Protein AF-0000000083304613 (afdb_homodimer)

Secondary structure (DSSP, 8-state):
-------------EEEEEE--SEEETTS-EEEEEEEE-TT--EEEEEEEETTEEEEEE-TTSSS-EEE---TT-EE-GGG--SSEEEEES--GGG-EEEEEEEEESSS--EEEEEEEEEEEBPPSS--EEE---SS-B-TT-EEEEEEEEEEEBSPPEEEEEETTEEP-SBTTEEEEEEEEEETTSSS-EEEEEEEEEEE--GGG-BTTEEEEEEEEEES--EEEEEEEEEEB---------------------------------------/-------------EEEEEE--SEEETTS-EEEEEEEE-TTPPEEEEEEEETTEEEEEE-TTSSS-EEE---TT-EE-GGG--SSEEEEES--GGG-EEEEEEEEESSS--EEEEEEEEEEEBPPSS--EEE---SS-B-TT-EEEEEEEEEEEBSPPEEEEEETTEEP-SBTTEEEEEEEEEETTSSS-EEEEEEEEEEE--GGG-BTTEEEEEEEEEES--EEEEEEEEEEB----------------------------------TTTT-

Structure (mmCIF, N/CA/C/O backbone):
data_AF-0000000083304613-model_v1
#
loop_
_entity.id
_entity.type
_entity.pdbx_description
1 polymer 'Ig-like domain-containing protein'
#
loop_
_atom_site.group_PDB
_atom_site.id
_atom_site.type_symbol
_atom_site.label_atom_id
_atom_site.label_alt_id
_atom_site.label_comp_id
_atom_site.label_asym_id
_atom_site.label_entity_id
_atom_site.label_seq_id
_atom_site.pdbx_PDB_ins_code
_atom_site.Cartn_x
_atom_site.Cartn_y
_atom_site.Cartn_z
_atom_site.occupancy
_atom_site.B_iso_or_equiv
_atom_site.auth_seq_id
_atom_site.auth_comp_id
_atom_site.auth_asym_id
_atom_site.auth_atom_id
_atom_site.pdbx_PDB_model_num
ATOM 1 N N . MET A 1 1 ? 8.781 -31.516 -54.438 1 44.59 1 MET A N 1
ATOM 2 C CA . MET A 1 1 ? 9.523 -31.391 -53.188 1 44.59 1 MET A CA 1
ATOM 3 C C . MET A 1 1 ? 8.828 -30.422 -52.25 1 44.59 1 MET A C 1
ATOM 5 O O . MET A 1 1 ? 8.938 -29.219 -52.406 1 44.59 1 MET A O 1
ATOM 9 N N . LEU A 1 2 ? 7.691 -30.812 -51.594 1 51.91 2 LEU A N 1
ATOM 10 C CA . LEU A 1 2 ? 6.957 -30.109 -50.562 1 51.91 2 LEU A CA 1
ATOM 11 C C . LEU A 1 2 ? 7.789 -30.031 -49.281 1 51.91 2 LEU A C 1
ATOM 13 O O . LEU A 1 2 ? 8.023 -31.031 -48.625 1 51.91 2 LEU A O 1
ATOM 17 N N . THR A 1 3 ? 8.68 -29.016 -49.062 1 55.25 3 THR A N 1
ATOM 18 C CA . THR A 1 3 ? 9.352 -28.703 -47.812 1 55.25 3 THR A CA 1
ATOM 19 C C . THR A 1 3 ? 8.328 -28.406 -46.719 1 55.25 3 THR A C 1
ATOM 21 O O . THR A 1 3 ? 7.609 -27.406 -46.781 1 55.25 3 THR A O 1
ATOM 24 N N . LEU A 1 4 ? 7.906 -29.375 -45.969 1 49.97 4 LEU A N 1
ATOM 25 C CA . LEU A 1 4 ? 7.219 -29.188 -44.688 1 49.97 4 LEU A CA 1
ATOM 26 C C . LEU A 1 4 ? 8.07 -28.359 -43.719 1 49.97 4 LEU A C 1
ATOM 28 O O . LEU A 1 4 ? 9.07 -28.828 -43.219 1 49.97 4 LEU A O 1
ATOM 32 N N . PHE A 1 5 ? 7.992 -27.031 -43.75 1 55 5 PHE A N 1
ATOM 33 C CA . PHE A 1 5 ? 8.492 -26.203 -42.688 1 55 5 PHE A CA 1
ATOM 34 C C . PHE A 1 5 ? 7.852 -26.594 -41.344 1 55 5 PHE A C 1
ATOM 36 O O . PHE A 1 5 ? 6.691 -26.281 -41.094 1 55 5 PHE A O 1
ATOM 43 N N . LEU A 1 6 ? 8.383 -27.578 -40.688 1 50.59 6 LEU A N 1
ATOM 44 C CA . LEU A 1 6 ? 8.086 -27.766 -39.281 1 50.59 6 LEU A CA 1
ATOM 45 C C . LEU A 1 6 ? 8.43 -26.5 -38.469 1 50.59 6 LEU A C 1
ATOM 47 O O . LEU A 1 6 ? 9.609 -26.188 -38.281 1 50.59 6 LEU A O 1
ATOM 51 N N . PHE A 1 7 ? 7.539 -25.516 -38.344 1 50.59 7 PHE A N 1
ATOM 52 C CA . PHE A 1 7 ? 7.66 -24.531 -37.281 1 50.59 7 PHE A CA 1
ATOM 53 C C . PHE A 1 7 ? 7.828 -25.234 -35.938 1 50.59 7 PHE A C 1
ATOM 55 O O . PHE A 1 7 ? 6.875 -25.797 -35.375 1 50.59 7 PHE A O 1
ATOM 62 N N . SER A 1 8 ? 9.039 -25.641 -35.625 1 52.44 8 SER A N 1
ATOM 63 C CA . SER A 1 8 ? 9.266 -25.984 -34.219 1 52.44 8 SER A CA 1
ATOM 64 C C . SER A 1 8 ? 8.805 -24.859 -33.312 1 52.44 8 SER A C 1
ATOM 66 O O . SER A 1 8 ? 9.391 -23.781 -33.312 1 52.44 8 SER A O 1
ATOM 68 N N . VAL A 1 9 ? 7.574 -24.797 -33 1 53.12 9 VAL A N 1
ATOM 69 C CA . VAL A 1 9 ? 7.199 -23.969 -31.859 1 53.12 9 VAL A CA 1
ATOM 70 C C . VAL A 1 9 ? 8.172 -24.203 -30.703 1 53.12 9 VAL A C 1
ATOM 72 O O . VAL A 1 9 ? 8.18 -25.281 -30.109 1 53.12 9 VAL A O 1
ATOM 75 N N . THR A 1 10 ? 9.398 -23.797 -30.766 1 56.78 10 THR A N 1
ATOM 76 C CA . THR A 1 10 ? 10.281 -23.875 -29.609 1 56.78 10 THR A CA 1
ATOM 77 C C . THR A 1 10 ? 9.555 -23.422 -28.344 1 56.78 10 THR A C 1
ATOM 79 O O . THR A 1 10 ? 9.148 -22.266 -28.25 1 56.78 10 THR A O 1
ATOM 82 N N . GLU A 1 11 ? 9 -24.359 -27.75 1 65.69 11 GLU A N 1
ATOM 83 C CA . GLU A 1 11 ? 8.398 -24.078 -26.453 1 65.69 11 GLU A CA 1
ATOM 84 C C . GLU A 1 11 ? 9.43 -23.516 -25.469 1 65.69 11 GLU A C 1
ATOM 86 O O . GLU A 1 11 ? 10.484 -24.125 -25.266 1 65.69 11 GLU A O 1
ATOM 91 N N . SER A 1 12 ? 9.523 -22.281 -25.109 1 82.31 12 SER A N 1
ATOM 92 C CA . SER A 1 12 ? 10.477 -21.594 -24.25 1 82.31 12 SER A CA 1
ATOM 93 C C . SER A 1 12 ? 10 -21.562 -22.797 1 82.31 12 SER A C 1
ATOM 95 O O . SER A 1 12 ? 8.805 -21.719 -22.531 1 82.31 12 SER A O 1
ATOM 97 N N . VAL A 1 13 ? 10.875 -21.75 -21.922 1 87.81 13 VAL A N 1
ATOM 98 C CA . VAL A 1 13 ? 10.633 -21.688 -20.484 1 87.81 13 VAL A CA 1
ATOM 99 C C . VAL A 1 13 ? 9.773 -20.469 -20.156 1 87.81 13 VAL A C 1
ATOM 101 O O . VAL A 1 13 ? 9.961 -19.391 -20.734 1 87.81 13 VAL A O 1
ATOM 104 N N . LYS A 1 14 ? 8.805 -20.734 -19.328 1 88.5 14 LYS A N 1
ATOM 105 C CA . LYS A 1 14 ? 7.934 -19.625 -18.938 1 88.5 14 LYS A CA 1
ATOM 106 C C . LYS A 1 14 ? 7.613 -19.672 -17.438 1 88.5 14 LYS A C 1
ATOM 108 O O . LYS A 1 14 ? 7.5 -20.75 -16.875 1 88.5 14 LYS A O 1
ATOM 113 N N . ILE A 1 15 ? 7.551 -18.516 -16.859 1 88.44 15 ILE A N 1
ATOM 114 C CA . ILE A 1 15 ? 7.027 -18.406 -15.5 1 88.44 15 ILE A CA 1
ATOM 115 C C . ILE A 1 15 ? 5.504 -18.406 -15.531 1 88.44 15 ILE A C 1
ATOM 117 O O . ILE A 1 15 ? 4.883 -17.531 -16.141 1 88.44 15 ILE A O 1
ATOM 121 N N . ARG A 1 16 ? 4.961 -19.344 -14.875 1 83.38 16 ARG A N 1
ATOM 122 C CA . ARG A 1 16 ? 3.51 -19.516 -14.867 1 83.38 16 ARG A CA 1
ATOM 123 C C . ARG A 1 16 ? 2.863 -18.609 -13.82 1 83.38 16 ARG A C 1
ATOM 125 O O . ARG A 1 16 ? 1.86 -17.953 -14.086 1 83.38 16 ARG A O 1
ATOM 132 N N . ILE A 1 17 ? 3.43 -18.672 -12.672 1 82 17 ILE A N 1
ATOM 133 C CA . ILE A 1 17 ? 2.867 -17.906 -11.562 1 82 17 ILE A CA 1
ATOM 134 C C . ILE A 1 17 ? 3.996 -17.344 -10.703 1 82 17 ILE A C 1
ATOM 136 O O . ILE A 1 17 ? 4.941 -18.047 -10.359 1 82 17 ILE A O 1
ATOM 140 N N . LEU A 1 18 ? 3.895 -16.078 -10.523 1 89.38 18 LEU A N 1
ATOM 141 C CA . LEU A 1 18 ? 4.711 -15.43 -9.508 1 89.38 18 LEU A CA 1
ATOM 142 C C . LEU A 1 18 ? 3.842 -14.898 -8.367 1 89.38 18 LEU A C 1
ATOM 144 O O . LEU A 1 18 ? 3.016 -14.008 -8.578 1 89.38 18 LEU A O 1
ATOM 148 N N . ASP A 1 19 ? 4.066 -15.5 -7.176 1 89.94 19 ASP A N 1
ATOM 149 C CA . ASP A 1 19 ? 3.26 -15.102 -6.027 1 89.94 19 ASP A CA 1
ATOM 150 C C . ASP A 1 19 ? 4.109 -14.398 -4.973 1 89.94 19 ASP A C 1
ATOM 152 O O . ASP A 1 19 ? 4.77 -15.055 -4.16 1 89.94 19 ASP A O 1
ATOM 156 N N . VAL A 1 20 ? 4.039 -13.109 -5.086 1 93.62 20 VAL A N 1
ATOM 157 C CA . VAL A 1 20 ? 4.617 -12.211 -4.094 1 93.62 20 VAL A CA 1
ATOM 158 C C . VAL A 1 20 ? 3.523 -11.32 -3.508 1 93.62 20 VAL A C 1
ATOM 160 O O . VAL A 1 20 ? 2.918 -10.516 -4.223 1 93.62 20 VAL A O 1
ATOM 163 N N . PRO A 1 21 ? 3.311 -11.516 -2.162 1 93.44 21 PRO A N 1
ATOM 164 C CA . PRO A 1 21 ? 2.256 -10.656 -1.615 1 93.44 21 PRO A CA 1
ATOM 165 C C . PRO A 1 21 ? 2.568 -9.172 -1.757 1 93.44 21 PRO A C 1
ATOM 167 O O . PRO A 1 21 ? 3.691 -8.742 -1.475 1 93.44 21 PRO A O 1
ATOM 170 N N . GLN A 1 22 ? 1.518 -8.43 -2.182 1 92.5 22 GLN A N 1
ATOM 171 C CA . GLN A 1 22 ? 1.718 -6.992 -2.326 1 92.5 22 GLN A CA 1
ATOM 172 C C . GLN A 1 22 ? 2.025 -6.34 -0.979 1 92.5 22 GLN A C 1
ATOM 174 O O . GLN A 1 22 ? 2.832 -5.414 -0.901 1 92.5 22 GLN A O 1
ATOM 179 N N . VAL A 1 23 ? 1.333 -6.84 0.027 1 92.75 23 VAL A N 1
ATOM 180 C CA . VAL A 1 23 ? 1.517 -6.336 1.385 1 92.75 23 VAL A CA 1
ATOM 181 C C . VAL A 1 23 ? 1.781 -7.5 2.336 1 92.75 23 VAL A C 1
ATOM 183 O O . VAL A 1 23 ? 1.116 -8.539 2.258 1 92.75 23 VAL A O 1
ATOM 186 N N . ALA A 1 24 ? 2.816 -7.289 3.18 1 94.5 24 ALA A N 1
ATOM 187 C CA . ALA A 1 24 ? 3.133 -8.273 4.211 1 94.5 24 ALA A CA 1
ATOM 188 C C . ALA A 1 24 ? 3.32 -7.605 5.57 1 94.5 24 ALA A C 1
ATOM 190 O O . ALA A 1 24 ? 3.617 -6.41 5.645 1 94.5 24 ALA A O 1
ATOM 191 N N . GLN A 1 25 ? 3.133 -8.445 6.602 1 93.31 25 GLN A N 1
ATOM 192 C CA . GLN A 1 25 ? 3.191 -7.902 7.953 1 93.31 25 GLN A CA 1
ATOM 193 C C . GLN A 1 25 ? 4.562 -8.141 8.586 1 93.31 25 GLN A C 1
ATOM 195 O O . GLN A 1 25 ? 5.07 -9.258 8.578 1 93.31 25 GLN A O 1
ATOM 200 N N . ALA A 1 26 ? 5.027 -7.062 9.141 1 93.69 26 ALA A N 1
ATOM 201 C CA . ALA A 1 26 ? 6.285 -7.184 9.875 1 93.69 26 ALA A CA 1
ATOM 202 C C . ALA A 1 26 ? 6.168 -8.211 10.992 1 93.69 26 ALA A C 1
ATOM 204 O O . ALA A 1 26 ? 5.145 -8.281 11.68 1 93.69 26 ALA A O 1
ATOM 205 N N . GLY A 1 27 ? 7.242 -9 11.195 1 92.56 27 GLY A N 1
ATOM 206 C CA . GLY A 1 27 ? 7.281 -9.992 12.258 1 92.56 27 GLY A CA 1
ATOM 207 C C . GLY A 1 27 ? 6.758 -11.352 11.828 1 92.56 27 GLY A C 1
ATOM 208 O O . GLY A 1 27 ? 6.891 -12.328 12.562 1 92.56 27 GLY A O 1
ATOM 209 N N . HIS A 1 28 ? 6.188 -11.422 10.664 1 94.69 28 HIS A N 1
ATOM 210 C CA . HIS A 1 28 ? 5.625 -12.68 10.18 1 94.69 28 HIS A CA 1
ATOM 211 C C . HIS A 1 28 ? 6.484 -13.281 9.078 1 94.69 28 HIS A C 1
ATOM 213 O O . HIS A 1 28 ? 7.371 -12.609 8.539 1 94.69 28 HIS A O 1
ATOM 219 N N . ASP A 1 29 ? 6.242 -14.523 8.797 1 97.25 29 ASP A N 1
ATOM 220 C CA . ASP A 1 29 ? 6.902 -15.211 7.691 1 97.25 29 ASP A CA 1
ATOM 221 C C . ASP A 1 29 ? 6.094 -15.078 6.402 1 97.25 29 ASP A C 1
ATOM 223 O O . ASP A 1 29 ? 4.867 -14.938 6.445 1 97.25 29 ASP A O 1
ATOM 227 N N . VAL A 1 30 ? 6.809 -15.148 5.301 1 97.62 30 VAL A N 1
ATOM 228 C CA . VAL A 1 30 ? 6.09 -15.055 4.035 1 97.62 30 VAL A CA 1
ATOM 229 C C . VAL A 1 30 ? 6.746 -15.961 2.998 1 97.62 30 VAL A C 1
ATOM 231 O O . VAL A 1 30 ? 7.969 -15.969 2.854 1 97.62 30 VAL A O 1
ATOM 234 N N . PRO A 1 31 ? 5.969 -16.734 2.365 1 97.88 31 PRO A N 1
ATOM 235 C CA . PRO A 1 31 ? 6.484 -17.484 1.22 1 97.88 31 PRO A CA 1
ATOM 236 C C . PRO A 1 31 ? 6.418 -16.703 -0.086 1 97.88 31 PRO A C 1
ATOM 238 O O . PRO A 1 31 ? 5.441 -15.984 -0.332 1 97.88 31 PRO A O 1
ATOM 241 N N . LEU A 1 32 ? 7.41 -16.75 -0.863 1 97.81 32 LEU A N 1
ATOM 242 C CA . LEU A 1 32 ? 7.453 -16.281 -2.246 1 97.81 32 LEU A CA 1
ATOM 243 C C . LEU A 1 32 ? 7.512 -17.453 -3.211 1 97.81 32 LEU A C 1
ATOM 245 O O . LEU A 1 32 ? 8.359 -18.344 -3.064 1 97.81 32 LEU A O 1
ATOM 249 N N . THR A 1 33 ? 6.648 -17.438 -4.148 1 96.88 33 THR A N 1
ATOM 250 C CA . THR A 1 33 ? 6.559 -18.609 -5.02 1 96.88 33 THR A CA 1
ATOM 251 C C . THR A 1 33 ? 6.758 -18.203 -6.477 1 96.88 33 THR A C 1
ATOM 253 O O . THR A 1 33 ? 6.223 -17.188 -6.93 1 96.88 33 THR A O 1
ATOM 256 N N . CYS A 1 34 ? 7.52 -18.922 -7.156 1 95.88 34 CYS A N 1
ATOM 257 C CA . CYS A 1 34 ? 7.746 -18.812 -8.594 1 95.88 34 CYS A CA 1
ATOM 258 C C . CYS A 1 34 ? 7.508 -20.156 -9.281 1 95.88 34 CYS A C 1
ATOM 260 O O . CYS A 1 34 ? 8.352 -21.047 -9.219 1 95.88 34 CYS A O 1
ATOM 262 N N . ASP A 1 35 ? 6.391 -20.219 -9.867 1 92.25 35 ASP A N 1
ATOM 263 C CA . ASP A 1 35 ? 6.039 -21.422 -10.602 1 92.25 35 ASP A CA 1
ATOM 264 C C . ASP A 1 35 ? 6.418 -21.297 -12.078 1 92.25 35 ASP A C 1
ATOM 266 O O . ASP A 1 35 ? 6.172 -20.266 -12.695 1 92.25 35 ASP A O 1
ATOM 270 N N . TYR A 1 36 ? 7.031 -22.344 -12.609 1 92.56 36 TYR A N 1
ATOM 271 C CA . TYR A 1 36 ? 7.551 -22.266 -13.969 1 92.56 36 TYR A CA 1
ATOM 272 C C . TYR A 1 36 ? 7.27 -23.562 -14.727 1 92.56 36 TYR A C 1
ATOM 274 O O . TYR A 1 36 ? 6.973 -24.594 -14.125 1 92.56 36 TYR A O 1
ATOM 282 N N . ASP A 1 37 ? 7.234 -23.406 -15.992 1 91.31 37 ASP A N 1
ATOM 283 C CA . ASP A 1 37 ? 7.141 -24.531 -16.938 1 91.31 37 ASP A CA 1
ATOM 284 C C . ASP A 1 37 ? 8.398 -24.625 -17.797 1 91.31 37 ASP A C 1
ATOM 286 O O . ASP A 1 37 ? 8.703 -23.703 -18.562 1 91.31 37 ASP A O 1
ATOM 290 N N . LEU A 1 38 ? 9.031 -25.719 -17.75 1 91.38 38 LEU A N 1
ATOM 291 C CA . LEU A 1 38 ? 10.32 -25.875 -18.422 1 91.38 38 LEU A CA 1
ATOM 292 C C . LEU A 1 38 ? 10.148 -26.453 -19.812 1 91.38 38 LEU A C 1
ATOM 294 O O . LEU A 1 38 ? 11.125 -26.609 -20.547 1 91.38 38 LEU A O 1
ATOM 298 N N . GLU A 1 39 ? 9 -26.656 -20.234 1 86.56 39 GLU A N 1
ATOM 299 C CA . GLU A 1 39 ? 8.703 -27.172 -21.578 1 86.56 39 GLU A CA 1
ATOM 300 C C . GLU A 1 39 ? 9.656 -28.312 -21.953 1 86.56 39 GLU A C 1
ATOM 302 O O . GLU A 1 39 ? 10.281 -28.266 -23.016 1 86.56 39 GLU A O 1
ATOM 307 N N . ARG A 1 40 ? 9.906 -29.312 -21.172 1 84.81 40 ARG A N 1
ATOM 308 C CA . ARG A 1 40 ? 10.648 -30.547 -21.391 1 84.81 40 ARG A CA 1
ATOM 309 C C . ARG A 1 40 ? 12.133 -30.359 -21.094 1 84.81 40 ARG A C 1
ATOM 311 O O . ARG A 1 40 ? 12.938 -31.266 -21.328 1 84.81 40 ARG A O 1
ATOM 318 N N . GLN A 1 41 ? 12.492 -29.266 -20.734 1 89.44 41 GLN A N 1
ATOM 319 C CA . GLN A 1 41 ? 13.875 -29.047 -20.328 1 89.44 41 GLN A CA 1
ATOM 320 C C . GLN A 1 41 ? 14.07 -29.328 -18.844 1 89.44 41 GLN A C 1
ATOM 322 O O . GLN A 1 41 ? 13.117 -29.656 -18.141 1 89.44 41 GLN A O 1
ATOM 327 N N . ARG A 1 42 ? 15.383 -29.297 -18.516 1 92.06 42 ARG A N 1
ATOM 328 C CA . ARG A 1 42 ? 15.711 -29.5 -17.094 1 92.06 42 ARG A CA 1
ATOM 329 C C . ARG A 1 42 ? 16.094 -28.172 -16.438 1 92.06 42 ARG A C 1
ATOM 331 O O . ARG A 1 42 ? 16.672 -27.297 -17.078 1 92.06 42 ARG A O 1
ATOM 338 N N . LEU A 1 43 ? 15.797 -28.219 -15.125 1 94.62 43 LEU A N 1
ATOM 339 C CA . LEU A 1 43 ? 16.141 -27.031 -14.352 1 94.62 43 LEU A CA 1
ATOM 340 C C . LEU A 1 43 ? 17.641 -26.969 -14.086 1 94.62 43 LEU A C 1
ATOM 342 O O . LEU A 1 43 ? 18.219 -27.922 -13.57 1 94.62 43 LEU A O 1
ATOM 346 N N . TYR A 1 44 ? 18.203 -25.891 -14.508 1 95.81 44 TYR A N 1
ATOM 347 C CA . TYR A 1 44 ? 19.578 -25.641 -14.086 1 95.81 44 TYR A CA 1
ATOM 348 C C . TYR A 1 44 ? 19.609 -24.984 -12.711 1 95.81 44 TYR A C 1
ATOM 350 O O . TYR A 1 44 ? 20.172 -25.547 -11.766 1 95.81 44 TYR A O 1
ATOM 358 N N . GLN A 1 45 ? 18.922 -23.844 -12.617 1 96.62 45 GLN A N 1
ATOM 359 C CA . GLN A 1 45 ? 18.859 -23.188 -11.312 1 96.62 45 GLN A CA 1
ATOM 360 C C . GLN A 1 45 ? 17.719 -22.188 -11.25 1 96.62 45 GLN A C 1
ATOM 362 O O . GLN A 1 45 ? 17.234 -21.719 -12.281 1 96.62 45 GLN A O 1
ATOM 367 N N . ILE A 1 46 ? 17.359 -21.891 -10.023 1 97.5 46 ILE A N 1
ATOM 368 C CA . ILE A 1 46 ? 16.469 -20.766 -9.75 1 97.5 46 ILE A CA 1
ATOM 369 C C . ILE A 1 46 ? 17.125 -19.828 -8.734 1 97.5 46 ILE A C 1
ATOM 371 O O . ILE A 1 46 ? 17.734 -20.281 -7.766 1 97.5 46 ILE A O 1
ATOM 375 N N . LYS A 1 47 ? 16.984 -18.547 -9.016 1 98.12 47 LYS A N 1
ATOM 376 C CA . LYS A 1 47 ? 17.547 -17.516 -8.148 1 98.12 47 LYS A CA 1
ATOM 377 C C . LYS A 1 47 ? 16.469 -16.516 -7.723 1 98.12 47 LYS A C 1
ATOM 379 O O . LYS A 1 47 ? 15.578 -16.188 -8.508 1 98.12 47 LYS A O 1
ATOM 384 N N . TRP A 1 48 ? 16.594 -16.078 -6.484 1 98.19 48 TRP A N 1
ATOM 385 C CA . TRP A 1 48 ? 15.758 -14.984 -5.996 1 98.19 48 TRP A CA 1
ATOM 386 C C . TRP A 1 48 ? 16.609 -13.773 -5.629 1 98.19 48 TRP A C 1
ATOM 388 O O . TRP A 1 48 ? 17.672 -13.914 -5.027 1 98.19 48 TRP A O 1
ATOM 398 N N . TYR A 1 49 ? 16.047 -12.609 -6.016 1 96.31 49 TYR A N 1
ATOM 399 C CA . TYR A 1 49 ? 16.719 -11.336 -5.758 1 96.31 49 TYR A CA 1
ATOM 400 C C . TYR A 1 49 ? 15.812 -10.383 -5 1 96.31 49 TYR A C 1
ATOM 402 O O . TYR A 1 49 ? 14.609 -10.328 -5.246 1 96.31 49 TYR A O 1
ATOM 410 N N . LYS A 1 50 ? 16.391 -9.586 -4.18 1 93.19 50 LYS A N 1
ATOM 411 C CA . LYS A 1 50 ? 15.82 -8.32 -3.719 1 93.19 50 LYS A CA 1
ATOM 412 C C . LYS A 1 50 ? 16.531 -7.133 -4.359 1 93.19 50 LYS A C 1
ATOM 414 O O . LYS A 1 50 ? 17.688 -6.84 -4.027 1 93.19 50 LYS A O 1
ATOM 419 N N . GLY A 1 51 ? 15.742 -6.457 -5.141 1 86.44 51 GLY A N 1
ATOM 420 C CA . GLY A 1 51 ? 16.469 -5.512 -5.98 1 86.44 51 GLY A CA 1
ATOM 421 C C . GLY A 1 51 ? 17.484 -6.172 -6.883 1 86.44 51 GLY A C 1
ATOM 422 O O . GLY A 1 51 ? 17.141 -7.047 -7.68 1 86.44 51 GLY A O 1
ATOM 423 N N . THR A 1 52 ? 18.688 -5.809 -6.699 1 87.44 52 THR A N 1
ATOM 424 C CA . THR A 1 52 ? 19.766 -6.375 -7.516 1 87.44 52 THR A CA 1
ATOM 425 C C . THR A 1 52 ? 20.562 -7.402 -6.719 1 87.44 52 THR A C 1
ATOM 427 O O . THR A 1 52 ? 21.5 -8.008 -7.242 1 87.44 52 THR A O 1
ATOM 430 N N . HIS A 1 53 ? 20.156 -7.656 -5.516 1 92.25 53 HIS A N 1
ATOM 431 C CA . HIS A 1 53 ? 20.922 -8.531 -4.645 1 92.25 53 HIS A CA 1
ATOM 432 C C . HIS A 1 53 ? 20.328 -9.93 -4.586 1 92.25 53 HIS A C 1
ATOM 434 O O . HIS A 1 53 ? 19.203 -10.102 -4.105 1 92.25 53 HIS A O 1
ATOM 440 N N . GLU A 1 54 ? 21.078 -10.875 -4.926 1 97.31 54 GLU A N 1
ATOM 441 C CA . GLU A 1 54 ? 20.656 -12.266 -4.801 1 97.31 54 GLU A CA 1
ATOM 442 C C . GLU A 1 54 ? 20.656 -12.719 -3.344 1 97.31 54 GLU A C 1
ATOM 444 O O . GLU A 1 54 ? 21.609 -12.445 -2.607 1 97.31 54 GLU A O 1
ATOM 449 N N . PHE A 1 55 ? 19.578 -13.453 -2.984 1 97.69 55 PHE A N 1
ATOM 450 C CA . PHE A 1 55 ? 19.578 -13.891 -1.593 1 97.69 55 PHE A CA 1
ATOM 451 C C . PHE A 1 55 ? 19.344 -15.391 -1.498 1 97.69 55 PHE A C 1
ATOM 453 O O . PHE A 1 55 ? 19.531 -15.992 -0.44 1 97.69 55 PHE A O 1
ATOM 460 N N . TYR A 1 56 ? 19 -16.047 -2.576 1 98.38 56 TYR A N 1
ATOM 461 C CA . TYR A 1 56 ? 18.656 -17.469 -2.586 1 98.38 56 TYR A CA 1
ATOM 462 C C . TYR A 1 56 ? 18.938 -18.078 -3.953 1 98.38 56 TYR A C 1
ATOM 464 O O . TYR A 1 56 ? 18.594 -17.484 -4.984 1 98.38 56 TYR A O 1
ATOM 472 N N . ARG A 1 57 ? 19.5 -19.297 -3.93 1 98.31 57 ARG A N 1
ATOM 473 C CA . ARG A 1 57 ? 19.734 -20.062 -5.148 1 98.31 57 ARG A CA 1
ATOM 474 C C . ARG A 1 57 ? 19.5 -21.547 -4.914 1 98.31 57 ARG A C 1
ATOM 476 O O . ARG A 1 57 ? 19.953 -22.094 -3.904 1 98.31 57 ARG A O 1
ATOM 483 N N . TYR A 1 58 ? 18.797 -22.109 -5.781 1 98.31 58 TYR A N 1
ATOM 484 C CA . TYR A 1 58 ? 18.578 -23.547 -5.777 1 98.31 58 TYR A CA 1
ATOM 485 C C . TYR A 1 58 ? 19.141 -24.188 -7.039 1 98.31 58 TYR A C 1
ATOM 487 O O . TYR A 1 58 ? 18.75 -23.828 -8.156 1 98.31 58 TYR A O 1
ATOM 495 N N . THR A 1 59 ? 20.016 -25.094 -6.875 1 97.56 59 THR A N 1
ATOM 496 C CA . THR A 1 59 ? 20.625 -25.844 -7.961 1 97.56 59 THR A CA 1
ATOM 497 C C . THR A 1 59 ? 20.484 -27.344 -7.723 1 97.56 59 THR A C 1
ATOM 499 O O . THR A 1 59 ? 21.281 -27.953 -7.004 1 97.56 59 THR A O 1
ATOM 502 N N . PRO A 1 60 ? 19.641 -27.922 -8.461 1 95.31 60 PRO A N 1
ATOM 503 C CA . PRO A 1 60 ? 19.312 -29.312 -8.148 1 95.31 60 PRO A CA 1
ATOM 504 C C . PRO A 1 60 ? 20.5 -30.266 -8.312 1 95.31 60 PRO A C 1
ATOM 506 O O . PRO A 1 60 ? 20.578 -31.281 -7.621 1 95.31 60 PRO A O 1
ATOM 509 N N . LEU A 1 61 ? 21.406 -30 -9.148 1 92.69 61 LEU A N 1
ATOM 510 C CA . LEU A 1 61 ? 22.484 -30.938 -9.477 1 92.69 61 LEU A CA 1
ATOM 511 C C . LEU A 1 61 ? 23.672 -30.734 -8.555 1 92.69 61 LEU A C 1
ATOM 513 O O . LEU A 1 61 ? 24.609 -31.562 -8.555 1 92.69 61 LEU A O 1
ATOM 517 N N . ASP A 1 62 ? 23.594 -29.797 -7.797 1 93.75 62 ASP A N 1
ATOM 518 C CA . ASP A 1 62 ? 24.703 -29.547 -6.871 1 93.75 62 ASP A CA 1
ATOM 519 C C . ASP A 1 62 ? 24.547 -30.391 -5.605 1 93.75 62 ASP A C 1
ATOM 521 O O . ASP A 1 62 ? 23.438 -30.76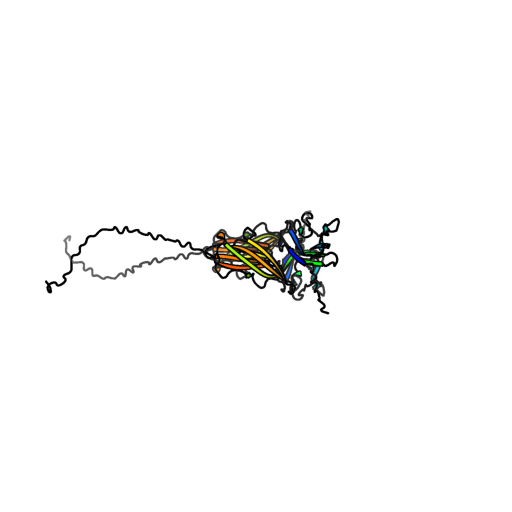6 -5.234 1 93.75 62 ASP A O 1
ATOM 525 N N . ARG A 1 63 ? 25.672 -30.609 -4.996 1 93.62 63 ARG A N 1
ATOM 526 C CA . ARG A 1 63 ? 25.641 -31.297 -3.711 1 93.62 63 ARG A CA 1
ATOM 527 C C . ARG A 1 63 ? 24.844 -30.5 -2.682 1 93.62 63 ARG A C 1
ATOM 529 O O . ARG A 1 63 ? 23.969 -31.047 -2.002 1 93.62 63 ARG A O 1
ATOM 536 N N . GLU A 1 64 ? 25.281 -29.281 -2.596 1 94.94 64 GLU A N 1
ATOM 537 C CA . GLU A 1 64 ? 24.484 -28.344 -1.819 1 94.94 64 GLU A CA 1
ATOM 538 C C . GLU A 1 64 ? 23.469 -27.625 -2.701 1 94.94 64 GLU A C 1
ATOM 540 O O . GLU A 1 64 ? 23.797 -26.641 -3.371 1 94.94 64 GLU A O 1
ATOM 545 N N . ARG A 1 65 ? 22.328 -28.078 -2.637 1 96.62 65 ARG A N 1
ATOM 546 C CA . ARG A 1 65 ? 21.312 -27.641 -3.58 1 96.62 65 ARG A CA 1
ATOM 547 C C . ARG A 1 65 ? 20.891 -26.203 -3.303 1 96.62 65 ARG A C 1
ATOM 549 O O . ARG A 1 65 ? 20.5 -25.469 -4.219 1 96.62 65 ARG A O 1
ATOM 556 N N . ILE A 1 66 ? 20.938 -25.797 -1.981 1 97.94 66 ILE A N 1
ATOM 557 C CA . ILE A 1 66 ? 20.516 -24.453 -1.609 1 97.94 66 ILE A CA 1
ATOM 558 C C . ILE A 1 66 ? 21.734 -23.625 -1.176 1 97.94 66 ILE A C 1
ATOM 560 O O . ILE A 1 66 ? 22.531 -24.094 -0.364 1 97.94 66 ILE A O 1
ATOM 564 N N . LYS A 1 67 ? 21.828 -22.453 -1.811 1 97.69 67 LYS A N 1
ATOM 565 C CA . LYS A 1 67 ? 22.844 -21.469 -1.401 1 97.69 67 LYS A CA 1
ATOM 566 C C . LYS A 1 67 ? 22.188 -20.156 -0.999 1 97.69 67 LYS A C 1
ATOM 568 O O . LYS A 1 67 ? 21.297 -19.641 -1.698 1 97.69 67 LYS A O 1
ATOM 573 N N . LEU A 1 68 ? 22.625 -19.609 0.113 1 97.31 68 LEU A N 1
ATOM 574 C CA . LEU A 1 68 ? 22.109 -18.344 0.607 1 97.31 68 LEU A CA 1
ATOM 575 C C . LEU A 1 68 ? 23.156 -17.25 0.496 1 97.31 68 LEU A C 1
ATOM 577 O O . LEU A 1 68 ? 24.359 -17.5 0.659 1 97.31 68 LEU A O 1
ATOM 581 N N . PHE A 1 69 ? 22.688 -16.078 0.255 1 96.75 69 PHE A N 1
ATOM 582 C CA . PHE A 1 69 ? 23.547 -14.891 0.227 1 96.75 69 PHE A CA 1
ATOM 583 C C . PHE A 1 69 ? 23.047 -13.852 1.224 1 96.75 69 PHE A C 1
ATOM 585 O O . PHE A 1 69 ? 21.844 -13.617 1.339 1 96.75 69 PHE A O 1
ATOM 592 N N . LEU A 1 70 ? 23.938 -13.289 1.841 1 91.5 70 LEU A N 1
ATOM 593 C CA . LEU A 1 70 ? 23.578 -12.414 2.951 1 91.5 70 LEU A CA 1
ATOM 594 C C . LEU A 1 70 ? 23.016 -11.094 2.441 1 91.5 70 LEU A C 1
ATOM 596 O O . LEU A 1 70 ? 23.625 -10.43 1.6 1 91.5 70 LEU A O 1
ATOM 600 N N . VAL A 1 71 ? 21.875 -10.82 2.879 1 89.5 71 VAL A N 1
ATOM 601 C CA . VAL A 1 71 ? 21.234 -9.508 2.748 1 89.5 71 VAL A CA 1
ATOM 602 C C . VAL A 1 71 ? 20.812 -9 4.125 1 89.5 71 VAL A C 1
ATOM 604 O O . VAL A 1 71 ? 20.281 -9.766 4.934 1 89.5 71 VAL A O 1
ATOM 607 N N . GLU A 1 72 ? 21.031 -7.793 4.352 1 83.25 72 GLU A N 1
ATOM 608 C CA . GLU A 1 72 ? 20.797 -7.227 5.676 1 83.25 72 GLU A CA 1
ATOM 609 C C . GLU A 1 72 ? 19.375 -7.484 6.141 1 83.25 72 GLU A C 1
ATOM 611 O O . GLU A 1 72 ? 18.422 -7.238 5.398 1 83.25 72 GLU A O 1
ATOM 616 N N . ASN A 1 73 ? 19.266 -8.133 7.359 1 82 73 ASN A N 1
ATOM 617 C CA . ASN A 1 73 ? 18.016 -8.328 8.086 1 82 73 ASN A CA 1
ATOM 618 C C . ASN A 1 73 ? 17.094 -9.32 7.375 1 82 73 ASN A C 1
ATOM 620 O O . ASN A 1 73 ? 15.891 -9.344 7.625 1 82 73 ASN A O 1
ATOM 624 N N . MET A 1 74 ? 17.688 -10 6.438 1 92.69 74 MET A N 1
ATOM 625 C CA . MET A 1 74 ? 16.859 -10.977 5.738 1 92.69 74 MET A CA 1
ATOM 626 C C . MET A 1 74 ? 17.25 -12.398 6.105 1 92.69 74 MET A C 1
ATOM 628 O O . MET A 1 74 ? 18.438 -12.742 6.07 1 92.69 74 MET A O 1
ATOM 632 N N . HIS A 1 75 ? 16.25 -13.156 6.469 1 95.44 75 HIS A N 1
ATOM 633 C CA . HIS A 1 75 ? 16.484 -14.547 6.855 1 95.44 75 HIS A CA 1
ATOM 634 C C . HIS A 1 75 ? 15.586 -15.492 6.059 1 95.44 75 HIS A C 1
ATOM 636 O O . HIS A 1 75 ? 14.367 -15.312 6.008 1 95.44 75 HIS A O 1
ATOM 642 N N . VAL A 1 76 ? 16.266 -16.516 5.547 1 97.56 76 VAL A N 1
ATOM 643 C CA . VAL A 1 76 ? 15.531 -17.5 4.762 1 97.56 76 VAL A CA 1
ATOM 644 C C . VAL A 1 76 ? 15.367 -18.781 5.578 1 97.56 76 VAL A C 1
ATOM 646 O O . VAL A 1 76 ? 16.312 -19.234 6.234 1 97.56 76 VAL A O 1
ATOM 649 N N . ASP A 1 77 ? 14.172 -19.328 5.543 1 97.75 77 ASP A N 1
ATOM 650 C CA . ASP A 1 77 ? 13.914 -20.641 6.129 1 97.75 77 ASP A CA 1
ATOM 651 C C . ASP A 1 77 ? 14.242 -21.75 5.137 1 97.75 77 ASP A C 1
ATOM 653 O O . ASP A 1 77 ? 13.391 -22.141 4.328 1 97.75 77 ASP A O 1
ATOM 657 N N . VAL A 1 78 ? 15.352 -22.312 5.316 1 97.12 78 VAL A N 1
ATOM 658 C CA . VAL A 1 78 ? 15.859 -23.281 4.355 1 97.12 78 VAL A CA 1
ATOM 659 C C . VAL A 1 78 ? 14.984 -24.531 4.371 1 97.12 78 VAL A C 1
ATOM 661 O O . VAL A 1 78 ? 14.727 -25.125 3.322 1 97.12 78 VAL A O 1
ATOM 664 N N . GLN A 1 79 ? 14.477 -24.828 5.473 1 97.06 79 GLN A N 1
ATOM 665 C CA . GLN A 1 79 ? 13.703 -26.062 5.613 1 97.06 79 GLN A CA 1
ATOM 666 C C . GLN A 1 79 ? 12.367 -25.953 4.887 1 97.06 79 GLN A C 1
ATOM 668 O O . GLN A 1 79 ? 11.812 -26.969 4.445 1 97.06 79 GLN A O 1
ATOM 673 N N . ARG A 1 80 ? 11.961 -24.734 4.742 1 97.88 80 ARG A N 1
ATOM 674 C CA . ARG A 1 80 ? 10.656 -24.547 4.117 1 97.88 80 ARG A CA 1
ATOM 675 C C . ARG A 1 80 ? 10.805 -23.984 2.707 1 97.88 80 ARG A C 1
ATOM 677 O O . ARG A 1 80 ? 9.836 -23.484 2.127 1 97.88 80 ARG A O 1
ATOM 684 N N . SER A 1 81 ? 11.984 -24.047 2.207 1 97.94 81 SER A N 1
ATOM 685 C CA . SER A 1 81 ? 12.25 -23.516 0.879 1 97.94 81 SER A CA 1
ATOM 686 C C . SER A 1 81 ? 12.719 -24.594 -0.081 1 97.94 81 SER A C 1
ATOM 688 O O . SER A 1 81 ? 13.297 -25.594 0.345 1 97.94 81 SER A O 1
ATOM 690 N N . ASP A 1 82 ? 12.445 -24.375 -1.447 1 97.31 82 ASP A N 1
ATOM 691 C CA . ASP A 1 82 ? 12.836 -25.359 -2.457 1 97.31 82 ASP A CA 1
ATOM 692 C C . ASP A 1 82 ? 12.977 -24.703 -3.83 1 97.31 82 ASP A C 1
ATOM 694 O O . ASP A 1 82 ? 13.43 -23.562 -3.936 1 97.31 82 ASP A O 1
ATOM 698 N N . ASP A 1 83 ? 12.695 -25.484 -4.879 1 96.88 83 ASP A N 1
ATOM 699 C CA . ASP A 1 83 ? 12.906 -24.984 -6.23 1 96.88 83 ASP A CA 1
ATOM 700 C C . ASP A 1 83 ? 11.727 -24.141 -6.695 1 96.88 83 ASP A C 1
ATOM 702 O O . ASP A 1 83 ? 11.719 -23.625 -7.82 1 96.88 83 ASP A O 1
ATOM 706 N N . ARG A 1 84 ? 10.727 -23.922 -5.863 1 96.62 84 ARG A N 1
ATOM 707 C CA . ARG A 1 84 ? 9.578 -23.141 -6.316 1 96.62 84 ARG A CA 1
ATOM 708 C C . ARG A 1 84 ? 9.211 -22.062 -5.297 1 96.62 84 ARG A C 1
ATOM 710 O O . ARG A 1 84 ? 8.594 -21.062 -5.645 1 96.62 84 ARG A O 1
ATOM 717 N N . THR A 1 85 ? 9.602 -22.391 -4.02 1 97.75 85 THR A N 1
ATOM 718 C CA . THR A 1 85 ? 9.164 -21.5 -2.951 1 97.75 85 THR A CA 1
ATOM 719 C C . THR A 1 85 ? 10.336 -21.141 -2.043 1 97.75 85 THR A C 1
ATOM 721 O O . THR A 1 85 ? 11.148 -22 -1.687 1 97.75 85 THR A O 1
ATOM 724 N N . VAL A 1 86 ? 10.43 -19.891 -1.696 1 98.38 86 VAL A N 1
ATOM 725 C CA . VAL A 1 86 ? 11.359 -19.438 -0.67 1 98.38 86 VAL A CA 1
ATOM 726 C C . VAL A 1 86 ? 10.594 -18.766 0.463 1 98.38 86 VAL A C 1
ATOM 728 O O . VAL A 1 86 ? 9.734 -17.906 0.218 1 98.38 86 VAL A O 1
ATOM 731 N N . VAL A 1 87 ? 10.945 -19.172 1.663 1 98.5 87 VAL A N 1
ATOM 732 C CA . VAL A 1 87 ? 10.227 -18.625 2.811 1 98.5 87 VAL A CA 1
ATOM 733 C C . VAL A 1 87 ? 11.133 -17.656 3.574 1 98.5 87 VAL A C 1
ATOM 735 O O . VAL A 1 87 ? 12.227 -18.031 4.004 1 98.5 87 VAL A O 1
ATOM 738 N N . LEU A 1 88 ? 10.672 -16.453 3.709 1 98 88 LEU A N 1
ATOM 739 C CA . LEU A 1 88 ? 11.359 -15.445 4.516 1 98 88 LEU A CA 1
ATOM 740 C C . LEU A 1 88 ? 10.805 -15.422 5.934 1 98 88 LEU A C 1
ATOM 742 O O . LEU A 1 88 ? 9.586 -15.359 6.129 1 98 88 LEU A O 1
ATOM 746 N N . ASN A 1 89 ? 11.742 -15.359 6.848 1 96.44 89 ASN A N 1
ATOM 747 C CA . ASN A 1 89 ? 11.336 -15.375 8.25 1 96.44 89 ASN A CA 1
ATOM 748 C C . ASN A 1 89 ? 11.359 -13.977 8.852 1 96.44 89 ASN A C 1
ATOM 750 O O . ASN A 1 89 ? 12.258 -13.18 8.562 1 96.44 89 ASN A O 1
ATOM 754 N N . ASN A 1 90 ? 10.391 -13.734 9.664 1 94 90 ASN A N 1
ATOM 755 C CA . ASN A 1 90 ? 10.383 -12.547 10.508 1 94 90 ASN A CA 1
ATOM 756 C C . ASN A 1 90 ? 10.68 -11.289 9.703 1 94 90 ASN A C 1
ATOM 758 O O . ASN A 1 90 ? 11.703 -10.633 9.93 1 94 90 ASN A O 1
ATOM 762 N N . LEU A 1 91 ? 9.719 -10.898 8.953 1 95.12 91 LEU A N 1
ATOM 763 C CA . LEU A 1 91 ? 9.883 -9.773 8.031 1 95.12 91 LEU A CA 1
ATOM 764 C C . LEU A 1 91 ? 10.141 -8.484 8.805 1 95.12 91 LEU A C 1
ATOM 766 O O . LEU A 1 91 ? 9.586 -8.281 9.883 1 95.12 91 LEU A O 1
ATOM 770 N N . HIS A 1 92 ? 10.961 -7.711 8.164 1 91.19 92 HIS A N 1
ATOM 771 C CA . HIS A 1 92 ? 11.234 -6.352 8.609 1 91.19 92 HIS A CA 1
ATOM 772 C C . HIS A 1 92 ? 10.797 -5.328 7.566 1 91.19 92 HIS A C 1
ATOM 774 O O . HIS A 1 92 ? 10.789 -5.617 6.367 1 91.19 92 HIS A O 1
ATOM 780 N N . VAL A 1 93 ? 10.531 -4.145 8.039 1 88.31 93 VAL A N 1
ATOM 781 C CA . VAL A 1 93 ? 10.031 -3.104 7.148 1 88.31 93 VAL A CA 1
ATOM 782 C C . VAL A 1 93 ? 11.062 -2.816 6.062 1 88.31 93 VAL A C 1
ATOM 784 O O . VAL A 1 93 ? 10.703 -2.473 4.934 1 88.31 93 VAL A O 1
ATOM 787 N N . ASP A 1 94 ? 12.289 -3.027 6.363 1 85.44 94 ASP A N 1
ATOM 788 C CA . ASP A 1 94 ? 13.367 -2.762 5.414 1 85.44 94 ASP A CA 1
ATOM 789 C C . ASP A 1 94 ? 13.375 -3.793 4.285 1 85.44 94 ASP A C 1
ATOM 791 O O . ASP A 1 94 ? 14.078 -3.625 3.287 1 85.44 94 ASP A O 1
ATOM 795 N N . MET A 1 95 ? 12.531 -4.723 4.441 1 90.25 95 MET A N 1
ATOM 796 C CA . MET A 1 95 ? 12.445 -5.754 3.412 1 90.25 95 MET A CA 1
ATOM 797 C C . MET A 1 95 ? 11.453 -5.359 2.326 1 90.25 95 MET A C 1
ATOM 799 O O . MET A 1 95 ? 11.266 -6.094 1.355 1 90.25 95 MET A O 1
ATOM 803 N N . THR A 1 96 ? 10.898 -4.234 2.457 1 89.31 96 THR A N 1
ATOM 804 C CA . THR A 1 96 ? 10.102 -3.666 1.378 1 89.31 96 THR A CA 1
ATOM 805 C C . THR A 1 96 ? 10.945 -3.475 0.122 1 89.31 96 THR A C 1
ATOM 807 O O . THR A 1 96 ? 12.078 -2.992 0.197 1 89.31 96 THR A O 1
ATOM 810 N N . GLY A 1 97 ? 10.375 -3.92 -1.022 1 88.38 97 GLY A N 1
ATOM 811 C CA . GLY A 1 97 ? 11.125 -3.738 -2.26 1 88.38 97 GLY A CA 1
ATOM 812 C C . GLY A 1 97 ? 10.672 -4.672 -3.367 1 88.38 97 GLY A C 1
ATOM 813 O O . GLY A 1 97 ? 9.602 -5.273 -3.283 1 88.38 97 GLY A O 1
ATOM 814 N N . LYS A 1 98 ? 11.461 -4.691 -4.355 1 89.56 98 LYS A N 1
ATOM 815 C CA . LYS A 1 98 ? 11.203 -5.52 -5.531 1 89.56 98 LYS A CA 1
ATOM 816 C C . LYS A 1 98 ? 11.859 -6.891 -5.391 1 89.56 98 LYS A C 1
ATOM 818 O O . LYS A 1 98 ? 13.039 -6.988 -5.035 1 89.56 98 LYS A O 1
ATOM 823 N N . TYR A 1 99 ? 11.094 -7.871 -5.723 1 93.44 99 TYR A N 1
ATOM 824 C CA . TYR A 1 99 ? 11.594 -9.242 -5.691 1 93.44 99 TYR A CA 1
ATOM 825 C C . TYR A 1 99 ? 11.539 -9.875 -7.074 1 93.44 99 TYR A C 1
ATOM 827 O O . TYR A 1 99 ? 10.531 -9.75 -7.781 1 93.44 99 TYR A O 1
ATOM 835 N N . THR A 1 100 ? 12.648 -10.547 -7.418 1 95.25 100 THR A N 1
ATOM 836 C CA . THR A 1 100 ? 12.773 -11.125 -8.75 1 95.25 100 THR A CA 1
ATOM 837 C C . THR A 1 100 ? 13.164 -12.602 -8.672 1 95.25 100 THR A C 1
ATOM 839 O O . THR A 1 100 ? 14.039 -12.969 -7.891 1 95.25 100 THR A O 1
ATOM 842 N N . CYS A 1 101 ? 12.453 -13.375 -9.398 1 97.44 101 CYS A N 1
ATOM 843 C CA . CYS A 1 101 ? 12.852 -14.766 -9.57 1 97.44 101 CYS A CA 1
ATOM 844 C C . CYS A 1 101 ? 13.414 -15 -10.969 1 97.44 101 CYS A C 1
ATOM 846 O O . CYS A 1 101 ? 12.891 -14.469 -11.953 1 97.44 101 CYS A O 1
ATOM 848 N N . GLU A 1 102 ? 14.445 -15.703 -11.062 1 97.19 102 GLU A N 1
ATOM 849 C CA . GLU A 1 102 ? 15.094 -16.047 -12.32 1 97.19 102 GLU A CA 1
ATOM 850 C C . GLU A 1 102 ? 15.219 -17.562 -12.477 1 97.19 102 GLU A C 1
ATOM 852 O O . GLU A 1 102 ? 15.758 -18.234 -11.594 1 97.19 102 GLU A O 1
ATOM 857 N N . VAL A 1 103 ? 14.773 -18.047 -13.586 1 96.5 103 VAL A N 1
ATOM 858 C CA . VAL A 1 103 ? 14.805 -19.469 -13.852 1 96.5 103 VAL A CA 1
ATOM 859 C C . VAL A 1 103 ? 15.664 -19.75 -15.086 1 96.5 103 VAL A C 1
ATOM 861 O O . VAL A 1 103 ? 15.461 -19.156 -16.141 1 96.5 103 VAL A O 1
ATOM 864 N N . SER A 1 104 ? 16.562 -20.656 -14.875 1 95.62 104 SER A N 1
ATOM 865 C CA . SER A 1 104 ? 17.438 -21.016 -15.977 1 95.62 104 SER A CA 1
ATOM 866 C C . SER A 1 104 ? 17.406 -22.516 -16.25 1 95.62 104 SER A C 1
ATOM 868 O O . SER A 1 104 ? 17.344 -23.312 -15.312 1 95.62 104 SER A O 1
ATOM 870 N N . THR A 1 105 ? 17.438 -22.766 -17.453 1 94 105 THR A N 1
ATOM 871 C CA . THR A 1 105 ? 17.406 -24.172 -17.844 1 94 105 THR A CA 1
ATOM 872 C C . THR A 1 105 ? 18.812 -24.672 -18.172 1 94 105 THR A C 1
ATOM 874 O O . THR A 1 105 ? 19.734 -23.859 -18.375 1 94 105 THR A O 1
ATOM 877 N N . GLU A 1 106 ? 18.797 -25.953 -18.25 1 89.19 106 GLU A N 1
ATOM 878 C CA . GLU A 1 106 ? 20.047 -26.594 -18.656 1 89.19 106 GLU A CA 1
ATOM 879 C C . GLU A 1 106 ? 20.172 -26.641 -20.172 1 89.19 106 GLU A C 1
ATOM 881 O O . GLU A 1 106 ? 19.172 -26.594 -20.891 1 89.19 106 GLU A O 1
ATOM 886 N N . GLY A 1 107 ? 21.391 -26.672 -20.688 1 80.88 107 GLY A N 1
ATOM 887 C CA . GLY A 1 107 ? 21.609 -26.844 -22.125 1 80.88 107 GLY A CA 1
ATOM 888 C C . GLY A 1 107 ? 21.719 -25.516 -22.859 1 80.88 107 GLY A C 1
ATOM 889 O O . GLY A 1 107 ? 22.734 -24.828 -22.766 1 80.88 107 GLY A O 1
ATOM 890 N N . ILE A 1 108 ? 20.422 -25.109 -23.469 1 74.62 108 ILE A N 1
ATOM 891 C CA . ILE A 1 108 ? 20.422 -23.875 -24.25 1 74.62 108 ILE A CA 1
ATOM 892 C C . ILE A 1 108 ? 20.453 -22.672 -23.312 1 74.62 108 ILE A C 1
ATOM 894 O O . ILE A 1 108 ? 20.641 -21.531 -23.766 1 74.62 108 ILE A O 1
ATOM 898 N N . PHE A 1 109 ? 20.453 -22.859 -22.016 1 80 109 PHE A N 1
ATOM 899 C CA . PHE A 1 109 ? 20.594 -21.875 -20.938 1 80 109 PHE A CA 1
ATOM 900 C C . PHE A 1 109 ? 19.609 -20.734 -21.125 1 80 109 PHE A C 1
ATOM 902 O O . PHE A 1 109 ? 19.984 -19.562 -21.047 1 80 109 PHE A O 1
ATOM 909 N N . GLU A 1 110 ? 18.391 -21.172 -21.516 1 90.56 110 GLU A N 1
ATOM 910 C CA . GLU A 1 110 ? 17.344 -20.172 -21.531 1 90.56 110 GLU A CA 1
ATOM 911 C C . GLU A 1 110 ? 17.031 -19.672 -20.125 1 90.56 110 GLU A C 1
ATOM 913 O O . GLU A 1 110 ? 16.984 -20.453 -19.172 1 90.56 110 GLU A O 1
ATOM 918 N N . THR A 1 111 ? 17.016 -18.328 -20 1 93.56 111 THR A N 1
ATOM 919 C CA . THR A 1 111 ? 16.734 -17.719 -18.703 1 93.56 111 THR A CA 1
ATOM 920 C C . THR A 1 111 ? 15.531 -16.781 -18.797 1 93.56 111 THR A C 1
ATOM 922 O O . THR A 1 111 ? 15.43 -15.969 -19.719 1 93.56 111 THR A O 1
ATOM 925 N N . VAL A 1 112 ? 14.586 -17.031 -17.891 1 94.06 112 VAL A N 1
ATOM 926 C CA . VAL A 1 112 ? 13.438 -16.141 -17.781 1 94.06 112 VAL A CA 1
ATOM 927 C C . VAL A 1 112 ? 13.352 -15.555 -16.375 1 94.06 112 VAL A C 1
ATOM 929 O O . VAL A 1 112 ? 13.852 -16.156 -15.422 1 94.06 112 VAL A O 1
ATOM 932 N N . GLN A 1 113 ? 12.75 -14.367 -16.328 1 94.25 113 GLN A N 1
ATOM 933 C CA . GLN A 1 113 ? 12.625 -13.727 -15.023 1 94.25 113 GLN A CA 1
ATOM 934 C C . GLN A 1 113 ? 11.242 -13.094 -14.852 1 94.25 113 GLN A C 1
ATOM 936 O O . GLN A 1 113 ? 10.578 -12.758 -15.844 1 94.25 113 GLN A O 1
ATOM 941 N N . GLY A 1 114 ? 10.812 -13.062 -13.617 1 90.38 114 GLY A N 1
ATOM 942 C CA . GLY A 1 114 ? 9.633 -12.328 -13.188 1 90.38 114 GLY A CA 1
ATOM 943 C C . GLY A 1 114 ? 9.852 -11.562 -11.898 1 90.38 114 GLY A C 1
ATOM 944 O O . GLY A 1 114 ? 10.68 -11.953 -11.07 1 90.38 114 GLY A O 1
ATOM 945 N N . ASN A 1 115 ? 9.133 -10.453 -11.758 1 90.62 115 ASN A N 1
ATOM 946 C CA . ASN A 1 115 ? 9.305 -9.68 -10.531 1 90.62 115 ASN A CA 1
ATOM 947 C C . ASN A 1 115 ? 7.984 -9.086 -10.047 1 90.62 115 ASN A C 1
ATOM 949 O O . ASN A 1 115 ? 7.023 -9 -10.812 1 90.62 115 ASN A O 1
ATOM 953 N N . ALA A 1 116 ? 7.984 -8.781 -8.789 1 88.88 116 ALA A N 1
ATOM 954 C CA . ALA A 1 116 ? 6.855 -8.141 -8.117 1 88.88 116 ALA A CA 1
ATOM 955 C C . ALA A 1 116 ? 7.309 -7.383 -6.875 1 88.88 116 ALA A C 1
ATOM 957 O O . ALA A 1 116 ? 8.352 -7.703 -6.293 1 88.88 116 ALA A O 1
ATOM 958 N N . GLY A 1 117 ? 6.535 -6.438 -6.582 1 89 117 GLY A N 1
ATOM 959 C CA . GLY A 1 117 ? 6.844 -5.664 -5.391 1 89 117 GLY A CA 1
ATOM 960 C C . GLY A 1 117 ? 6.133 -6.168 -4.152 1 89 117 GLY A C 1
ATOM 961 O O . GLY A 1 117 ? 4.984 -6.613 -4.227 1 89 117 GLY A O 1
ATOM 962 N N . MET A 1 118 ? 6.801 -6 -3.039 1 92.06 118 MET A N 1
ATOM 963 C CA . MET A 1 118 ? 6.203 -6.27 -1.734 1 92.06 118 MET A CA 1
ATOM 964 C C . MET A 1 118 ? 6.465 -5.117 -0.769 1 92.06 118 MET A C 1
ATOM 966 O O . MET A 1 118 ? 7.59 -4.629 -0.668 1 92.06 118 MET A O 1
ATOM 970 N N . THR A 1 119 ? 5.457 -4.723 -0.096 1 90.94 119 THR A N 1
ATOM 971 C CA . THR A 1 119 ? 5.598 -3.725 0.958 1 90.94 119 THR A CA 1
ATOM 972 C C . THR A 1 119 ? 5.336 -4.344 2.328 1 90.94 119 THR A C 1
ATOM 974 O O . THR A 1 119 ? 4.277 -4.938 2.555 1 90.94 119 THR A O 1
ATOM 977 N N . VAL A 1 120 ? 6.277 -4.195 3.172 1 92.06 120 VAL A N 1
ATOM 978 C CA . VAL A 1 120 ? 6.125 -4.727 4.523 1 92.06 120 VAL A CA 1
ATOM 979 C C . VAL A 1 120 ? 5.641 -3.623 5.461 1 92.06 120 VAL A C 1
ATOM 981 O O . VAL A 1 120 ? 6.227 -2.539 5.512 1 92.06 120 VAL A O 1
ATOM 984 N N . VAL A 1 121 ? 4.617 -3.975 6.191 1 93.69 121 VAL A N 1
ATOM 985 C CA . VAL A 1 121 ? 3.977 -2.977 7.043 1 93.69 121 VAL A CA 1
ATOM 986 C C . VAL A 1 121 ? 3.889 -3.496 8.477 1 93.69 121 VAL A C 1
ATOM 988 O O . VAL A 1 121 ? 3.746 -4.699 8.695 1 93.69 121 VAL A O 1
ATOM 991 N N . ALA A 1 122 ? 4.07 -2.535 9.398 1 94.38 122 ALA A N 1
ATOM 992 C CA . ALA A 1 122 ? 3.67 -2.789 10.773 1 94.38 122 ALA A CA 1
ATOM 993 C C . ALA A 1 122 ? 2.299 -2.188 11.07 1 94.38 122 ALA A C 1
ATOM 995 O O . ALA A 1 122 ? 2.133 -0.966 11.055 1 94.38 122 ALA A O 1
ATOM 996 N N . PHE A 1 123 ? 1.393 -3.033 11.43 1 93.5 123 PHE A N 1
ATOM 997 C CA . PHE A 1 123 ? 0.02 -2.586 11.633 1 93.5 123 PHE A CA 1
ATOM 998 C C . PHE A 1 123 ? -0.168 -2.061 13.055 1 93.5 123 PHE A C 1
ATOM 1000 O O . PHE A 1 123 ? 0.509 -2.508 13.984 1 93.5 123 PHE A O 1
ATOM 1007 N N . PRO A 1 124 ? -1.105 -1.171 13.148 1 93.94 124 PRO A N 1
ATOM 1008 C CA . PRO A 1 124 ? -1.444 -0.776 14.516 1 93.94 124 PRO A CA 1
ATOM 1009 C C . PRO A 1 124 ? -2.16 -1.881 15.289 1 93.94 124 PRO A C 1
ATOM 1011 O O . PRO A 1 124 ? -2.811 -2.74 14.688 1 93.94 124 PRO A O 1
ATOM 1014 N N . ARG A 1 125 ? -2.016 -1.925 16.516 1 89 125 ARG A N 1
ATOM 1015 C CA . ARG A 1 125 ? -2.654 -2.949 17.344 1 89 125 ARG A CA 1
ATOM 1016 C C . ARG A 1 125 ? -4.148 -2.688 17.484 1 89 125 ARG A C 1
ATOM 1018 O O . ARG A 1 125 ? -4.93 -3.619 17.688 1 89 125 ARG A O 1
ATOM 1025 N N . GLY A 1 126 ? -4.512 -1.526 17.25 1 91 126 GLY A N 1
ATOM 1026 C CA . GLY A 1 126 ? -5.922 -1.172 17.344 1 91 126 GLY A CA 1
ATOM 1027 C C . GLY A 1 126 ? -6.328 -0.07 16.391 1 91 126 GLY A C 1
ATOM 1028 O O . GLY A 1 126 ? -5.484 0.489 15.688 1 91 126 GLY A O 1
ATOM 1029 N N . GLY A 1 127 ? -7.656 0.105 16.359 1 94.56 127 GLY A N 1
ATOM 1030 C CA . GLY A 1 127 ? -8.18 1.172 15.516 1 94.56 127 GLY A CA 1
ATOM 1031 C C . GLY A 1 127 ? -7.863 2.557 16.047 1 94.56 127 GLY A C 1
ATOM 1032 O O . GLY A 1 127 ? -7.297 2.697 17.141 1 94.56 127 GLY A O 1
ATOM 1033 N N . PRO A 1 128 ? -8.188 3.48 15.188 1 97.44 128 PRO A N 1
ATOM 1034 C CA . PRO A 1 128 ? -7.949 4.852 15.641 1 97.44 128 PRO A CA 1
ATOM 1035 C C . PRO A 1 128 ? -8.836 5.246 16.812 1 97.44 128 PRO A C 1
ATOM 1037 O O . PRO A 1 128 ? -9.852 4.598 17.078 1 97.44 128 PRO A O 1
ATOM 1040 N N . HIS A 1 129 ? -8.367 6.297 17.484 1 97.12 129 HIS A N 1
ATOM 1041 C CA . HIS A 1 129 ? -9.078 6.832 18.641 1 97.12 129 HIS A CA 1
ATOM 1042 C C . HIS A 1 129 ? -9.484 8.281 18.422 1 97.12 129 HIS A C 1
ATOM 1044 O O . HIS A 1 129 ? -8.734 9.062 17.828 1 97.12 129 HIS A O 1
ATOM 1050 N N . ILE A 1 130 ? -10.672 8.516 18.922 1 97.44 130 ILE A N 1
ATOM 1051 C CA . ILE A 1 130 ? -11.133 9.906 18.875 1 97.44 130 ILE A CA 1
ATOM 1052 C C . ILE A 1 130 ? -11.148 10.477 20.297 1 97.44 130 ILE A C 1
ATOM 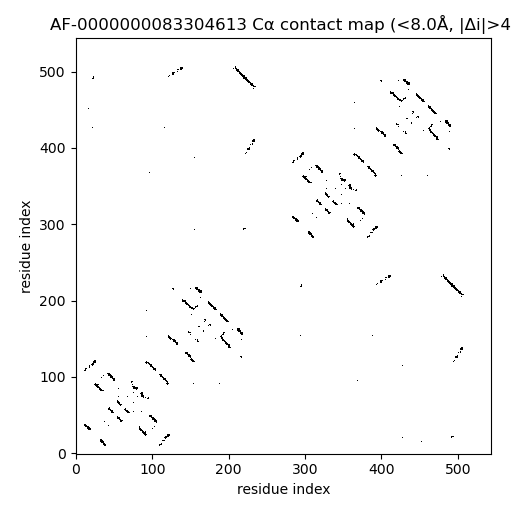1054 O O . ILE A 1 130 ? -11.742 9.891 21.203 1 97.44 130 ILE A O 1
ATOM 1058 N N . GLN A 1 131 ? -10.531 11.609 20.391 1 96.56 131 GLN A N 1
ATOM 1059 C CA . GLN A 1 131 ? -10.492 12.289 21.688 1 96.56 131 GLN A CA 1
ATOM 1060 C C . GLN A 1 131 ? -10.977 13.727 21.562 1 96.56 131 GLN A C 1
ATOM 1062 O O . GLN A 1 131 ? -10.875 14.336 20.484 1 96.56 131 GLN A O 1
ATOM 1067 N N . GLY A 1 132 ? -11.547 14.289 22.672 1 95.75 132 GLY A N 1
ATOM 1068 C CA . GLY A 1 132 ? -11.984 15.672 22.703 1 95.75 132 GLY A CA 1
ATOM 1069 C C . GLY A 1 132 ? -13.477 15.844 22.5 1 95.75 132 GLY A C 1
ATOM 1070 O O . GLY A 1 132 ? -13.977 16.969 22.469 1 95.75 132 GLY A O 1
ATOM 1071 N N . VAL A 1 133 ? -14.164 14.766 22.344 1 93.75 133 VAL A N 1
ATOM 1072 C CA . VAL A 1 133 ? -15.609 14.828 22.203 1 93.75 133 VAL A CA 1
ATOM 1073 C C . VAL A 1 133 ? -16.25 15.125 23.547 1 93.75 133 VAL A C 1
ATOM 1075 O O . VAL A 1 133 ? -16.016 14.414 24.531 1 93.75 133 VAL A O 1
ATOM 1078 N N . PRO A 1 134 ? -17.094 16.109 23.5 1 93.25 134 PRO A N 1
ATOM 1079 C CA . PRO A 1 134 ? -17.734 16.453 24.781 1 93.25 134 PRO A CA 1
ATOM 1080 C C . PRO A 1 134 ? -18.75 15.406 25.234 1 93.25 134 PRO A C 1
ATOM 1082 O O . PRO A 1 134 ? -19.422 14.805 24.391 1 93.25 134 PRO A O 1
ATOM 1085 N N . ASN A 1 135 ? -18.906 15.258 26.531 1 90.19 135 ASN A N 1
ATOM 1086 C CA . ASN A 1 135 ? -19.891 14.336 27.094 1 90.19 135 ASN A CA 1
ATOM 1087 C C . ASN A 1 135 ? -21.266 15 27.234 1 90.19 135 ASN A C 1
ATOM 1089 O O . ASN A 1 135 ? -22.281 14.312 27.312 1 90.19 135 ASN A O 1
ATOM 1093 N N . GLU A 1 136 ? -21.172 16.281 27.25 1 91.56 136 GLU A N 1
ATOM 1094 C CA . GLU A 1 136 ? -22.406 17.047 27.375 1 91.56 136 GLU A CA 1
ATOM 1095 C C . GLU A 1 136 ? -22.875 17.578 26.031 1 91.56 136 GLU A C 1
ATOM 1097 O O . GLU A 1 136 ? -22.109 17.562 25.062 1 91.56 136 GLU A O 1
ATOM 1102 N N . GLU A 1 137 ? -24.141 18 26.016 1 94.12 137 GLU A N 1
ATOM 1103 C CA . GLU A 1 137 ? -24.688 18.594 24.781 1 94.12 137 GLU A CA 1
ATOM 1104 C C . GLU A 1 137 ? -23.984 19.906 24.453 1 94.12 137 GLU A C 1
ATOM 1106 O O . GLU A 1 137 ? -23.641 20.672 25.344 1 94.12 137 GLU A O 1
ATOM 1111 N N . VAL A 1 138 ? -23.875 20.141 23.219 1 95.44 138 VAL A N 1
ATOM 1112 C CA . VAL A 1 138 ? -23.234 21.375 22.766 1 95.44 138 VAL A CA 1
ATOM 1113 C C . VAL A 1 138 ? -24.266 22.25 22.062 1 95.44 138 VAL A C 1
ATOM 1115 O O . VAL A 1 138 ? -25.375 21.797 21.75 1 95.44 138 VAL A O 1
ATOM 1118 N N . GLN A 1 139 ? -23.859 23.531 21.938 1 93.94 139 GLN A N 1
ATOM 1119 C CA . GLN A 1 139 ? -24.734 24.484 21.25 1 93.94 139 GLN A CA 1
ATOM 1120 C C . GLN A 1 139 ? -24.141 24.891 19.891 1 93.94 139 GLN A C 1
ATOM 1122 O O . GLN A 1 139 ? -22.938 24.812 19.688 1 93.94 139 GLN A O 1
ATOM 1127 N N . ILE A 1 140 ? -25.078 25.297 19.094 1 92.94 140 ILE A N 1
ATOM 1128 C CA . ILE A 1 140 ? -24.625 25.844 17.828 1 92.94 140 ILE A CA 1
ATOM 1129 C C . ILE A 1 140 ? -23.75 27.078 18.062 1 92.94 140 ILE A C 1
ATOM 1131 O O . ILE A 1 140 ? -24.094 27.922 18.891 1 92.94 140 ILE A O 1
ATOM 1135 N N . GLY A 1 141 ? -22.625 27.141 17.438 1 92.31 141 GLY A N 1
ATOM 1136 C CA . GLY A 1 141 ? -21.688 28.25 17.625 1 92.31 141 GLY A CA 1
ATOM 1137 C C . GLY A 1 141 ? -20.484 27.859 18.453 1 92.31 141 GLY A C 1
ATOM 1138 O O . GLY A 1 141 ? -19.469 28.547 18.438 1 92.31 141 GLY A O 1
ATOM 1139 N N . ASP A 1 142 ? -20.609 26.797 19.188 1 94 142 ASP A N 1
ATOM 1140 C CA . ASP A 1 142 ? -19.484 26.328 20 1 94 142 ASP A CA 1
ATOM 1141 C C . ASP A 1 142 ? -18.312 25.891 19.125 1 94 142 ASP A C 1
ATOM 1143 O O . ASP A 1 142 ? -18.5 25.406 18.016 1 94 142 ASP A O 1
ATOM 1147 N N . GLU A 1 143 ? -17.109 26.062 19.641 1 95.25 143 GLU A N 1
ATOM 1148 C CA . GLU A 1 143 ? -15.898 25.594 19 1 95.25 143 GLU A CA 1
ATOM 1149 C C . GLU A 1 143 ? -15.398 24.297 19.656 1 95.25 143 GLU A C 1
ATOM 1151 O O . GLU A 1 143 ? -15.258 24.234 20.875 1 95.25 143 GLU A O 1
ATOM 1156 N N . LEU A 1 144 ? -15.18 23.391 18.859 1 95.44 144 LEU A N 1
ATOM 1157 C CA . LEU A 1 144 ? -14.711 22.094 19.375 1 95.44 144 LEU A CA 1
ATOM 1158 C C . LEU A 1 144 ? -13.336 21.766 18.828 1 95.44 144 LEU A C 1
ATOM 1160 O O . LEU A 1 144 ? -13.008 22.125 17.703 1 95.44 144 LEU A O 1
ATOM 1164 N N . LEU A 1 145 ? -12.5 21.141 19.656 1 96.69 145 LEU A N 1
ATOM 1165 C CA . LEU A 1 145 ? -11.203 20.578 19.266 1 96.69 145 LEU A CA 1
ATOM 1166 C C . LEU A 1 145 ? -11.195 19.062 19.438 1 96.69 145 LEU A C 1
ATOM 1168 O O . LEU A 1 145 ? -11.234 18.562 20.562 1 96.69 145 LEU A O 1
ATOM 1172 N N . ILE A 1 146 ? -11.086 18.375 18.328 1 96.88 146 ILE A N 1
ATOM 1173 C CA . ILE A 1 146 ? -11.172 16.922 18.328 1 96.88 146 ILE A CA 1
ATOM 1174 C C . ILE A 1 146 ? -9.914 16.328 17.688 1 96.88 146 ILE A C 1
ATOM 1176 O O . ILE A 1 146 ? -9.438 16.828 16.672 1 96.88 146 ILE A O 1
ATOM 1180 N N . ASN A 1 147 ? -9.43 15.188 18.297 1 97.56 147 ASN A N 1
ATOM 1181 C CA . ASN A 1 147 ? -8.227 14.539 17.797 1 97.56 147 ASN A CA 1
ATOM 1182 C C . ASN A 1 147 ? -8.516 13.109 17.344 1 97.56 147 ASN A C 1
ATOM 1184 O O . ASN A 1 147 ? -9.188 12.352 18.047 1 97.56 147 ASN A O 1
ATOM 1188 N N . CYS A 1 148 ? -8.023 12.789 16.234 1 97.88 148 CYS A N 1
ATOM 1189 C CA . CYS A 1 148 ? -7.949 11.422 15.742 1 97.88 148 CYS A CA 1
ATOM 1190 C C . CYS A 1 148 ? -6.52 10.898 15.812 1 97.88 148 CYS A C 1
ATOM 1192 O O . CYS A 1 148 ? -5.602 11.492 15.25 1 97.88 148 CYS A O 1
ATOM 1194 N N . THR A 1 149 ? -6.375 9.711 16.531 1 97.69 149 THR A N 1
ATOM 1195 C CA . THR A 1 149 ? -5.023 9.203 16.75 1 97.69 149 THR A CA 1
ATOM 1196 C C . THR A 1 149 ? -4.914 7.746 16.312 1 97.69 149 THR A C 1
ATOM 1198 O O . THR A 1 149 ? -5.777 6.93 16.641 1 97.69 149 THR A O 1
ATOM 1201 N N . SER A 1 150 ? -3.92 7.434 15.562 1 97.25 150 SER A N 1
ATOM 1202 C CA . SER A 1 150 ? -3.514 6.066 15.25 1 97.25 150 SER A CA 1
ATOM 1203 C C . SER A 1 150 ? -2.094 5.789 15.734 1 97.25 150 SER A C 1
ATOM 1205 O O . SER A 1 150 ? -1.15 6.473 15.328 1 97.25 150 SER A O 1
ATOM 1207 N N . LEU A 1 151 ? -2.004 4.707 16.547 1 95.19 151 LEU A N 1
ATOM 1208 C CA . LEU A 1 151 ? -0.737 4.516 17.234 1 95.19 151 LEU A CA 1
ATOM 1209 C C . LEU A 1 151 ? 0.105 3.445 16.547 1 95.19 151 LEU A C 1
ATOM 1211 O O . LEU A 1 151 ? -0.42 2.412 16.125 1 95.19 151 LEU A O 1
ATOM 1215 N N . LYS A 1 152 ? 1.379 3.727 16.453 1 93.88 152 LYS A N 1
ATOM 1216 C CA . LYS A 1 152 ? 2.473 2.775 16.266 1 93.88 152 LYS A CA 1
ATOM 1217 C C . LYS A 1 152 ? 2.27 1.929 15.023 1 93.88 152 LYS A C 1
ATOM 1219 O O . LYS A 1 152 ? 2.066 0.716 15.109 1 93.88 152 LYS A O 1
ATOM 1224 N N . SER A 1 153 ? 2.432 2.43 13.938 1 94.38 153 SER A N 1
ATOM 1225 C CA . SER A 1 153 ? 2.453 1.732 12.656 1 94.38 153 SER A CA 1
ATOM 1226 C C . SER A 1 153 ? 3.627 2.189 11.797 1 94.38 153 SER A C 1
ATOM 1228 O O . SER A 1 153 ? 4.289 3.178 12.117 1 94.38 153 SER A O 1
ATOM 1230 N N . LYS A 1 154 ? 3.902 1.497 10.828 1 90.5 154 LYS A N 1
ATOM 1231 C CA . LYS A 1 154 ? 4.914 1.888 9.852 1 90.5 154 LYS A CA 1
ATOM 1232 C C . LYS A 1 154 ? 4.539 1.418 8.445 1 90.5 154 LYS A C 1
ATOM 1234 O O . LYS A 1 154 ? 4.477 0.214 8.188 1 90.5 154 LYS A O 1
ATOM 1239 N N . PRO A 1 155 ? 4.238 2.197 7.582 1 90.19 155 PRO A N 1
ATOM 1240 C CA . PRO A 1 155 ? 4.258 3.652 7.738 1 90.19 155 PRO A CA 1
ATOM 1241 C C . PRO A 1 155 ? 3.129 4.168 8.625 1 90.19 155 PRO A C 1
ATOM 1243 O O . PRO A 1 155 ? 2.244 3.4 9.016 1 90.19 155 PRO A O 1
ATOM 1246 N N . ALA A 1 156 ? 3.271 5.391 8.906 1 91.38 156 ALA A N 1
ATOM 1247 C CA . ALA A 1 156 ? 2.205 6.012 9.688 1 91.38 156 ALA A CA 1
ATOM 1248 C C . ALA A 1 156 ? 0.88 5.98 8.93 1 91.38 156 ALA A C 1
ATOM 1250 O O . ALA A 1 156 ? 0.849 6.176 7.715 1 91.38 156 ALA A O 1
ATOM 1251 N N . ALA A 1 157 ? -0.161 5.852 9.688 1 94.62 157 ALA A N 1
ATOM 1252 C CA . ALA A 1 157 ? -1.479 5.844 9.062 1 94.62 157 ALA A CA 1
ATOM 1253 C C . ALA A 1 157 ? -1.862 7.238 8.57 1 94.62 157 ALA A C 1
ATOM 1255 O O . ALA A 1 157 ? -1.509 8.242 9.188 1 94.62 157 ALA A O 1
ATOM 1256 N N . ILE A 1 158 ? -2.596 7.219 7.52 1 91.75 158 ILE A N 1
ATOM 1257 C CA . ILE A 1 158 ? -3.244 8.438 7.047 1 91.75 158 ILE A CA 1
ATOM 1258 C C . ILE A 1 158 ? -4.605 8.594 7.719 1 91.75 158 ILE A C 1
ATOM 1260 O O . ILE A 1 158 ? -5.418 7.66 7.711 1 91.75 158 ILE A O 1
ATOM 1264 N N . LEU A 1 159 ? -4.797 9.758 8.188 1 94.75 159 LEU A N 1
ATOM 1265 C CA . LEU A 1 159 ? -6.027 9.969 8.938 1 94.75 159 LEU A CA 1
ATOM 1266 C C . LEU A 1 159 ? -6.953 10.938 8.203 1 94.75 159 LEU A C 1
ATOM 1268 O O . LEU A 1 159 ? -6.492 11.891 7.574 1 94.75 159 LEU A O 1
ATOM 1272 N N . ASN A 1 160 ? -8.266 10.625 8.352 1 94.81 160 ASN A N 1
ATOM 1273 C CA . ASN A 1 160 ? -9.305 11.492 7.812 1 94.81 160 ASN A CA 1
ATOM 1274 C C . ASN A 1 160 ? -10.477 11.633 8.789 1 94.81 160 ASN A C 1
ATOM 1276 O O . ASN A 1 160 ? -10.859 10.664 9.445 1 94.81 160 ASN A O 1
ATOM 1280 N N . PHE A 1 161 ? -11.07 12.812 8.711 1 96 161 PHE A N 1
ATOM 1281 C CA . PHE A 1 161 ? -12.305 13.039 9.453 1 96 161 PHE A CA 1
ATOM 1282 C C . PHE A 1 161 ? -13.5 13.102 8.516 1 96 161 PHE A C 1
ATOM 1284 O O . PHE A 1 161 ? -13.391 13.586 7.383 1 96 161 PHE A O 1
ATOM 1291 N N . PHE A 1 162 ? -14.539 12.695 9.062 1 95.25 162 PHE A N 1
ATOM 1292 C CA . PHE A 1 162 ? -15.836 12.844 8.406 1 95.25 162 PHE A CA 1
ATOM 1293 C C . PHE A 1 162 ? -16.859 13.422 9.359 1 95.25 162 PHE A C 1
ATOM 1295 O O . PHE A 1 162 ? -16.922 13.031 10.531 1 95.25 162 PHE A O 1
ATOM 1302 N N . ILE A 1 163 ? -17.609 14.328 8.797 1 93.94 163 ILE A N 1
ATOM 1303 C CA . ILE A 1 163 ? -18.797 14.82 9.5 1 93.94 163 ILE A CA 1
ATOM 1304 C C . ILE A 1 163 ? -20.062 14.398 8.75 1 93.94 163 ILE A C 1
ATOM 1306 O O . ILE A 1 163 ? -20.25 14.766 7.594 1 93.94 163 ILE A O 1
ATOM 1310 N N . ASN A 1 164 ? -20.812 13.602 9.414 1 92.38 164 ASN A N 1
ATOM 1311 C CA . ASN A 1 164 ? -22 13.047 8.789 1 92.38 164 ASN A CA 1
ATOM 1312 C C . ASN A 1 164 ? -21.672 12.391 7.453 1 92.38 164 ASN A C 1
ATOM 1314 O O . ASN A 1 164 ? -22.328 12.672 6.445 1 92.38 164 ASN A O 1
ATOM 1318 N N . ASN A 1 165 ? -20.609 11.695 7.398 1 90.56 165 ASN A N 1
ATOM 1319 C CA . ASN A 1 165 ? -20.188 10.836 6.305 1 90.56 165 ASN A CA 1
ATOM 1320 C C . ASN A 1 165 ? -19.562 11.641 5.168 1 90.56 165 ASN A C 1
ATOM 1322 O O . ASN A 1 165 ? -19.219 11.094 4.121 1 90.56 165 ASN A O 1
ATOM 1326 N N . ASN A 1 166 ? -19.422 12.938 5.445 1 91.31 166 ASN A N 1
ATOM 1327 C CA . ASN A 1 166 ? -18.703 13.766 4.48 1 91.31 166 ASN A CA 1
ATOM 1328 C C . ASN A 1 166 ? -17.281 14.039 4.934 1 91.31 166 ASN A C 1
ATOM 1330 O O . ASN A 1 166 ? -17.047 14.5 6.055 1 91.31 166 ASN A O 1
ATOM 1334 N N . LYS A 1 167 ? -16.469 13.742 4.027 1 93.19 167 LYS A N 1
ATOM 1335 C CA . LYS A 1 167 ? -15.062 13.969 4.363 1 93.19 167 LYS A CA 1
ATOM 1336 C C . LYS A 1 167 ? -14.789 15.453 4.617 1 93.19 167 LYS A C 1
ATOM 1338 O O . LYS A 1 167 ? -15.266 16.312 3.877 1 93.19 167 LYS A O 1
ATOM 1343 N N . VAL A 1 168 ? -13.977 15.641 5.602 1 92.19 168 VAL A N 1
ATOM 1344 C CA . VAL A 1 168 ? -13.688 17.016 6.012 1 92.19 168 VAL A CA 1
ATOM 1345 C C . VAL A 1 168 ? -12.414 17.5 5.32 1 92.19 168 VAL A C 1
ATOM 1347 O O . VAL A 1 168 ? -11.438 16.766 5.211 1 92.19 168 VAL A O 1
ATOM 1350 N N . SER A 1 169 ? -12.508 18.641 4.801 1 86.56 169 SER A N 1
ATOM 1351 C CA . SER A 1 169 ? -11.336 19.344 4.277 1 86.56 169 SER A CA 1
ATOM 1352 C C . SER A 1 169 ? -11.188 20.734 4.91 1 86.56 169 SER A C 1
ATOM 1354 O O . SER A 1 169 ? -12.102 21.203 5.598 1 86.56 169 SER A O 1
ATOM 1356 N N . HIS A 1 170 ? -9.977 21.266 4.691 1 80.62 170 HIS A N 1
ATOM 1357 C CA . HIS A 1 170 ? -9.773 22.625 5.199 1 80.62 170 HIS A CA 1
ATOM 1358 C C . HIS A 1 170 ? -10.734 23.609 4.539 1 80.62 170 HIS A C 1
ATOM 1360 O O . HIS A 1 170 ? -10.828 23.656 3.312 1 80.62 170 HIS A O 1
ATOM 1366 N N . ARG A 1 171 ? -11.492 24.125 5.332 1 78.12 171 ARG A N 1
ATOM 1367 C CA . ARG A 1 171 ? -12.414 25.156 4.859 1 78.12 171 ARG A CA 1
ATOM 1368 C C . ARG A 1 171 ? -12.766 26.125 5.977 1 78.12 171 ARG A C 1
ATOM 1370 O O . ARG A 1 171 ? -12.227 26.031 7.082 1 78.12 171 ARG A O 1
ATOM 1377 N N . ARG A 1 172 ? -13.5 27.094 5.586 1 74.06 172 ARG A N 1
ATOM 1378 C CA . ARG A 1 172 ? -13.914 28.094 6.566 1 74.06 172 ARG A CA 1
ATOM 1379 C C . ARG A 1 172 ? -14.578 27.453 7.773 1 74.06 172 ARG A C 1
ATOM 1381 O O . ARG A 1 172 ? -15.523 26.672 7.621 1 74.06 172 ARG A O 1
ATOM 1388 N N . GLY A 1 173 ? -14.047 27.656 8.922 1 78.5 173 GLY A N 1
ATOM 1389 C CA . GLY A 1 173 ? -14.602 27.172 10.172 1 78.5 173 GLY A CA 1
ATOM 1390 C C . GLY A 1 173 ? -14.039 25.812 10.586 1 78.5 173 GLY A C 1
ATOM 1391 O O . GLY A 1 173 ? -14.367 25.312 11.656 1 78.5 173 GLY A O 1
ATOM 1392 N N . ILE A 1 174 ? -13.32 25.281 9.711 1 88.25 174 ILE A N 1
ATOM 1393 C CA . ILE A 1 174 ? -12.711 24 10.055 1 88.25 174 ILE A CA 1
ATOM 1394 C C . ILE A 1 174 ? -11.203 24.047 9.789 1 88.25 174 ILE A C 1
ATOM 1396 O O . ILE A 1 174 ? -10.781 24.422 8.688 1 88.25 174 ILE A O 1
ATOM 1400 N N . SER A 1 175 ? -10.438 23.781 10.773 1 92.12 175 SER A N 1
ATOM 1401 C CA . SER A 1 175 ? -8.984 23.703 10.656 1 92.12 175 SER A CA 1
ATOM 1402 C C . SER A 1 175 ? -8.469 22.312 11 1 92.12 175 SER A C 1
ATOM 1404 O O . SER A 1 175 ? -8.883 21.719 12 1 92.12 175 SER A O 1
ATOM 1406 N N . LEU A 1 176 ? -7.617 21.875 10.141 1 93.31 176 LEU A N 1
ATOM 1407 C CA . LEU A 1 176 ? -6.996 20.578 10.352 1 93.31 176 LEU A CA 1
ATOM 1408 C C . LEU A 1 176 ? -5.488 20.719 10.516 1 93.31 176 LEU A C 1
ATOM 1410 O O . LEU A 1 176 ? -4.852 21.516 9.82 1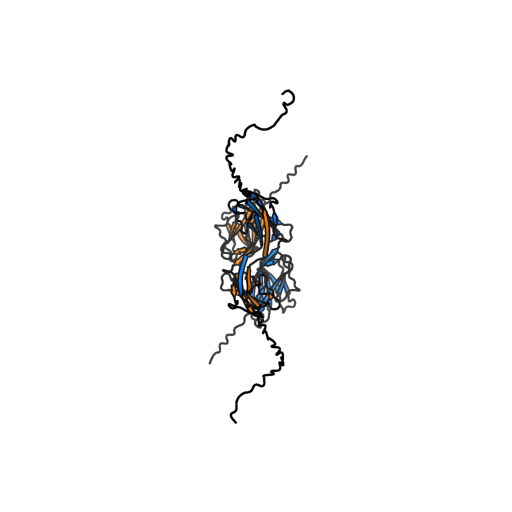 93.31 176 LEU A O 1
ATOM 1414 N N . ARG A 1 177 ? -4.98 19.984 11.484 1 89.5 177 ARG A N 1
ATOM 1415 C CA . ARG A 1 177 ? -3.533 19.922 11.664 1 89.5 177 ARG A CA 1
ATOM 1416 C C . ARG A 1 177 ? -3.074 18.484 11.891 1 89.5 177 ARG A C 1
ATOM 1418 O O . ARG A 1 177 ? -3.676 17.75 12.672 1 89.5 177 ARG A O 1
ATOM 1425 N N . GLN A 1 178 ? -2.049 18.125 11.242 1 88.56 178 GLN A N 1
ATOM 1426 C CA . GLN A 1 178 ? -1.523 16.766 11.336 1 88.56 178 GLN A CA 1
ATOM 1427 C C . GLN A 1 178 ? -0.189 16.75 12.078 1 88.56 178 GLN A C 1
ATOM 1429 O O . GLN A 1 178 ? 0.645 17.625 11.891 1 88.56 178 GLN A O 1
ATOM 1434 N N . PHE A 1 179 ? -0.094 15.711 12.953 1 86.44 179 PHE A N 1
ATOM 1435 C CA . PHE A 1 179 ? 1.149 15.492 13.688 1 86.44 179 PHE A CA 1
ATOM 1436 C C . PHE A 1 179 ? 1.647 14.062 13.492 1 86.44 179 PHE A C 1
ATOM 1438 O O . PHE A 1 179 ? 0.85 13.125 13.406 1 86.44 179 PHE A O 1
ATOM 1445 N N . LEU A 1 180 ? 3.039 14 13.469 1 87 180 LEU A N 1
ATOM 1446 C CA . LEU A 1 180 ? 3.689 12.695 13.398 1 87 180 LEU A CA 1
ATOM 1447 C C . LEU A 1 180 ? 4.664 12.508 14.555 1 87 180 LEU A C 1
ATOM 1449 O O . LEU A 1 180 ? 5.48 13.391 14.828 1 87 180 LEU A O 1
ATOM 1453 N N . ILE A 1 181 ? 4.496 11.414 15.203 1 86.69 181 ILE A N 1
ATOM 1454 C CA . ILE A 1 181 ? 5.398 11.078 16.297 1 86.69 181 ILE A CA 1
ATOM 1455 C C . ILE A 1 181 ? 6.188 9.812 15.953 1 86.69 181 ILE A C 1
ATOM 1457 O O . ILE A 1 181 ? 5.598 8.766 15.672 1 86.69 181 ILE A O 1
ATOM 1461 N N . VAL A 1 182 ? 7.5 9.867 16 1 83.94 182 VAL A N 1
ATOM 1462 C CA . VAL A 1 182 ? 8.359 8.719 15.727 1 83.94 182 VAL A CA 1
ATOM 1463 C C . VAL A 1 182 ? 8.719 8.008 17.031 1 83.94 182 VAL A C 1
ATOM 1465 O O . VAL A 1 182 ? 9.219 8.633 17.969 1 83.94 182 VAL A O 1
ATOM 1468 N N . ASN A 1 183 ? 8.391 6.781 17.031 1 87.19 183 ASN A N 1
ATOM 1469 C CA . ASN A 1 183 ? 8.742 5.973 18.188 1 87.19 183 ASN A CA 1
ATOM 1470 C C . ASN A 1 183 ? 10.07 5.25 18 1 87.19 183 ASN A C 1
ATOM 1472 O O . ASN A 1 183 ? 10.102 4.117 17.516 1 87.19 183 ASN A O 1
ATOM 1476 N N . GLU A 1 184 ? 11.102 5.711 18.453 1 81.12 184 GLU A N 1
ATOM 1477 C CA . GLU A 1 184 ? 12.453 5.234 18.188 1 81.12 184 GLU A CA 1
ATOM 1478 C C . GLU A 1 184 ? 12.758 3.969 18.984 1 81.12 184 GLU A C 1
ATOM 1480 O O . GLU A 1 184 ? 13.578 3.15 18.562 1 81.12 184 GLU A O 1
ATOM 1485 N N . GLU A 1 185 ? 12.086 3.844 20.078 1 85.19 185 GLU A N 1
ATOM 1486 C CA . GLU A 1 185 ? 12.391 2.717 20.953 1 85.19 185 GLU A CA 1
ATOM 1487 C C . GLU A 1 185 ? 11.773 1.425 20.422 1 85.19 185 GLU A C 1
ATOM 1489 O O . GLU A 1 185 ? 12.195 0.33 20.797 1 85.19 185 GLU A O 1
ATOM 1494 N N . ASP A 1 186 ? 10.875 1.628 19.5 1 83.94 186 ASP A N 1
ATOM 1495 C CA . ASP A 1 186 ? 10.195 0.45 18.969 1 83.94 186 ASP A CA 1
ATOM 1496 C C . ASP A 1 186 ? 11.086 -0.295 17.984 1 83.94 186 ASP A C 1
ATOM 1498 O O . ASP A 1 186 ? 11.891 0.319 17.281 1 83.94 186 ASP A O 1
ATOM 1502 N N . THR A 1 187 ? 11.039 -1.631 17.953 1 77.88 187 THR A N 1
ATOM 1503 C CA . THR A 1 187 ? 11.703 -2.467 16.969 1 77.88 187 THR A CA 1
ATOM 1504 C C . THR A 1 187 ? 10.688 -3.338 16.234 1 77.88 187 THR A C 1
ATOM 1506 O O . THR A 1 187 ? 10.133 -4.273 16.812 1 77.88 187 THR A O 1
ATOM 1509 N N . PRO A 1 188 ? 10.516 -3.018 15.086 1 78.5 188 PRO A N 1
ATOM 1510 C CA . PRO A 1 188 ? 10.992 -1.903 14.258 1 78.5 188 PRO A CA 1
ATOM 1511 C C . PRO A 1 188 ? 10.453 -0.553 14.727 1 78.5 188 PRO A C 1
ATOM 1513 O O . PRO A 1 188 ? 9.453 -0.5 15.445 1 78.5 188 PRO A O 1
ATOM 1516 N N . GLN A 1 189 ? 11.172 0.464 14.242 1 84.06 189 GLN A N 1
ATOM 1517 C CA . GLN A 1 189 ? 10.703 1.815 14.539 1 84.06 189 GLN A CA 1
ATOM 1518 C C . GLN A 1 189 ? 9.305 2.053 13.984 1 84.06 189 GLN A C 1
ATOM 1520 O O . GLN A 1 189 ? 9.031 1.729 12.828 1 84.06 189 GLN A O 1
ATOM 1525 N N . THR A 1 190 ? 8.438 2.533 14.805 1 90.69 190 THR A N 1
ATOM 1526 C CA . THR A 1 190 ? 7.062 2.805 14.391 1 90.69 190 THR A CA 1
ATOM 1527 C C . THR A 1 190 ? 6.758 4.297 14.469 1 90.69 190 THR A C 1
ATOM 1529 O O . THR A 1 190 ? 7.594 5.082 14.922 1 90.69 190 THR A O 1
ATOM 1532 N N . GLU A 1 191 ? 5.566 4.562 13.93 1 90.56 191 GLU A N 1
ATOM 1533 C CA . GLU A 1 191 ? 5.121 5.953 13.875 1 90.56 191 GLU A CA 1
ATOM 1534 C C . GLU A 1 191 ? 3.656 6.074 14.297 1 90.56 191 GLU A C 1
ATOM 1536 O O . GLU A 1 191 ? 2.846 5.195 14 1 90.56 191 GLU A O 1
ATOM 1541 N N . SER A 1 192 ? 3.436 7.184 14.992 1 93.81 192 SER A N 1
ATOM 1542 C CA . SER A 1 192 ? 2.064 7.5 15.383 1 93.81 192 SER A CA 1
ATOM 1543 C C . SER A 1 192 ? 1.578 8.773 14.703 1 93.81 192 SER A C 1
ATOM 1545 O O . SER A 1 192 ? 2.328 9.75 14.586 1 93.81 192 SER A O 1
ATOM 1547 N N . SER A 1 193 ? 0.31 8.695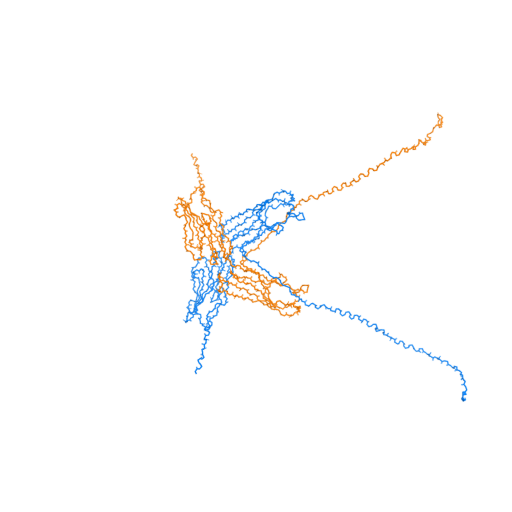 14.242 1 94.75 193 SER A N 1
ATOM 1548 C CA . SER A 1 193 ? -0.278 9.852 13.578 1 94.75 193 SER A CA 1
ATOM 1549 C C . SER A 1 193 ? -1.401 10.461 14.414 1 94.75 193 SER A C 1
ATOM 1551 O O . SER A 1 193 ? -2.191 9.734 15.023 1 94.75 193 SER A O 1
ATOM 1553 N N . ILE A 1 194 ? -1.44 11.805 14.375 1 95.69 194 ILE A N 1
ATOM 1554 C CA . ILE A 1 194 ? -2.502 12.555 15.039 1 95.69 194 ILE A CA 1
ATOM 1555 C C . ILE A 1 194 ? -3.066 13.609 14.094 1 95.69 194 ILE A C 1
ATOM 1557 O O . ILE A 1 194 ? -2.316 14.391 13.508 1 95.69 194 ILE A O 1
ATOM 1561 N N . LEU A 1 195 ? -4.324 13.625 13.922 1 96.19 195 LEU A N 1
ATOM 1562 C CA . LEU A 1 195 ? -5.031 14.672 13.203 1 96.19 195 LEU A CA 1
ATOM 1563 C C . LEU A 1 195 ? -5.957 15.445 14.133 1 96.19 195 LEU A C 1
ATOM 1565 O O . LEU A 1 195 ? -6.887 14.875 14.711 1 96.19 195 LEU A O 1
ATOM 1569 N N . SER A 1 196 ? -5.66 16.688 14.188 1 96.44 196 SER A N 1
ATOM 1570 C CA . SER A 1 196 ? -6.465 17.578 15.023 1 96.44 196 SER A CA 1
ATOM 1571 C C . SER A 1 196 ? -7.43 18.406 14.188 1 96.44 196 SER A C 1
ATOM 1573 O O . SER A 1 196 ? -7.039 18.984 13.172 1 96.44 196 SER A O 1
ATOM 1575 N N . MET A 1 197 ? -8.617 18.422 14.633 1 95.75 197 MET A N 1
ATOM 1576 C CA . MET A 1 197 ? -9.633 19.219 13.945 1 95.75 197 MET A CA 1
ATOM 1577 C C . MET A 1 197 ? -10.258 20.234 14.898 1 95.75 197 MET A C 1
ATOM 1579 O O . MET A 1 197 ? -10.766 19.859 15.961 1 95.75 197 MET A O 1
ATOM 1583 N N . LYS A 1 198 ? -10.156 21.469 14.477 1 95.69 198 LYS A N 1
ATOM 1584 C CA . LYS A 1 198 ? -10.898 22.531 15.125 1 95.69 198 LYS A CA 1
ATOM 1585 C C . LYS A 1 198 ? -12.062 23 14.258 1 95.69 198 LYS A C 1
ATOM 1587 O O . LYS A 1 198 ? -11.883 23.344 13.094 1 95.69 198 LYS A O 1
ATOM 1592 N N . PHE A 1 199 ? -13.328 22.906 14.852 1 92.31 199 PHE A N 1
ATOM 1593 C CA . PHE A 1 199 ? -14.438 23.344 14.016 1 92.31 199 PHE A CA 1
ATOM 1594 C C . PHE A 1 199 ? -15.531 23.984 14.859 1 92.31 199 PHE A C 1
ATOM 1596 O O . PHE A 1 199 ? -15.625 23.734 16.062 1 92.31 199 PHE A O 1
ATOM 1603 N N . HIS A 1 200 ? -16.266 24.797 14.219 1 93.25 200 HIS A N 1
ATOM 1604 C CA . HIS A 1 200 ? -17.422 25.438 14.82 1 93.25 200 HIS A CA 1
ATOM 1605 C C . HIS A 1 200 ? -18.703 24.672 14.492 1 93.25 200 HIS A C 1
ATOM 1607 O O . HIS A 1 200 ? -18.969 24.375 13.328 1 93.25 200 HIS A O 1
ATOM 1613 N N . VAL A 1 201 ? -19.391 24.422 15.562 1 93.12 201 VAL A N 1
ATOM 1614 C CA . VAL A 1 201 ? -20.656 23.734 15.367 1 93.12 201 VAL A CA 1
ATOM 1615 C C . VAL A 1 201 ? -21.641 24.625 14.609 1 93.12 201 VAL A C 1
ATOM 1617 O O . VAL A 1 201 ? -21.938 25.734 15.055 1 93.12 201 VAL A O 1
ATOM 1620 N N . ARG A 1 202 ? -22.125 24.109 13.516 1 92.69 202 ARG A N 1
ATOM 1621 C CA . ARG A 1 202 ? -23.078 24.844 12.703 1 92.69 202 ARG A CA 1
ATOM 1622 C C . ARG A 1 202 ? -24.359 24.031 12.508 1 92.69 202 ARG A C 1
ATOM 1624 O O . ARG A 1 202 ? -24.375 22.812 12.734 1 92.69 202 ARG A O 1
ATOM 1631 N N . LYS A 1 203 ? -25.375 24.719 12.055 1 91.31 203 LYS A N 1
ATOM 1632 C CA . LYS A 1 203 ? -26.672 24.078 11.867 1 91.31 203 LYS A CA 1
ATOM 1633 C C . LYS A 1 203 ? -26.594 22.969 10.828 1 91.31 203 LYS A C 1
ATOM 1635 O O . LYS A 1 203 ? -27.234 21.922 10.977 1 91.31 203 LYS A O 1
ATOM 1640 N N . ASN A 1 204 ? -25.766 23.188 9.852 1 89.62 204 ASN A N 1
ATOM 1641 C CA . ASN A 1 204 ? -25.688 22.234 8.75 1 89.62 204 ASN A CA 1
ATOM 1642 C C . ASN A 1 204 ? -24.969 20.953 9.172 1 89.62 204 ASN A C 1
ATOM 1644 O O . ASN A 1 204 ? -25.031 19.938 8.469 1 89.62 204 ASN A O 1
ATOM 1648 N N . HIS A 1 205 ? -24.391 20.984 10.305 1 91.75 205 HIS A N 1
ATOM 1649 C CA . HIS A 1 205 ? -23.703 19.797 10.812 1 91.75 205 HIS A CA 1
ATOM 1650 C C . HIS A 1 205 ? -24.672 18.906 11.594 1 91.75 205 HIS A C 1
ATOM 1652 O O . HIS A 1 205 ? -24.375 17.734 11.836 1 91.75 205 HIS A O 1
ATOM 1658 N N . VAL A 1 206 ? -25.766 19.469 11.938 1 92.94 206 VAL A N 1
ATOM 1659 C CA . VAL A 1 206 ? -26.625 18.781 12.883 1 92.94 206 VAL A CA 1
ATOM 1660 C C . VAL A 1 206 ? -27.719 18.016 12.133 1 92.94 206 VAL A C 1
ATOM 1662 O O . VAL A 1 206 ? -28.406 18.578 11.273 1 92.94 206 VAL A O 1
ATOM 1665 N N . ARG A 1 207 ? -27.781 16.797 12.484 1 92.44 207 ARG A N 1
ATOM 1666 C CA . ARG A 1 207 ? -28.859 15.945 11.992 1 92.44 207 ARG A CA 1
ATOM 1667 C C . ARG A 1 207 ? -29.578 15.25 13.141 1 92.44 207 ARG A C 1
ATOM 1669 O O . ARG A 1 207 ? -28.984 14.461 13.875 1 92.44 207 ARG A O 1
ATOM 1676 N N . GLN A 1 208 ? -30.766 15.555 13.258 1 91.31 208 GLN A N 1
ATOM 1677 C CA . GLN A 1 208 ? -31.578 14.969 14.32 1 91.31 208 GLN A CA 1
ATOM 1678 C C . GLN A 1 208 ? -30.938 15.188 15.688 1 91.31 208 GLN A C 1
ATOM 1680 O O . GLN A 1 208 ? -30.828 14.25 16.484 1 91.31 208 GLN A O 1
ATOM 1685 N N . GLY A 1 209 ? -30.469 16.344 15.914 1 92.19 209 GLY A N 1
ATOM 1686 C CA . GLY A 1 209 ? -29.953 16.766 17.203 1 92.19 209 GLY A CA 1
ATOM 1687 C C . GLY A 1 209 ? -28.578 16.219 17.5 1 92.19 209 GLY A C 1
ATOM 1688 O O . GLY A 1 209 ? -28.094 16.281 18.641 1 92.19 209 GLY A O 1
ATOM 1689 N N . ARG A 1 210 ? -27.953 15.641 16.453 1 94.75 210 ARG A N 1
ATOM 1690 C CA . ARG A 1 210 ? -26.641 15.086 16.719 1 94.75 210 ARG A CA 1
ATOM 1691 C C . ARG A 1 210 ? -25.703 15.312 15.531 1 94.75 210 ARG A C 1
ATOM 1693 O O . ARG A 1 210 ? -26.156 15.633 14.43 1 94.75 210 ARG A O 1
ATOM 1700 N N . ILE A 1 211 ? -24.453 15.258 15.836 1 95.38 211 ILE A N 1
ATOM 1701 C CA . ILE A 1 211 ? -23.391 15.297 14.836 1 95.38 211 ILE A CA 1
ATOM 1702 C C . ILE A 1 211 ? -22.609 13.992 14.883 1 95.38 211 ILE A C 1
ATOM 1704 O O . ILE A 1 211 ? -22.141 13.57 15.945 1 95.38 211 ILE A O 1
ATOM 1708 N N . LEU A 1 212 ? -22.453 13.383 13.781 1 96.62 212 LEU A N 1
ATOM 1709 C CA . LEU A 1 212 ? -21.641 12.164 13.695 1 96.62 212 LEU A CA 1
ATOM 1710 C C . LEU A 1 212 ? -20.234 12.484 13.227 1 96.62 212 LEU A C 1
ATOM 1712 O O . LEU A 1 212 ? -20.047 13.016 12.125 1 96.62 212 LEU A O 1
ATOM 1716 N N . ILE A 1 213 ? -19.266 12.109 14.094 1 96.38 213 ILE A N 1
ATOM 1717 C CA . ILE A 1 213 ? -17.859 12.305 13.734 1 96.38 213 ILE A CA 1
ATOM 1718 C C . ILE A 1 213 ? -17.188 10.953 13.516 1 96.38 213 ILE A C 1
ATOM 1720 O O . ILE A 1 213 ? -17.234 10.086 14.391 1 96.38 213 ILE A O 1
ATOM 1724 N N . ARG A 1 214 ? -16.609 10.844 12.43 1 96.56 214 ARG A N 1
ATOM 1725 C CA . ARG A 1 214 ? -15.898 9.602 12.125 1 96.56 214 ARG A CA 1
ATOM 1726 C C . ARG A 1 214 ? -14.43 9.875 11.797 1 96.56 214 ARG A C 1
ATOM 1728 O O . ARG A 1 214 ? -14.117 10.82 11.07 1 96.56 214 ARG A O 1
ATOM 1735 N N . CYS A 1 215 ? -13.641 9.07 12.391 1 97.69 215 CYS A N 1
ATOM 1736 C CA . CYS A 1 215 ? -12.219 9.062 12.094 1 97.69 215 CYS A CA 1
ATOM 1737 C C . CYS A 1 215 ? -11.82 7.797 11.336 1 97.69 215 CYS A C 1
ATOM 1739 O O . CYS A 1 215 ? -12.102 6.688 11.797 1 97.69 215 CYS A O 1
ATOM 1741 N N . GLU A 1 216 ? -11.172 8.008 10.25 1 96.25 216 GLU A N 1
ATOM 1742 C CA . GLU A 1 216 ? -10.703 6.879 9.453 1 96.25 216 GLU A CA 1
ATOM 1743 C C . GLU A 1 216 ? -9.18 6.863 9.359 1 96.25 216 GLU A C 1
ATOM 1745 O O . GLU A 1 216 ? -8.555 7.902 9.133 1 96.25 216 GLU A O 1
ATOM 1750 N N . ALA A 1 217 ? -8.656 5.676 9.602 1 96.25 217 ALA A N 1
ATOM 1751 C CA . ALA A 1 217 ? -7.227 5.453 9.438 1 96.25 217 ALA A CA 1
ATOM 1752 C C . ALA A 1 217 ? -6.953 4.453 8.32 1 96.25 217 ALA A C 1
ATOM 1754 O O . ALA A 1 217 ? -7.559 3.379 8.273 1 96.25 217 ALA A O 1
ATOM 1755 N N . THR A 1 218 ? -6.016 4.848 7.426 1 93.44 218 THR A N 1
ATOM 1756 C CA . THR A 1 218 ? -5.656 3.934 6.348 1 93.44 218 THR A CA 1
ATOM 1757 C C . THR A 1 218 ? -4.141 3.838 6.199 1 93.44 218 THR A C 1
ATOM 1759 O O . THR A 1 218 ? -3.422 4.793 6.496 1 93.44 218 THR A O 1
ATOM 1762 N N . ILE A 1 219 ? -3.711 2.65 5.809 1 93.19 219 ILE A N 1
ATOM 1763 C CA . ILE A 1 219 ? -2.322 2.41 5.43 1 93.19 219 ILE A CA 1
ATOM 1764 C C . ILE A 1 219 ? -2.27 1.774 4.043 1 93.19 219 ILE A C 1
ATOM 1766 O O . ILE A 1 219 ? -2.889 0.734 3.805 1 93.19 219 ILE A O 1
ATOM 1770 N N . LEU A 1 220 ? -1.561 2.357 3.164 1 90.75 220 LEU A N 1
ATOM 1771 C CA . LEU A 1 220 ? -1.394 1.874 1.799 1 90.75 220 LEU A CA 1
ATOM 1772 C C . LEU A 1 220 ? -2.744 1.565 1.162 1 90.75 220 LEU A C 1
ATOM 1774 O O . LEU A 1 220 ? -2.988 0.438 0.728 1 90.75 220 LEU A O 1
ATOM 1778 N N . ASN A 1 221 ? -3.525 2.439 1.002 1 85.69 221 ASN A N 1
ATOM 1779 C CA . ASN A 1 221 ? -4.816 2.322 0.334 1 85.69 221 ASN A CA 1
ATOM 1780 C C . ASN A 1 221 ? -4.801 2.988 -1.039 1 85.69 221 ASN A C 1
ATOM 1782 O O . ASN A 1 221 ? -5.25 4.125 -1.187 1 85.69 221 ASN A O 1
ATOM 1786 N N . ALA A 1 222 ? -4.418 2.166 -1.973 1 88 222 ALA A N 1
ATOM 1787 C CA . ALA A 1 222 ? -4.195 2.74 -3.297 1 88 222 ALA A CA 1
ATOM 1788 C C . ALA A 1 222 ? -5.484 2.752 -4.113 1 88 222 ALA A C 1
ATOM 1790 O O . ALA A 1 222 ? -5.812 3.754 -4.754 1 88 222 ALA A O 1
ATOM 1791 N N . TYR A 1 223 ? -6.188 1.669 -4.074 1 88.88 223 TYR A N 1
ATOM 1792 C CA . TYR A 1 223 ? -7.375 1.55 -4.914 1 88.88 223 TYR A CA 1
ATOM 1793 C C . TYR A 1 223 ? -8.375 0.572 -4.309 1 88.88 223 TYR A C 1
ATOM 1795 O O . TYR A 1 223 ? -7.988 -0.473 -3.781 1 88.88 223 TYR A O 1
ATOM 1803 N N . ARG A 1 224 ? -9.633 0.964 -4.418 1 88.81 224 ARG A N 1
ATOM 1804 C CA . ARG A 1 224 ? -10.727 0.043 -4.117 1 88.81 224 ARG A CA 1
ATOM 1805 C C . ARG A 1 224 ? -11.906 0.274 -5.047 1 88.81 224 ARG A C 1
ATOM 1807 O O . ARG A 1 224 ? -12.43 1.388 -5.133 1 88.81 224 ARG A O 1
ATOM 1814 N N . GLY A 1 225 ? -12.211 -0.704 -5.789 1 92.12 225 GLY A N 1
ATOM 1815 C CA . GLY A 1 225 ? -13.391 -0.685 -6.637 1 92.12 225 GLY A CA 1
ATOM 1816 C C . GLY A 1 225 ? -14.242 -1.93 -6.5 1 92.12 225 GLY A C 1
ATOM 1817 O O . GLY A 1 225 ? -13.766 -2.967 -6.031 1 92.12 225 GLY A O 1
ATOM 1818 N N . ASP A 1 226 ? -15.523 -1.745 -6.832 1 93.88 226 ASP A N 1
ATOM 1819 C CA . ASP A 1 226 ? -16.375 -2.922 -6.781 1 93.88 226 ASP A CA 1
ATOM 1820 C C . ASP A 1 226 ? -17.516 -2.818 -7.801 1 93.88 226 ASP A C 1
ATOM 1822 O O . ASP A 1 226 ? -17.766 -1.742 -8.344 1 93.88 226 ASP A O 1
ATOM 1826 N N . LYS A 1 227 ? -18.031 -3.902 -8.109 1 95 227 LYS A N 1
ATOM 1827 C CA . LYS A 1 227 ? -19.219 -4.039 -8.953 1 95 227 LYS A CA 1
ATOM 1828 C C . LYS A 1 227 ? -20.172 -5.094 -8.398 1 95 227 LYS A C 1
ATOM 1830 O O . LYS A 1 227 ? -19.734 -6.145 -7.926 1 95 227 LYS A O 1
ATOM 1835 N N . THR A 1 228 ? -21.422 -4.746 -8.453 1 95.69 228 THR A N 1
ATOM 1836 C CA . THR A 1 228 ? -22.422 -5.68 -7.965 1 95.69 228 THR A CA 1
ATOM 1837 C C . THR A 1 228 ? -23.422 -6.031 -9.07 1 95.69 228 THR A C 1
ATOM 1839 O O . THR A 1 228 ? -23.797 -5.172 -9.867 1 95.69 228 THR A O 1
ATOM 1842 N N . LYS A 1 229 ? -23.766 -7.281 -9.102 1 95.62 229 LYS A N 1
ATOM 1843 C CA . LYS A 1 229 ? -24.812 -7.77 -10 1 95.62 229 LYS A CA 1
ATOM 1844 C C . LYS A 1 229 ? -25.797 -8.664 -9.25 1 95.62 229 LYS A C 1
ATOM 1846 O O . LYS A 1 229 ? -25.438 -9.289 -8.25 1 95.62 229 LYS A O 1
ATOM 1851 N N . GLU A 1 230 ? -26.938 -8.648 -9.766 1 94.81 230 GLU A N 1
ATOM 1852 C CA . GLU A 1 230 ? -27.984 -9.5 -9.188 1 94.81 230 GLU A CA 1
ATOM 1853 C C . GLU A 1 230 ? -28.312 -10.672 -10.102 1 94.81 230 GLU A C 1
ATOM 1855 O O . GLU A 1 230 ? -28.359 -10.523 -11.32 1 94.81 230 GLU A O 1
ATOM 1860 N N . ILE A 1 231 ? -28.531 -11.805 -9.406 1 94.44 231 ILE A N 1
ATOM 1861 C CA . ILE A 1 231 ? -29.031 -12.984 -10.094 1 94.44 231 ILE A CA 1
ATOM 1862 C C . ILE A 1 231 ? -30.438 -13.32 -9.594 1 94.44 231 ILE A C 1
ATOM 1864 O O . ILE A 1 231 ? -30.656 -13.484 -8.391 1 94.44 231 ILE A O 1
ATOM 1868 N N . PHE A 1 232 ? -31.281 -13.492 -10.562 1 94.44 232 PHE A N 1
ATOM 1869 C CA . PHE A 1 232 ? -32.656 -13.773 -10.18 1 94.44 232 PHE A CA 1
ATOM 1870 C C . PHE A 1 232 ? -32.906 -15.273 -10.148 1 94.44 232 PHE A C 1
ATOM 1872 O O . PHE A 1 232 ? -32.5 -16 -11.062 1 94.44 232 PHE A O 1
ATOM 1879 N N . VAL A 1 233 ? -33.594 -15.703 -9.141 1 93.25 233 VAL A N 1
ATOM 1880 C CA . VAL A 1 233 ? -33.844 -17.125 -8.945 1 93.25 233 VAL A CA 1
ATOM 1881 C C . VAL A 1 233 ? -35.344 -17.406 -9.023 1 93.25 233 VAL A C 1
ATOM 1883 O O . VAL A 1 233 ? -36.125 -16.719 -8.391 1 93.25 233 VAL A O 1
ATOM 1886 N N . ARG A 1 234 ? -35.656 -18.438 -9.758 1 89 234 ARG A N 1
ATOM 1887 C CA . ARG A 1 234 ? -37.062 -18.859 -9.859 1 89 234 ARG A CA 1
ATOM 1888 C C . ARG A 1 234 ? -37.5 -19.547 -8.578 1 89 234 ARG A C 1
ATOM 1890 O O . ARG A 1 234 ? -36.906 -20.547 -8.156 1 89 234 ARG A O 1
ATOM 1897 N N . THR A 1 235 ? -38.25 -18.922 -7.797 1 77.5 235 THR A N 1
ATOM 1898 C CA . THR A 1 235 ? -38.781 -19.547 -6.594 1 77.5 235 THR A CA 1
ATOM 1899 C C . THR A 1 235 ? -40.094 -20.297 -6.902 1 77.5 235 THR A C 1
ATOM 1901 O O . THR A 1 235 ? -40.938 -19.812 -7.652 1 77.5 235 THR A O 1
ATOM 1904 N N . HIS A 1 236 ? -40.094 -21.484 -6.98 1 64.25 236 HIS A N 1
ATOM 1905 C CA . HIS A 1 236 ? -41.375 -22.172 -7.105 1 64.25 236 HIS A CA 1
ATOM 1906 C C . HIS A 1 236 ? -42.375 -21.656 -6.074 1 64.25 236 HIS A C 1
ATOM 1908 O O . HIS A 1 236 ? -42.094 -21.688 -4.871 1 64.25 236 HIS A O 1
ATOM 1914 N N . GLN A 1 237 ? -42.969 -20.641 -6.297 1 51.94 237 GLN A N 1
ATOM 1915 C CA . GLN A 1 237 ? -44.156 -20.516 -5.453 1 51.94 237 GLN A CA 1
ATOM 1916 C C . GLN A 1 237 ? -44.906 -21.844 -5.344 1 51.94 237 GLN A C 1
ATOM 1918 O O . GLN A 1 237 ? -45.188 -22.484 -6.359 1 51.94 237 GLN A O 1
ATOM 1923 N N . ALA A 1 238 ? -44.812 -22.594 -4.324 1 46.94 238 ALA A N 1
ATOM 1924 C CA . ALA A 1 238 ? -45.781 -23.641 -4.09 1 46.94 238 ALA A CA 1
ATOM 1925 C C . ALA A 1 238 ? -47.156 -23.25 -4.625 1 46.94 238 ALA A C 1
ATOM 1927 O O . ALA A 1 238 ? -47.719 -22.219 -4.223 1 46.94 238 ALA A O 1
ATOM 1928 N N . ALA A 1 239 ? -47.438 -23.453 -5.781 1 43.09 239 ALA A N 1
ATOM 1929 C CA . ALA A 1 239 ? -48.875 -23.531 -6.043 1 43.09 239 ALA A CA 1
ATOM 1930 C C . ALA A 1 239 ? -49.625 -24.219 -4.895 1 43.09 239 ALA A C 1
ATOM 1932 O O . ALA A 1 239 ? -49.406 -25.406 -4.652 1 43.09 239 ALA A O 1
ATOM 1933 N N . ASN A 1 240 ? -49.812 -23.609 -3.791 1 40.5 240 ASN A N 1
ATOM 1934 C CA . ASN A 1 240 ? -50.938 -24.141 -3.002 1 40.5 240 ASN A CA 1
ATOM 1935 C C . ASN A 1 240 ? -52.062 -24.609 -3.893 1 40.5 240 ASN A C 1
ATOM 1937 O O . ASN A 1 240 ? -52.719 -23.812 -4.57 1 40.5 240 ASN A O 1
ATOM 1941 N N . LEU A 1 241 ? -51.875 -25.719 -4.609 1 37.94 241 LEU A N 1
ATOM 1942 C CA . LEU A 1 241 ? -53.031 -26.531 -5 1 37.94 241 LEU A CA 1
ATOM 1943 C C . LEU A 1 241 ? -54.094 -26.5 -3.922 1 37.94 241 LEU A C 1
ATOM 1945 O O . LEU A 1 241 ? -53.969 -27.125 -2.871 1 37.94 241 LEU A O 1
ATOM 1949 N N . SER A 1 242 ? -54.594 -25.312 -3.541 1 38.56 242 SER A N 1
ATOM 1950 C CA . SER A 1 242 ? -55.906 -25.328 -2.889 1 38.56 242 SER A CA 1
ATOM 1951 C C . SER A 1 242 ? -56.875 -26.281 -3.598 1 38.56 242 SER A C 1
ATOM 1953 O O . SER A 1 242 ? -57.5 -25.906 -4.578 1 38.56 242 SER A O 1
ATOM 1955 N N . ASN A 1 243 ? -56.375 -27.438 -4.109 1 35.22 243 ASN A N 1
ATOM 1956 C CA . ASN A 1 243 ? -57.406 -28.422 -4.438 1 35.22 243 ASN A CA 1
ATOM 1957 C C . ASN A 1 243 ? -58.375 -28.625 -3.279 1 35.22 243 ASN A C 1
ATOM 1959 O O . ASN A 1 243 ? -58.219 -29.547 -2.475 1 35.22 243 ASN A O 1
ATOM 1963 N N . ASN A 1 244 ? -58.562 -27.625 -2.357 1 31.67 244 ASN A N 1
ATOM 1964 C CA . ASN A 1 244 ? -59.688 -27.984 -1.517 1 31.67 244 ASN A CA 1
ATOM 1965 C C . ASN A 1 244 ? -60.938 -28.234 -2.346 1 31.67 244 ASN A C 1
ATOM 1967 O O . ASN A 1 244 ? -61.781 -27.359 -2.486 1 31.67 244 ASN A O 1
ATOM 1971 N N . LYS A 1 245 ? -60.844 -28.625 -3.646 1 31.05 245 LYS A N 1
ATOM 1972 C CA . LYS A 1 245 ? -62.125 -29.125 -4.066 1 31.05 245 LYS A CA 1
ATOM 1973 C C . LYS A 1 245 ? -62.656 -30.188 -3.094 1 31.05 245 LYS A C 1
ATOM 1975 O O . LYS A 1 245 ? -62.125 -31.297 -3.031 1 31.05 245 LYS A O 1
ATOM 1980 N N . TYR A 1 246 ? -63.062 -29.75 -1.832 1 27.62 246 TYR A N 1
ATOM 1981 C CA . TYR A 1 246 ? -64.062 -30.531 -1.075 1 27.62 246 TYR A CA 1
ATOM 1982 C C . TYR A 1 246 ? -65.125 -31.047 -1.982 1 27.62 246 TYR A C 1
ATOM 1984 O O . TYR A 1 246 ? -65.875 -30.266 -2.588 1 27.62 246 TYR A O 1
ATOM 1992 N N . SER A 1 247 ? -64.875 -31.953 -2.91 1 27.31 247 SER A N 1
ATOM 1993 C CA . SER A 1 247 ? -65.875 -32.812 -3.42 1 27.31 247 SER A CA 1
ATOM 1994 C C . SER A 1 247 ? -66.875 -33.219 -2.314 1 27.31 247 SER A C 1
ATOM 1996 O O . SER A 1 247 ? -66.438 -33.812 -1.302 1 27.31 247 SER A O 1
ATOM 1998 N N . SER A 1 248 ? -67.875 -32.25 -1.986 1 27.8 248 SER A N 1
ATOM 1999 C CA . SER A 1 248 ? -69.125 -32.594 -1.306 1 27.8 248 SER A CA 1
ATOM 2000 C C . SER A 1 248 ? -69.688 -33.938 -1.792 1 27.8 248 SER A C 1
ATOM 2002 O O . SER A 1 248 ? -70.188 -34.031 -2.902 1 27.8 248 SER A O 1
ATOM 2004 N N . ILE A 1 249 ? -68.875 -34.938 -1.927 1 20.81 249 ILE A N 1
ATOM 2005 C CA . ILE A 1 249 ? -69.5 -36.25 -2.119 1 20.81 249 ILE A CA 1
ATOM 2006 C C . ILE A 1 249 ? -70.688 -36.406 -1.124 1 20.81 249 ILE A C 1
ATOM 2008 O O . ILE A 1 249 ? -70.438 -36.469 0.088 1 20.81 249 ILE A O 1
ATOM 2012 N N . ALA A 1 250 ? -71.688 -35.562 -1.396 1 27.06 250 ALA A N 1
ATOM 2013 C CA . ALA A 1 250 ? -73.062 -35.906 -0.908 1 27.06 250 ALA A CA 1
ATOM 2014 C C . ALA A 1 250 ? -73.25 -37.438 -0.922 1 27.06 250 ALA A C 1
ATOM 2016 O O . ALA A 1 250 ? -73.188 -38.062 -1.979 1 27.06 250 ALA A O 1
ATOM 2017 N N . SER A 1 251 ? -72.5 -38.188 -0.09 1 22.61 251 SER A N 1
ATOM 2018 C CA . SER A 1 251 ? -72.875 -39.562 0.14 1 22.61 251 SER A CA 1
ATOM 2019 C C . SER A 1 251 ? -74.375 -39.688 0.186 1 22.61 251 SER A C 1
ATOM 2021 O O . SER A 1 251 ? -75.062 -39.125 1.062 1 22.61 251 SER A O 1
ATOM 2023 N N . LYS A 1 252 ? -75.062 -39.375 -0.983 1 25.14 252 LYS A N 1
ATOM 2024 C CA . LYS A 1 252 ? -76.438 -39.844 -1.095 1 25.14 252 LYS A CA 1
ATOM 2025 C C . LYS A 1 252 ? -76.562 -41.219 -0.436 1 25.14 252 LYS A C 1
ATOM 2027 O O . LYS A 1 252 ? -76.062 -42.219 -0.912 1 25.14 252 LYS A O 1
ATOM 2032 N N . VAL A 1 253 ? -76.375 -41.281 0.877 1 22.48 253 VAL A N 1
ATOM 2033 C CA . VAL A 1 253 ? -77 -42.406 1.578 1 22.48 253 VAL A CA 1
ATOM 2034 C C . VAL A 1 253 ? -78.375 -42.688 1.064 1 22.48 253 VAL A C 1
ATOM 2036 O O . VAL A 1 253 ? -79.25 -41.812 1.171 1 22.48 253 VAL A O 1
ATOM 2039 N N . SER A 1 254 ? -78.375 -43.281 -0.137 1 22.61 254 SER A N 1
ATOM 2040 C CA . SER A 1 254 ? -79.688 -43.875 -0.551 1 22.61 254 SER A CA 1
ATOM 2041 C C . SER A 1 254 ? -80.375 -44.531 0.627 1 22.61 254 SER A C 1
ATOM 2043 O O . SER A 1 254 ? -79.875 -45.531 1.188 1 22.61 254 SER A O 1
ATOM 2045 N N . ILE A 1 255 ? -80.812 -43.719 1.613 1 22.5 255 ILE A N 1
ATOM 2046 C CA . ILE A 1 255 ? -81.812 -44.375 2.484 1 22.5 255 ILE A CA 1
ATOM 2047 C C . ILE A 1 255 ? -82.812 -45.094 1.639 1 22.5 255 ILE A C 1
ATOM 2049 O O . ILE A 1 255 ? -83.375 -44.531 0.7 1 22.5 255 ILE A O 1
ATOM 2053 N N . ALA A 1 256 ? -82.688 -46.406 1.584 1 24 256 ALA A N 1
ATOM 2054 C CA . ALA A 1 256 ? -83.625 -47.438 1.12 1 24 256 ALA A CA 1
ATOM 2055 C C . ALA A 1 256 ? -85.062 -47.156 1.551 1 24 256 ALA A C 1
ATOM 2057 O O . ALA A 1 256 ? -85.438 -47.469 2.672 1 24 256 ALA A O 1
ATOM 2058 N N . ALA A 1 257 ? -85.438 -45.844 1.716 1 21.09 257 ALA A N 1
ATOM 2059 C CA . ALA A 1 257 ? -86.812 -45.875 2.219 1 21.09 257 ALA A CA 1
ATOM 2060 C C . ALA A 1 257 ? -87.688 -46.781 1.344 1 21.09 257 ALA A C 1
ATOM 2062 O O . ALA A 1 257 ? -87.688 -46.594 0.121 1 21.09 257 ALA A O 1
ATOM 2063 N N . THR A 1 258 ? -87.938 -47.969 1.836 1 22.44 258 THR A N 1
ATOM 2064 C CA . THR A 1 258 ? -88.938 -49 1.538 1 22.44 258 THR A CA 1
ATOM 2065 C C . THR A 1 258 ? -90.312 -48.406 1.292 1 22.44 258 THR A C 1
ATOM 2067 O O . THR A 1 258 ? -91.312 -49.125 1.105 1 22.44 258 THR A O 1
ATOM 2070 N N . LEU A 1 259 ? -90.562 -47.094 1.4 1 21.83 259 LEU A N 1
ATOM 2071 C CA . LEU A 1 259 ? -92 -47.031 1.552 1 21.83 259 LEU A CA 1
ATOM 2072 C C . LEU A 1 259 ? -92.688 -47.781 0.438 1 21.83 259 LEU A C 1
ATOM 2074 O O . LEU A 1 259 ? -92.25 -47.75 -0.714 1 21.83 259 LEU A O 1
ATOM 2078 N N . SER A 1 260 ? -93.625 -48.656 0.825 1 23.41 260 SER A N 1
ATOM 2079 C CA . SER A 1 260 ? -94.812 -49.5 0.536 1 23.41 260 SER A CA 1
ATOM 2080 C C . SER A 1 260 ? -95.812 -48.75 -0.324 1 23.41 260 SER A C 1
ATOM 2082 O O . SER A 1 260 ? -96.438 -47.781 0.13 1 23.41 260 SER A O 1
ATOM 2084 N N . TRP A 1 261 ? -95.625 -48.562 -1.592 1 21.77 261 TRP A N 1
ATOM 2085 C CA . TRP A 1 261 ? -96.562 -48.094 -2.594 1 21.77 261 TRP A CA 1
ATOM 2086 C C . TRP A 1 261 ? -97.812 -48.938 -2.578 1 21.77 261 TRP A C 1
ATOM 2088 O O . TRP A 1 261 ? -97.812 -50.094 -3.082 1 21.77 261 TRP A O 1
ATOM 2098 N N . LEU A 1 262 ? -98.5 -49 -1.547 1 24.42 262 LEU A N 1
ATOM 2099 C CA . LEU A 1 262 ? -99.875 -49.531 -1.644 1 24.42 262 LEU A CA 1
ATOM 2100 C C . LEU A 1 262 ? -100.688 -48.719 -2.631 1 24.42 262 LEU A C 1
ATOM 2102 O O . LEU A 1 262 ? -101.25 -47.688 -2.271 1 24.42 262 LEU A O 1
ATOM 2106 N N . ILE A 1 263 ? -100.25 -48.312 -3.836 1 21.5 263 ILE A N 1
ATOM 2107 C CA . ILE A 1 263 ? -101.312 -47.812 -4.711 1 21.5 263 ILE A CA 1
ATOM 2108 C C . ILE A 1 263 ? -102.438 -48.812 -4.789 1 21.5 263 ILE A C 1
ATOM 2110 O O . ILE A 1 263 ? -102.188 -50 -4.965 1 21.5 263 ILE A O 1
ATOM 2114 N N . ASN A 1 264 ? -103.688 -48.344 -4.719 1 23.12 264 ASN A N 1
ATOM 2115 C CA . ASN A 1 264 ? -105.125 -48.531 -4.738 1 23.12 264 ASN A CA 1
ATOM 2116 C C . ASN A 1 264 ? -105.562 -49.344 -5.953 1 23.12 264 ASN A C 1
ATOM 2118 O O . ASN A 1 264 ? -104.875 -49.312 -6.992 1 23.12 264 ASN A O 1
ATOM 2122 N N . LEU A 1 265 ? -106.75 -50 -5.844 1 22.98 265 LEU A N 1
ATOM 2123 C CA . LEU A 1 265 ? -107.875 -50.844 -6.262 1 22.98 265 LEU A CA 1
ATOM 2124 C C . LEU A 1 265 ? -108.625 -50.188 -7.391 1 22.98 265 LEU A C 1
ATOM 2126 O O . LEU A 1 265 ? -109.688 -50.719 -7.844 1 22.98 265 LEU A O 1
ATOM 2130 N N . LEU A 1 266 ? -108.688 -48.906 -7.586 1 22.94 266 LEU A N 1
ATOM 2131 C CA . LEU A 1 266 ? -110 -48.625 -8.172 1 22.94 266 LEU A CA 1
ATOM 2132 C C . LEU A 1 266 ? -110.125 -49.375 -9.484 1 22.94 266 LEU A C 1
ATOM 2134 O O . LEU A 1 266 ? -109.188 -49.688 -10.172 1 22.94 266 LEU A O 1
ATOM 2138 N N . VAL A 1 267 ? -111.312 -49.156 -10.164 1 24.03 267 VAL A N 1
ATOM 2139 C CA . VAL A 1 267 ? -112.5 -49.688 -10.781 1 24.03 267 VAL A CA 1
ATOM 2140 C C . VAL A 1 267 ? -112.312 -49.906 -12.273 1 24.03 267 VAL A C 1
ATOM 2142 O O . VAL A 1 267 ? -112.688 -50.938 -12.812 1 24.03 267 VAL A O 1
ATOM 2145 N N . LEU A 1 268 ? -112.062 -48.938 -13.133 1 24.3 268 LEU A N 1
ATOM 2146 C CA . LEU A 1 268 ? -113.25 -48.688 -13.977 1 24.3 268 LEU A CA 1
ATOM 2147 C C . LEU A 1 268 ? -113.5 -49.875 -14.867 1 24.3 268 LEU A C 1
ATOM 2149 O O . LEU A 1 268 ? -112.688 -50.781 -15.008 1 24.3 268 LEU A O 1
ATOM 2153 N N . ILE A 1 269 ? -113.938 -49.562 -16.25 1 28.41 269 ILE A N 1
ATOM 2154 C CA . ILE A 1 269 ? -114.875 -49.719 -17.359 1 28.41 269 ILE A CA 1
ATOM 2155 C C . ILE A 1 269 ? -114.438 -50.875 -18.25 1 28.41 269 ILE A C 1
ATOM 2157 O O . ILE A 1 269 ? -113.25 -51.031 -18.547 1 28.41 269 ILE A O 1
ATOM 2161 N N . GLY A 1 270 ? -115.438 -51.75 -19.078 1 27.75 270 GLY A N 1
ATOM 2162 C CA . GLY A 1 270 ? -116 -52.844 -19.812 1 27.75 270 GLY A CA 1
ATOM 2163 C C . GLY A 1 270 ? -115.375 -53.062 -21.188 1 27.75 270 GLY A C 1
ATOM 2164 O O . GLY A 1 270 ? -115.875 -53.844 -21.984 1 27.75 270 GLY A O 1
ATOM 2165 N N . LEU A 1 271 ? -114.375 -52.812 -21.797 1 28.31 271 LEU A N 1
ATOM 2166 C CA . LEU A 1 271 ? -114.5 -53.375 -23.141 1 28.31 271 LEU A CA 1
ATOM 2167 C C . LEU A 1 271 ? -114.5 -54.906 -23.094 1 28.31 271 LEU A C 1
ATOM 2169 O O . LEU A 1 271 ? -115.188 -55.531 -23.938 1 28.31 271 LEU A O 1
ATOM 2173 N N . THR A 1 272 ? -114 -56.062 -22.938 1 20.78 272 THR A N 1
ATOM 2174 C CA . THR A 1 272 ? -114.812 -57.25 -23.078 1 20.78 272 THR A CA 1
ATOM 2175 C C . THR A 1 272 ? -115.75 -57.406 -21.906 1 20.78 272 THR A C 1
ATOM 2177 O O . THR A 1 272 ? -115.438 -57.125 -20.766 1 20.78 272 THR A O 1
ATOM 2180 N N . MET B 1 1 ? 31.797 28.656 45.656 1 45.16 1 MET B N 1
ATOM 2181 C CA . MET B 1 1 ? 32 28.531 44.219 1 45.16 1 MET B CA 1
ATOM 2182 C C . MET B 1 1 ? 30.906 27.672 43.594 1 45.16 1 MET B C 1
ATOM 2184 O O . MET B 1 1 ? 30.938 26.438 43.688 1 45.16 1 MET B O 1
ATOM 2188 N N . LEU B 1 2 ? 29.641 28.172 43.438 1 52.44 2 LEU B N 1
ATOM 2189 C CA . LEU B 1 2 ? 28.484 27.609 42.75 1 52.44 2 LEU B CA 1
ATOM 2190 C C . LEU B 1 2 ? 28.75 27.531 41.25 1 52.44 2 LEU B C 1
ATOM 2192 O O . LEU B 1 2 ? 28.781 28.562 40.562 1 52.44 2 LEU B O 1
ATOM 2196 N N . THR B 1 3 ? 29.422 26.5 40.688 1 55.34 3 THR B N 1
ATOM 2197 C CA . THR B 1 3 ? 29.516 26.203 39.25 1 55.34 3 THR B CA 1
ATOM 2198 C C . THR B 1 3 ? 28.125 26.016 38.656 1 55.34 3 THR B C 1
ATOM 2200 O O . THR B 1 3 ? 27.438 25.047 38.969 1 55.34 3 THR B O 1
ATOM 2203 N N . LEU B 1 4 ? 27.516 27.031 38.156 1 50.31 4 LEU B N 1
ATOM 2204 C CA . LEU B 1 4 ? 26.375 26.938 37.281 1 50.31 4 LEU B CA 1
ATOM 2205 C C . LEU B 1 4 ? 26.703 26.109 36.031 1 50.31 4 LEU B C 1
ATOM 2207 O O . LEU B 1 4 ? 27.469 26.547 35.188 1 50.31 4 LEU B O 1
ATOM 2211 N N . PHE B 1 5 ? 26.578 24.797 36.062 1 54.44 5 PHE B N 1
ATOM 2212 C CA . PHE B 1 5 ? 26.547 23.984 34.844 1 54.44 5 PHE B CA 1
ATOM 2213 C C . PHE B 1 5 ? 25.453 24.484 33.906 1 54.44 5 PHE B C 1
ATOM 2215 O O . PHE B 1 5 ? 24.266 24.219 34.125 1 54.44 5 PHE B O 1
ATOM 2222 N N . LEU B 1 6 ? 25.734 25.453 33.094 1 50.03 6 LEU B N 1
ATOM 2223 C CA . LEU B 1 6 ? 24.906 25.719 31.922 1 50.03 6 LEU B CA 1
ATOM 2224 C C . LEU B 1 6 ? 24.797 24.469 31.047 1 50.03 6 LEU B C 1
ATOM 2226 O O . LEU B 1 6 ? 25.781 24.078 30.406 1 50.03 6 LEU B O 1
ATOM 2230 N N . PHE B 1 7 ? 23.859 23.562 31.281 1 51.09 7 PHE B N 1
ATOM 2231 C CA . PHE B 1 7 ? 23.469 22.625 30.234 1 51.09 7 PHE B CA 1
ATOM 2232 C C . PHE B 1 7 ? 23.141 23.344 28.938 1 51.09 7 PHE B C 1
ATOM 2234 O O . PHE B 1 7 ? 22.094 23.984 28.828 1 51.09 7 PHE B O 1
ATOM 2241 N N . SER B 1 8 ? 24.156 23.703 28.203 1 52.84 8 SER B N 1
ATOM 2242 C CA . SER B 1 8 ? 23.828 24.078 26.828 1 52.84 8 SER B CA 1
ATOM 2243 C C . SER B 1 8 ? 22.969 23.016 26.156 1 52.84 8 SER B C 1
ATOM 2245 O O . SER B 1 8 ? 23.422 21.891 25.906 1 52.84 8 SER B O 1
ATOM 2247 N N . VAL B 1 9 ? 21.719 23.047 26.375 1 52.91 9 VAL B N 1
ATOM 2248 C CA . VAL B 1 9 ? 20.859 22.266 25.484 1 52.91 9 VAL B CA 1
ATOM 2249 C C . VAL B 1 9 ? 21.297 22.469 24.047 1 52.91 9 VAL B C 1
ATOM 2251 O O . VAL B 1 9 ? 21.141 23.562 23.484 1 52.91 9 VAL B O 1
ATOM 2254 N N . THR B 1 10 ? 22.438 21.984 23.594 1 56.88 10 THR B N 1
ATOM 2255 C CA . THR B 1 10 ? 22.781 22.047 22.172 1 56.88 10 THR B CA 1
ATOM 2256 C C . THR B 1 10 ? 21.578 21.656 21.312 1 56.88 10 THR B C 1
ATOM 2258 O O . THR B 1 10 ? 21.094 20.531 21.375 1 56.88 10 THR B O 1
ATOM 2261 N N . GLU B 1 11 ? 20.906 22.641 20.953 1 65.81 11 GLU B N 1
ATOM 2262 C CA . GLU B 1 11 ? 19.812 22.422 20.016 1 65.81 11 GLU B CA 1
ATOM 2263 C C . GLU B 1 11 ? 20.328 21.812 18.719 1 65.81 11 GLU B C 1
ATOM 2265 O O . GLU B 1 11 ? 21.25 22.328 18.094 1 65.81 11 GLU B O 1
ATOM 2270 N N . SER B 1 12 ? 20.172 20.578 18.359 1 82.25 12 SER B N 1
ATOM 2271 C CA . SER B 1 12 ? 20.656 19.812 17.203 1 82.25 12 SER B CA 1
ATOM 2272 C C . SER B 1 12 ? 19.656 19.859 16.047 1 82.25 12 SER B C 1
ATOM 2274 O O . SER B 1 12 ? 18.469 20.125 16.266 1 82.25 12 SER B O 1
ATOM 2276 N N . VAL B 1 13 ? 20.141 20 14.883 1 87.75 13 VAL B N 1
ATOM 2277 C CA . VAL B 1 13 ? 19.344 19.969 13.656 1 87.75 13 VAL B CA 1
ATOM 2278 C C . VAL B 1 13 ? 18.328 18.828 13.711 1 87.75 13 VAL B C 1
ATOM 2280 O O . VAL B 1 13 ? 18.641 17.734 14.195 1 87.75 13 VAL B O 1
ATOM 2283 N N . LYS B 1 14 ? 17.141 19.188 13.336 1 88.5 14 LYS B N 1
ATOM 2284 C CA . LYS B 1 14 ? 16.094 18.172 13.328 1 88.5 14 LYS B CA 1
ATOM 2285 C C . LYS B 1 14 ? 15.234 18.266 12.07 1 88.5 14 LYS B C 1
ATOM 2287 O O . LYS B 1 14 ? 14.984 19.375 11.57 1 88.5 14 LYS B O 1
ATOM 2292 N N . ILE B 1 15 ? 14.844 17.125 11.57 1 88.44 15 ILE B N 1
ATOM 2293 C CA . ILE B 1 15 ? 13.836 17.078 10.523 1 88.44 15 ILE B CA 1
ATOM 2294 C C . ILE B 1 15 ? 12.445 17.203 11.141 1 88.44 15 ILE B C 1
ATOM 2296 O O . ILE B 1 15 ? 12.047 16.359 11.953 1 88.44 15 ILE B O 1
ATOM 2300 N N . ARG B 1 16 ? 11.773 18.188 10.742 1 83.19 16 ARG B N 1
ATOM 2301 C CA . ARG B 1 16 ? 10.453 18.469 11.297 1 83.19 16 ARG B CA 1
ATOM 2302 C C . ARG B 1 16 ? 9.375 17.656 10.594 1 83.19 16 ARG B C 1
ATOM 2304 O O . ARG B 1 16 ? 8.508 17.062 11.242 1 83.19 16 ARG B O 1
ATOM 2311 N N . ILE B 1 17 ? 9.453 17.672 9.32 1 81.56 17 ILE B N 1
ATOM 2312 C CA . ILE B 1 17 ? 8.445 16.984 8.523 1 81.56 17 ILE B CA 1
ATOM 2313 C C . ILE B 1 17 ? 9.102 16.344 7.305 1 81.56 17 ILE B C 1
ATOM 2315 O O . ILE B 1 17 ? 9.906 16.969 6.617 1 81.56 17 ILE B O 1
ATOM 2319 N N . LEU B 1 18 ? 8.836 15.109 7.191 1 89.25 18 LEU B N 1
ATOM 2320 C CA . LEU B 1 18 ? 9.133 14.406 5.949 1 89.25 18 LEU B CA 1
ATOM 2321 C C . LEU B 1 18 ? 7.855 13.969 5.246 1 89.25 18 LEU B C 1
ATOM 2323 O O . LEU B 1 18 ? 7.105 13.141 5.773 1 89.25 18 LEU B O 1
ATOM 2327 N N . ASP B 1 19 ? 7.629 14.57 4.062 1 89.75 19 ASP B N 1
ATOM 2328 C CA . ASP B 1 19 ? 6.41 14.266 3.326 1 89.75 19 ASP B CA 1
ATOM 2329 C C . ASP B 1 19 ? 6.723 13.516 2.033 1 89.75 19 ASP B C 1
ATOM 2331 O O . ASP B 1 19 ? 7.066 14.125 1.021 1 89.75 19 ASP B O 1
ATOM 2335 N N . VAL B 1 20 ? 6.605 12.234 2.188 1 93.69 20 VAL B N 1
ATOM 2336 C CA . VAL B 1 20 ? 6.676 11.305 1.063 1 93.69 20 VAL B CA 1
ATOM 2337 C C . VAL B 1 20 ? 5.371 10.516 0.961 1 93.69 20 VAL B C 1
ATOM 2339 O O . VAL B 1 20 ? 5.031 9.75 1.863 1 93.69 20 VAL B O 1
ATOM 2342 N N . PRO B 1 21 ? 4.668 10.75 -0.198 1 93.25 21 PRO B N 1
ATOM 2343 C CA . PRO B 1 21 ? 3.416 10 -0.276 1 93.25 21 PRO B CA 1
ATOM 2344 C C . PRO B 1 21 ? 3.633 8.484 -0.245 1 93.25 21 PRO B C 1
ATOM 2346 O O . PRO B 1 21 ? 4.516 7.973 -0.936 1 93.25 21 PRO B O 1
ATOM 2349 N N . GLN B 1 22 ? 2.77 7.824 0.565 1 92.38 22 GLN B N 1
ATOM 2350 C CA . GLN B 1 22 ? 2.889 6.375 0.643 1 92.38 22 GLN B CA 1
ATOM 2351 C C . GLN B 1 22 ? 2.596 5.727 -0.707 1 92.38 22 GLN B C 1
ATOM 2353 O O . GLN B 1 22 ? 3.229 4.734 -1.077 1 92.38 22 GLN B O 1
ATOM 2358 N N . VAL B 1 23 ? 1.603 6.297 -1.363 1 92.69 23 VAL B N 1
ATOM 2359 C CA . VAL B 1 23 ? 1.2 5.805 -2.676 1 92.69 23 VAL B CA 1
ATOM 2360 C C . VAL B 1 23 ? 1.166 6.961 -3.674 1 92.69 23 VAL B C 1
ATOM 2362 O O . VAL B 1 23 ? 0.668 8.047 -3.359 1 92.69 23 VAL B O 1
ATOM 2365 N N . ALA B 1 24 ? 1.781 6.684 -4.84 1 94.44 24 ALA B N 1
ATOM 2366 C CA . ALA B 1 24 ? 1.751 7.656 -5.93 1 94.44 24 ALA B CA 1
ATOM 2367 C C . ALA B 1 24 ? 1.34 6.996 -7.242 1 94.44 24 ALA B C 1
ATOM 2369 O O . ALA B 1 24 ? 1.485 5.785 -7.406 1 94.44 24 ALA B O 1
ATOM 2370 N N . GLN B 1 25 ? 0.841 7.867 -8.141 1 93.25 25 GLN B N 1
ATOM 2371 C CA . GLN B 1 25 ? 0.322 7.344 -9.398 1 93.25 25 GLN B CA 1
ATOM 2372 C C . GLN B 1 25 ? 1.352 7.477 -10.516 1 93.25 25 GLN B C 1
ATOM 2374 O O . GLN B 1 25 ? 1.907 8.555 -10.734 1 93.25 25 GLN B O 1
ATOM 2379 N N . ALA B 1 26 ? 1.471 6.379 -11.203 1 93.56 26 ALA B N 1
ATOM 2380 C CA . ALA B 1 26 ? 2.348 6.414 -12.375 1 93.56 26 ALA B CA 1
ATOM 2381 C C . ALA B 1 26 ? 1.887 7.465 -13.375 1 93.56 26 ALA B C 1
ATOM 2383 O O . ALA B 1 26 ? 0.686 7.633 -13.602 1 93.56 26 ALA B O 1
ATOM 2384 N N . GLY B 1 27 ? 2.85 8.18 -13.984 1 92.38 27 GLY B N 1
ATOM 2385 C CA . GLY B 1 27 ? 2.549 9.18 -14.992 1 92.38 27 GLY B CA 1
ATOM 2386 C C . GLY B 1 27 ? 2.344 10.57 -14.414 1 92.38 27 GLY B C 1
ATOM 2387 O O . GLY B 1 27 ? 2.252 11.555 -15.156 1 92.38 27 GLY B O 1
ATOM 2388 N N . HIS B 1 28 ? 2.289 10.664 -13.117 1 94.56 28 HIS B N 1
ATOM 2389 C CA . HIS B 1 28 ? 2.061 11.953 -12.477 1 94.56 28 HIS B CA 1
ATOM 2390 C C . HIS B 1 28 ? 3.328 12.461 -11.805 1 94.56 28 HIS B C 1
ATOM 2392 O O . HIS B 1 28 ? 4.293 11.711 -11.633 1 94.56 28 HIS B O 1
ATOM 2398 N N . ASP B 1 29 ? 3.311 13.711 -11.469 1 97.25 29 ASP B N 1
ATOM 2399 C CA . ASP B 1 29 ? 4.402 14.32 -10.711 1 97.25 29 ASP B CA 1
ATOM 2400 C C . ASP B 1 29 ? 4.148 14.227 -9.211 1 97.25 29 ASP B C 1
ATOM 2402 O O . ASP B 1 29 ? 3 14.172 -8.773 1 97.25 29 ASP B O 1
ATOM 2406 N N . VAL B 1 30 ? 5.254 14.227 -8.477 1 97.56 30 VAL B N 1
ATOM 2407 C CA . VAL B 1 30 ? 5.078 14.172 -7.031 1 97.56 30 VAL B CA 1
ATOM 2408 C C . VAL B 1 30 ? 6.156 15.008 -6.344 1 97.56 30 VAL B C 1
ATOM 2410 O O . VAL B 1 30 ? 7.34 14.906 -6.691 1 97.56 30 VAL B O 1
ATOM 2413 N N . PRO B 1 31 ? 5.738 15.828 -5.48 1 97.88 31 PRO B N 1
ATOM 2414 C CA . PRO B 1 31 ? 6.719 16.516 -4.637 1 97.88 31 PRO B CA 1
ATOM 2415 C C . PRO B 1 31 ? 7.105 15.711 -3.398 1 97.88 31 PRO B C 1
ATOM 2417 O O . PRO B 1 31 ? 6.246 15.078 -2.779 1 97.88 31 PRO B O 1
ATOM 2420 N N . LEU B 1 32 ? 8.336 15.664 -3.07 1 97.75 32 LEU B N 1
ATOM 2421 C CA . LEU B 1 32 ? 8.875 15.172 -1.807 1 97.75 32 LEU B CA 1
ATOM 2422 C C . LEU B 1 32 ? 9.398 16.328 -0.958 1 97.75 32 LEU B C 1
ATOM 2424 O O . LEU B 1 32 ? 10.18 17.141 -1.437 1 97.75 32 LEU B O 1
ATOM 2428 N N . THR B 1 33 ? 8.969 16.359 0.24 1 96.88 33 THR B N 1
ATOM 2429 C CA . THR B 1 33 ? 9.32 17.516 1.061 1 96.88 33 THR B CA 1
ATOM 2430 C C . THR B 1 33 ? 10.047 17.062 2.33 1 96.88 33 THR B C 1
ATOM 2432 O O . THR B 1 33 ? 9.648 16.094 2.971 1 96.88 33 THR B O 1
ATOM 2435 N N . CYS B 1 34 ? 11.062 17.688 2.643 1 95.94 34 CYS B N 1
ATOM 2436 C CA . CYS B 1 34 ? 11.828 17.547 3.877 1 95.94 34 CYS B CA 1
ATOM 2437 C C . CYS B 1 34 ? 11.984 18.891 4.582 1 95.94 34 CYS B C 1
ATOM 2439 O O . CYS B 1 34 ? 12.797 19.719 4.176 1 95.94 34 CYS B O 1
ATOM 2441 N N . ASP B 1 35 ? 11.195 19.047 5.562 1 92.25 35 ASP B N 1
ATOM 2442 C CA . ASP B 1 35 ? 11.25 20.266 6.359 1 92.25 35 ASP B CA 1
ATOM 2443 C C . ASP B 1 35 ? 12.164 20.094 7.57 1 92.25 35 ASP B C 1
ATOM 2445 O O . ASP B 1 35 ? 12.086 19.078 8.266 1 92.25 35 ASP B O 1
ATOM 2449 N N . TYR B 1 36 ? 13.016 21.062 7.789 1 92.5 36 TYR B N 1
ATOM 2450 C CA . TYR B 1 36 ? 14.016 20.922 8.844 1 92.5 36 TYR B CA 1
ATOM 2451 C C . TYR B 1 36 ? 14.156 22.219 9.625 1 92.5 36 TYR B C 1
ATOM 2453 O O . TYR B 1 36 ? 13.734 23.281 9.164 1 92.5 36 TYR B O 1
ATOM 2461 N N . ASP B 1 37 ? 14.602 22.047 10.812 1 91.31 37 ASP B N 1
ATOM 2462 C CA . ASP B 1 37 ? 14.969 23.156 11.695 1 91.31 37 ASP B CA 1
ATOM 2463 C C . ASP B 1 37 ? 16.469 23.141 12 1 91.31 37 ASP B C 1
ATOM 2465 O O . ASP B 1 37 ? 16.969 22.188 12.609 1 91.31 37 ASP B O 1
ATOM 2469 N N . LEU B 1 38 ? 17.125 24.172 11.719 1 91.31 38 LEU B N 1
ATOM 2470 C CA . LEU B 1 38 ? 18.578 24.219 11.82 1 91.31 38 LEU B CA 1
ATOM 2471 C C . LEU B 1 38 ? 19.016 24.781 13.164 1 91.31 38 LEU B C 1
ATOM 2473 O O . LEU B 1 38 ? 20.203 24.859 13.453 1 91.31 38 LEU B O 1
ATOM 2477 N N . GLU B 1 39 ? 18.156 25.062 14.016 1 86.38 39 GLU B N 1
ATOM 2478 C CA . GLU B 1 39 ? 18.453 25.578 15.344 1 86.38 39 GLU B CA 1
ATOM 2479 C C . GLU B 1 39 ? 19.562 26.625 15.305 1 86.38 39 GLU B C 1
ATOM 2481 O O . GLU B 1 39 ? 20.547 26.516 16.031 1 86.38 39 GLU B O 1
ATOM 2486 N N . ARG B 1 40 ? 19.578 27.625 14.477 1 84.38 40 ARG B N 1
ATOM 2487 C CA . ARG B 1 40 ? 20.453 28.797 14.359 1 84.38 40 ARG B CA 1
ATOM 2488 C C . ARG B 1 40 ? 21.672 28.484 13.5 1 84.38 40 ARG B C 1
ATOM 2490 O O . ARG B 1 40 ? 22.578 29.312 13.383 1 84.38 40 ARG B O 1
ATOM 2497 N N . GLN B 1 41 ? 21.75 27.375 13.055 1 89.31 41 GLN B N 1
ATOM 2498 C CA . GLN B 1 41 ? 22.844 27.047 12.148 1 89.31 41 GLN B CA 1
ATOM 2499 C C . GLN B 1 41 ? 22.469 27.328 10.703 1 89.31 41 GLN B C 1
ATOM 2501 O O . GLN B 1 41 ? 21.344 27.75 10.422 1 89.31 41 GLN B O 1
ATOM 2506 N N . ARG B 1 42 ? 23.547 27.219 9.883 1 92 42 ARG B N 1
ATOM 2507 C CA . ARG B 1 42 ? 23.297 27.406 8.461 1 92 42 ARG B CA 1
ATOM 2508 C C . ARG B 1 42 ? 23.281 26.078 7.719 1 92 42 ARG B C 1
ATOM 2510 O O . ARG B 1 42 ? 24 25.141 8.094 1 92 42 ARG B O 1
ATOM 2517 N N . LEU B 1 43 ? 22.516 26.156 6.617 1 94.62 43 LEU B N 1
ATOM 2518 C CA . LEU B 1 43 ? 22.422 24.969 5.789 1 94.62 43 LEU B CA 1
ATOM 2519 C C . LEU B 1 43 ? 23.688 24.781 4.961 1 94.62 43 LEU B C 1
ATOM 2521 O O . LEU B 1 43 ? 24.109 25.703 4.25 1 94.62 43 LEU B O 1
ATOM 2525 N N . TYR B 1 44 ? 24.297 23.672 5.137 1 95.69 44 TYR B N 1
ATOM 2526 C CA . TYR B 1 44 ? 25.375 23.312 4.223 1 95.69 44 TYR B CA 1
ATOM 2527 C C . TYR B 1 44 ? 24.812 22.688 2.947 1 95.69 44 TYR B C 1
ATOM 2529 O O . TYR B 1 44 ? 25.016 23.203 1.851 1 95.69 44 TYR B O 1
ATOM 2537 N N . GLN B 1 45 ? 24.047 21.609 3.15 1 96.56 45 GLN B N 1
ATOM 2538 C CA . GLN B 1 45 ? 23.453 20.984 1.979 1 96.56 45 GLN B CA 1
ATOM 2539 C C . GLN B 1 45 ? 22.297 20.062 2.379 1 96.56 45 GLN B C 1
ATOM 2541 O O . GLN B 1 45 ? 22.203 19.625 3.529 1 96.56 45 GLN B O 1
ATOM 2546 N N . ILE B 1 46 ? 21.469 19.812 1.392 1 97.5 46 ILE B N 1
ATOM 2547 C CA . ILE B 1 46 ? 20.453 18.766 1.507 1 97.5 46 ILE B CA 1
ATOM 2548 C C . ILE B 1 46 ? 20.578 17.797 0.33 1 97.5 46 ILE B C 1
ATOM 2550 O O . ILE B 1 46 ? 20.797 18.234 -0.807 1 97.5 46 ILE B O 1
ATOM 2554 N N . LYS B 1 47 ? 20.453 16.547 0.673 1 98.12 47 LYS B N 1
ATOM 2555 C CA . LYS B 1 47 ? 20.531 15.477 -0.326 1 98.12 47 LYS B CA 1
ATOM 2556 C C . LYS B 1 47 ? 19.297 14.586 -0.287 1 98.12 47 LYS B C 1
ATOM 2558 O O . LYS B 1 47 ? 18.766 14.312 0.786 1 98.12 47 LYS B O 1
ATOM 2563 N N . TRP B 1 48 ? 18.906 14.141 -1.474 1 98.19 48 TRP B N 1
ATOM 2564 C CA . TRP B 1 48 ? 17.859 13.125 -1.581 1 98.19 48 TRP B CA 1
ATOM 2565 C C . TRP B 1 48 ? 18.391 11.859 -2.232 1 98.19 48 TRP B C 1
ATOM 2567 O O . TRP B 1 48 ? 19.141 11.922 -3.205 1 98.19 48 TRP B O 1
ATOM 2577 N N . TYR B 1 49 ? 17.922 10.742 -1.644 1 96.31 49 TYR B N 1
ATOM 2578 C CA . TYR B 1 49 ? 18.344 9.43 -2.125 1 96.31 49 TYR B CA 1
ATOM 2579 C C . TYR B 1 49 ? 17.141 8.562 -2.455 1 96.31 49 TYR B C 1
ATOM 2581 O O . TYR B 1 49 ? 16.109 8.617 -1.759 1 96.31 49 TYR B O 1
ATOM 2589 N N . LYS B 1 50 ? 17.281 7.727 -3.41 1 93.19 50 LYS B N 1
ATOM 2590 C CA . LYS B 1 50 ? 16.484 6.52 -3.592 1 93.19 50 LYS B CA 1
ATOM 2591 C C . LYS B 1 50 ? 17.281 5.27 -3.262 1 93.19 50 LYS B C 1
ATOM 2593 O O . LYS B 1 50 ? 18.188 4.891 -4.016 1 93.19 50 LYS B O 1
ATOM 2598 N N . GLY B 1 51 ? 16.812 4.641 -2.236 1 86.5 51 GLY B N 1
ATOM 2599 C CA . GLY B 1 51 ? 17.719 3.627 -1.731 1 86.5 51 GLY B CA 1
ATOM 2600 C C . GLY B 1 51 ? 19.062 4.191 -1.312 1 86.5 51 GLY B C 1
ATOM 2601 O O . GLY B 1 51 ? 19.141 5.074 -0.456 1 86.5 51 GLY B O 1
ATOM 2602 N N . THR B 1 52 ? 20.078 3.74 -1.948 1 87.44 52 THR B N 1
ATOM 2603 C CA . THR B 1 52 ? 21.422 4.207 -1.626 1 87.44 52 THR B CA 1
ATOM 2604 C C . THR B 1 52 ? 21.938 5.184 -2.682 1 87.44 52 THR B C 1
ATOM 2606 O O . THR B 1 52 ? 23.047 5.707 -2.574 1 87.44 52 THR B O 1
ATOM 2609 N N . HIS B 1 53 ? 21.109 5.488 -3.621 1 92.38 53 HIS B N 1
ATOM 2610 C CA . HIS B 1 53 ? 21.547 6.316 -4.738 1 92.38 53 HIS B CA 1
ATOM 2611 C C . HIS B 1 53 ? 21.078 7.762 -4.574 1 92.38 53 HIS B C 1
ATOM 2613 O O . HIS B 1 53 ? 19.875 8.031 -4.574 1 92.38 53 HIS B O 1
ATOM 2619 N N . GLU B 1 54 ? 21.984 8.633 -4.566 1 97.31 54 GLU B N 1
ATOM 2620 C CA . GLU B 1 54 ? 21.656 10.055 -4.539 1 97.31 54 GLU B CA 1
ATOM 2621 C C . GLU B 1 54 ? 21.125 10.531 -5.891 1 97.31 54 GLU B C 1
ATOM 2623 O O . GLU B 1 54 ? 21.703 10.203 -6.934 1 97.31 54 GLU B O 1
ATOM 2628 N N . PHE B 1 55 ? 20.062 11.359 -5.812 1 97.69 55 PHE B N 1
ATOM 2629 C CA . PHE B 1 55 ? 19.547 11.82 -7.102 1 97.69 55 PHE B CA 1
ATOM 2630 C C . PHE B 1 55 ? 19.422 13.336 -7.117 1 97.69 55 PHE B C 1
ATOM 2632 O O . PHE B 1 55 ? 19.234 13.938 -8.18 1 97.69 55 PHE B O 1
ATOM 2639 N N . TYR B 1 56 ? 19.578 14 -6.004 1 98.38 56 TYR B N 1
ATOM 2640 C CA . TYR B 1 56 ? 19.391 15.438 -5.887 1 98.38 56 TYR B CA 1
ATOM 2641 C C . TYR B 1 56 ? 20.219 16 -4.742 1 98.38 56 TYR B C 1
ATOM 2643 O O . TYR B 1 56 ? 20.266 15.43 -3.656 1 98.38 56 TYR B O 1
ATOM 2651 N N . ARG B 1 57 ? 20.828 17.172 -5.004 1 98.38 57 ARG B N 1
ATOM 2652 C CA . ARG B 1 57 ? 21.578 17.891 -3.988 1 98.38 57 ARG B CA 1
ATOM 2653 C C . ARG B 1 57 ? 21.391 19.391 -4.133 1 98.38 57 ARG B C 1
ATOM 2655 O O . ARG B 1 57 ? 21.453 19.922 -5.242 1 98.38 57 ARG B O 1
ATOM 2662 N N . TYR B 1 58 ? 21.141 19.984 -3.068 1 98.31 58 TYR B N 1
ATOM 2663 C CA . TYR B 1 58 ? 21.047 21.438 -3.012 1 98.31 58 TYR B CA 1
ATOM 2664 C C . TYR B 1 58 ? 22.109 22.016 -2.074 1 98.31 58 TYR B C 1
ATOM 2666 O O . TYR B 1 58 ? 22.156 21.672 -0.892 1 98.31 58 TYR B O 1
ATOM 2674 N N . THR B 1 59 ? 22.922 22.844 -2.584 1 97.5 59 THR B N 1
ATOM 2675 C CA . THR B 1 59 ? 23.969 23.531 -1.832 1 97.5 59 THR B CA 1
ATOM 2676 C C . THR B 1 59 ? 23.859 25.047 -2.018 1 97.5 59 THR B C 1
ATOM 2678 O O . THR B 1 59 ? 24.375 25.594 -2.994 1 97.5 59 THR B O 1
ATOM 2681 N N . PRO B 1 60 ? 23.438 25.672 -1.012 1 95.25 60 PRO B N 1
ATOM 2682 C CA . PRO B 1 60 ? 23.109 27.094 -1.185 1 95.25 60 PRO B CA 1
ATOM 2683 C C . PRO B 1 60 ? 24.344 27.938 -1.507 1 95.25 60 PRO B C 1
ATOM 2685 O O . PRO B 1 60 ? 24.234 28.953 -2.189 1 95.25 60 PRO B O 1
ATOM 2688 N N . LEU B 1 61 ? 25.484 27.578 -1.092 1 92.5 61 LEU B N 1
ATOM 2689 C CA . LEU B 1 61 ? 26.672 28.422 -1.22 1 92.5 61 LEU B CA 1
ATOM 2690 C C . LEU B 1 61 ? 27.406 28.156 -2.531 1 92.5 61 LEU B C 1
ATOM 2692 O O . LEU B 1 61 ? 28.312 28.891 -2.908 1 92.5 61 LEU B O 1
ATOM 2696 N N . ASP B 1 62 ? 26.953 27.25 -3.191 1 93.62 62 ASP B N 1
ATOM 2697 C CA . ASP B 1 62 ? 27.578 26.922 -4.465 1 93.62 62 ASP B CA 1
ATOM 2698 C C . ASP B 1 62 ? 27.031 27.797 -5.594 1 93.62 62 ASP B C 1
ATOM 2700 O O . ASP B 1 62 ? 25.891 28.266 -5.512 1 93.62 62 ASP B O 1
ATOM 2704 N N . ARG B 1 63 ? 27.828 27.922 -6.605 1 93.5 63 ARG B N 1
ATOM 2705 C CA . ARG B 1 63 ? 27.359 28.625 -7.789 1 93.5 63 ARG B CA 1
ATOM 2706 C C . ARG B 1 63 ? 26.172 27.922 -8.414 1 93.5 63 ARG B C 1
ATOM 2708 O O . ARG B 1 63 ? 25.156 28.562 -8.727 1 93.5 63 ARG B O 1
ATOM 2715 N N . GLU B 1 64 ? 26.422 26.672 -8.633 1 94.94 64 GLU B N 1
ATOM 2716 C CA . GLU B 1 64 ? 25.312 25.812 -9.031 1 94.94 64 GLU B CA 1
ATOM 2717 C C . GLU B 1 64 ? 24.656 25.172 -7.809 1 94.94 64 GLU B C 1
ATOM 2719 O O . GLU B 1 64 ? 25.141 24.156 -7.305 1 94.94 64 GLU B O 1
ATOM 2724 N N . ARG B 1 65 ? 23.625 25.719 -7.438 1 96.56 65 ARG B N 1
ATOM 2725 C CA . ARG B 1 65 ? 23.031 25.344 -6.164 1 96.56 65 ARG B CA 1
ATOM 2726 C C . ARG B 1 65 ? 22.422 23.953 -6.234 1 96.56 65 ARG B C 1
ATOM 2728 O O . ARG B 1 65 ? 22.359 23.234 -5.23 1 96.56 65 ARG B O 1
ATOM 2735 N N . ILE B 1 66 ? 21.906 23.562 -7.461 1 97.94 66 ILE B N 1
ATOM 2736 C CA . ILE B 1 66 ? 21.281 22.266 -7.621 1 97.94 66 ILE B CA 1
ATOM 2737 C C . ILE B 1 66 ? 22.156 21.359 -8.477 1 97.94 66 ILE B C 1
ATOM 2739 O O . ILE B 1 66 ? 22.625 21.75 -9.547 1 97.94 66 ILE B O 1
ATOM 2743 N N . LYS B 1 67 ? 22.406 20.156 -7.922 1 97.69 67 LYS B N 1
ATOM 2744 C CA . LYS B 1 67 ? 23.078 19.109 -8.672 1 97.69 67 LYS B CA 1
ATOM 2745 C C . LYS B 1 67 ? 22.219 17.844 -8.773 1 97.69 67 LYS B C 1
ATOM 2747 O O . LYS B 1 67 ? 21.656 17.406 -7.777 1 97.69 67 LYS B O 1
ATOM 2752 N N . LEU B 1 68 ? 22.156 17.297 -9.961 1 97.31 68 LEU B N 1
ATOM 2753 C CA . LEU B 1 68 ? 21.375 16.078 -10.195 1 97.31 68 LEU B CA 1
ATOM 2754 C C . LEU B 1 68 ? 22.297 14.906 -10.484 1 97.31 68 LEU B C 1
ATOM 2756 O O . LEU B 1 68 ? 23.359 15.07 -11.102 1 97.31 68 LEU B O 1
ATOM 2760 N N . PHE B 1 69 ? 21.875 13.773 -10.062 1 96.75 69 PHE B N 1
ATOM 2761 C CA . PHE B 1 69 ? 22.562 12.523 -10.344 1 96.75 69 PHE B CA 1
ATOM 2762 C C . PHE B 1 69 ? 21.641 11.547 -11.055 1 96.75 69 PHE B C 1
ATOM 2764 O O . PHE B 1 69 ? 20.469 11.406 -10.68 1 96.75 69 PHE B O 1
ATOM 2771 N N . LEU B 1 70 ? 22.156 10.922 -11.953 1 91.44 70 LEU B N 1
ATOM 2772 C CA . LEU B 1 70 ? 21.328 10.094 -12.828 1 91.44 70 LEU B CA 1
ATOM 2773 C C . LEU B 1 70 ? 20.906 8.812 -12.117 1 91.44 70 LEU B C 1
ATOM 2775 O O . LEU B 1 70 ? 21.75 8.094 -11.57 1 91.44 70 LEU B O 1
ATOM 2779 N N . VAL B 1 71 ? 19.672 8.648 -12.062 1 89.38 71 VAL B N 1
ATOM 2780 C CA . VAL B 1 71 ? 19.031 7.395 -11.68 1 89.38 71 VAL B CA 1
ATOM 2781 C C . VAL B 1 71 ? 18.062 6.949 -12.773 1 89.38 71 VAL B C 1
ATOM 2783 O O . VAL B 1 71 ? 17.312 7.766 -13.32 1 89.38 71 VAL B O 1
ATOM 2786 N N . GLU B 1 72 ? 18.094 5.734 -13.047 1 83.25 72 GLU B N 1
ATOM 2787 C CA . GLU B 1 72 ? 17.312 5.215 -14.172 1 83.25 72 GLU B CA 1
ATOM 2788 C C . GLU B 1 72 ? 15.836 5.594 -14.047 1 83.25 72 GLU B C 1
ATOM 2790 O O . GLU B 1 72 ? 15.227 5.41 -12.992 1 83.25 72 GLU B O 1
ATOM 2795 N N . ASN B 1 73 ? 15.305 6.27 -15.125 1 82 73 ASN B N 1
ATOM 2796 C CA . ASN B 1 73 ? 13.891 6.582 -15.312 1 82 73 ASN B CA 1
ATOM 2797 C C . ASN B 1 73 ? 13.406 7.633 -14.32 1 82 73 ASN B C 1
ATOM 2799 O O . ASN B 1 73 ? 12.203 7.77 -14.086 1 82 73 ASN B O 1
ATOM 2803 N N . MET B 1 74 ? 14.367 8.25 -13.688 1 92.56 74 MET B N 1
ATOM 2804 C CA . MET B 1 74 ? 13.953 9.273 -12.734 1 92.56 74 MET B CA 1
ATOM 2805 C C . MET B 1 74 ? 14.297 10.664 -13.25 1 92.56 74 MET B C 1
ATOM 2807 O O . MET B 1 74 ? 15.422 10.914 -13.688 1 92.56 74 MET B O 1
ATOM 2811 N N . HIS B 1 75 ? 13.289 11.516 -13.203 1 95.44 75 HIS B N 1
ATOM 2812 C CA . HIS B 1 75 ? 13.461 12.883 -13.672 1 95.44 75 HIS B CA 1
ATOM 2813 C C . HIS B 1 75 ? 13.031 13.891 -12.602 1 95.44 75 HIS B C 1
ATOM 2815 O O . HIS B 1 75 ? 11.922 13.805 -12.078 1 95.44 75 HIS B O 1
ATOM 2821 N N . VAL B 1 76 ? 13.938 14.836 -12.406 1 97.56 76 VAL B N 1
ATOM 2822 C CA . VAL B 1 76 ? 13.656 15.867 -11.414 1 97.56 76 VAL B CA 1
ATOM 2823 C C . VAL B 1 76 ? 13.289 17.172 -12.125 1 97.56 76 VAL B C 1
ATOM 2825 O O . VAL B 1 76 ? 13.93 17.562 -13.102 1 97.56 76 VAL B O 1
ATOM 2828 N N . ASP B 1 77 ? 12.242 17.797 -11.641 1 97.81 77 ASP B N 1
ATOM 2829 C CA . ASP B 1 77 ? 11.891 19.141 -12.094 1 97.81 77 ASP B CA 1
ATOM 2830 C C . ASP B 1 77 ? 12.664 20.203 -11.328 1 97.81 77 ASP B C 1
ATOM 2832 O O . ASP B 1 77 ? 12.234 20.641 -10.25 1 97.81 77 ASP B O 1
ATOM 2836 N N . VAL B 1 78 ? 13.656 20.688 -11.938 1 97.12 78 VAL B N 1
ATOM 2837 C CA . VAL B 1 78 ? 14.578 21.594 -11.258 1 97.12 78 VAL B CA 1
ATOM 2838 C C . VAL B 1 78 ? 13.867 22.906 -10.953 1 97.12 78 VAL B C 1
ATOM 2840 O O . VAL B 1 78 ? 14.094 23.5 -9.898 1 97.12 78 VAL B O 1
ATOM 2843 N N . GLN B 1 79 ? 13 23.281 -11.773 1 97.06 79 GLN B N 1
ATOM 2844 C CA . GLN B 1 79 ? 12.336 24.562 -11.625 1 97.06 79 GLN B CA 1
ATOM 2845 C C . GLN B 1 79 ? 11.383 24.562 -10.43 1 97.06 79 GLN B C 1
ATOM 2847 O O . GLN B 1 79 ? 11.133 25.594 -9.828 1 97.06 79 GLN B O 1
ATOM 2852 N N . ARG B 1 80 ? 10.969 23.359 -10.117 1 97.81 80 ARG B N 1
ATOM 2853 C CA . ARG B 1 80 ? 10 23.266 -9.023 1 97.81 80 ARG B CA 1
ATOM 2854 C C . ARG B 1 80 ? 10.641 22.672 -7.777 1 97.81 80 ARG B C 1
ATOM 2856 O O . ARG B 1 80 ? 9.938 22.25 -6.855 1 97.81 80 ARG B O 1
ATOM 2863 N N . SER B 1 81 ? 11.922 22.625 -7.785 1 97.94 81 SER B N 1
ATOM 2864 C CA . SER B 1 81 ? 12.641 22.047 -6.656 1 97.94 81 SER B CA 1
ATOM 2865 C C . SER B 1 81 ? 13.531 23.062 -5.977 1 97.94 81 SER B C 1
ATOM 2867 O O . SER B 1 81 ? 13.977 24.031 -6.609 1 97.94 81 SER B O 1
ATOM 2869 N N . ASP B 1 82 ? 13.805 22.844 -4.605 1 97.31 82 ASP B N 1
ATOM 2870 C CA . ASP B 1 82 ? 14.641 23.781 -3.846 1 97.31 82 ASP B CA 1
ATOM 2871 C C . ASP B 1 82 ? 15.25 23.078 -2.627 1 97.31 82 ASP B C 1
ATOM 2873 O O . ASP B 1 82 ? 15.617 21.906 -2.689 1 97.31 82 ASP B O 1
ATOM 2877 N N . ASP B 1 83 ? 15.469 23.875 -1.577 1 96.88 83 ASP B N 1
ATOM 2878 C CA . ASP B 1 83 ? 16.141 23.328 -0.41 1 96.88 83 ASP B CA 1
ATOM 2879 C C . ASP B 1 83 ? 15.172 22.578 0.491 1 96.88 83 ASP B C 1
ATOM 2881 O O . ASP B 1 83 ? 15.562 22.047 1.535 1 96.88 83 ASP B O 1
ATOM 2885 N N . ARG B 1 84 ? 13.906 22.469 0.119 1 96.62 84 ARG B N 1
ATOM 2886 C CA . ARG B 1 84 ? 12.969 21.766 0.997 1 96.62 84 ARG B CA 1
ATOM 2887 C C . ARG B 1 84 ? 12.148 20.75 0.221 1 96.62 84 ARG B C 1
ATOM 2889 O O . ARG B 1 84 ? 11.633 19.797 0.799 1 96.62 84 ARG B O 1
ATOM 2896 N N . THR B 1 85 ? 12.031 21.047 -1.101 1 97.75 85 THR B N 1
ATOM 2897 C CA . THR B 1 85 ? 11.141 20.219 -1.902 1 97.75 85 THR B CA 1
ATOM 2898 C C . THR B 1 85 ? 11.836 19.781 -3.191 1 97.75 85 THR B C 1
ATOM 2900 O O . THR B 1 85 ? 12.5 20.578 -3.848 1 97.75 85 THR B O 1
ATOM 2903 N N . VAL B 1 86 ? 11.688 18.547 -3.529 1 98.38 86 VAL B N 1
ATOM 2904 C CA . VAL B 1 86 ? 12.109 18.031 -4.832 1 98.38 86 VAL B CA 1
ATOM 2905 C C . VAL B 1 86 ? 10.906 17.438 -5.566 1 98.38 86 VAL B C 1
ATOM 2907 O O . VAL B 1 86 ? 10.148 16.656 -4.992 1 98.38 86 VAL B O 1
ATOM 2910 N N . VAL B 1 87 ? 10.773 17.844 -6.805 1 98.44 87 VAL B N 1
ATOM 2911 C CA . VAL B 1 87 ? 9.625 17.375 -7.574 1 98.44 87 VAL B CA 1
ATOM 2912 C C . VAL B 1 87 ? 10.086 16.344 -8.617 1 98.44 87 VAL B C 1
ATOM 2914 O O . VAL B 1 87 ? 10.953 16.641 -9.438 1 98.44 87 VAL B O 1
ATOM 2917 N N . LEU B 1 88 ? 9.516 15.188 -8.539 1 97.94 88 LEU B N 1
ATOM 2918 C CA . LEU B 1 88 ? 9.75 14.148 -9.531 1 97.94 88 LEU B CA 1
ATOM 2919 C C . LEU B 1 88 ? 8.688 14.18 -10.617 1 97.94 88 LEU B C 1
ATOM 2921 O O . LEU B 1 88 ? 7.488 14.219 -10.32 1 97.94 88 LEU B O 1
ATOM 2925 N N . ASN B 1 89 ? 9.18 14.07 -11.828 1 96.44 89 ASN B N 1
ATOM 2926 C CA . ASN B 1 89 ? 8.266 14.141 -12.961 1 96.44 89 ASN B CA 1
ATOM 2927 C C . ASN B 1 89 ? 7.934 12.75 -13.5 1 96.44 89 ASN B C 1
ATOM 2929 O O . ASN B 1 89 ? 8.805 11.883 -13.578 1 96.44 89 ASN B O 1
ATOM 2933 N N . ASN B 1 90 ? 6.723 12.617 -13.875 1 93.88 90 ASN B N 1
ATOM 2934 C CA . ASN B 1 90 ? 6.285 11.445 -14.625 1 93.88 90 ASN B CA 1
ATOM 2935 C C . ASN B 1 90 ? 6.766 10.148 -13.984 1 93.88 90 ASN B C 1
ATOM 2937 O O . ASN B 1 90 ? 7.559 9.414 -14.578 1 93.88 90 ASN B O 1
ATOM 2941 N N . LEU B 1 91 ? 6.148 9.828 -12.906 1 95 91 LEU B N 1
ATOM 2942 C CA . LEU B 1 91 ? 6.562 8.68 -12.109 1 95 91 LEU B CA 1
ATOM 2943 C C . LEU B 1 91 ? 6.395 7.383 -12.898 1 95 91 LEU B C 1
ATOM 2945 O O . LEU B 1 91 ? 5.441 7.242 -13.672 1 95 91 LEU B O 1
ATOM 2949 N N . HIS B 1 92 ? 7.344 6.531 -12.609 1 91.06 92 HIS B N 1
ATOM 2950 C CA . HIS B 1 92 ? 7.305 5.16 -13.109 1 91.06 92 HIS B CA 1
ATOM 2951 C C . HIS B 1 92 ? 7.223 4.16 -11.961 1 91.06 92 HIS B C 1
ATOM 2953 O O . HIS B 1 92 ? 7.711 4.43 -10.859 1 91.06 92 HIS B O 1
ATOM 2959 N N . VAL B 1 93 ? 6.695 3 -12.289 1 88.25 93 VAL B N 1
ATOM 2960 C CA . VAL B 1 93 ? 6.5 1.989 -11.258 1 88.25 93 VAL B CA 1
ATOM 2961 C C . VAL B 1 93 ? 7.844 1.603 -10.648 1 88.25 93 VAL B C 1
ATOM 2963 O O . VAL B 1 93 ? 7.926 1.271 -9.461 1 88.25 93 VAL B O 1
ATOM 2966 N N . ASP B 1 94 ? 8.875 1.72 -11.398 1 85.5 94 ASP B N 1
ATOM 2967 C CA . ASP B 1 94 ? 10.211 1.351 -10.938 1 85.5 94 ASP B CA 1
ATOM 2968 C C . ASP B 1 94 ? 10.734 2.359 -9.914 1 85.5 94 ASP B C 1
ATOM 2970 O O . ASP B 1 94 ? 11.758 2.119 -9.273 1 85.5 94 ASP B O 1
ATOM 2974 N N . MET B 1 95 ? 9.984 3.355 -9.758 1 90.12 95 MET B N 1
ATOM 2975 C CA . MET B 1 95 ? 10.391 4.375 -8.789 1 90.12 95 MET B CA 1
ATOM 2976 C C . MET B 1 95 ? 9.867 4.043 -7.395 1 90.12 95 MET B C 1
ATOM 2978 O O . MET B 1 95 ? 10.125 4.777 -6.441 1 90.12 95 MET B O 1
ATOM 2982 N N . THR B 1 96 ? 9.219 2.971 -7.285 1 89.19 96 THR B N 1
ATOM 2983 C CA . THR B 1 96 ? 8.859 2.449 -5.969 1 89.19 96 THR B CA 1
ATOM 2984 C C . THR B 1 96 ? 10.109 2.166 -5.141 1 89.19 96 THR B C 1
ATOM 2986 O O . THR B 1 96 ? 11.086 1.597 -5.645 1 89.19 96 THR B O 1
ATOM 2989 N N . GLY B 1 97 ? 10.07 2.625 -3.871 1 88.31 97 GLY B N 1
ATOM 2990 C CA . GLY B 1 97 ? 11.219 2.367 -3.02 1 88.31 97 GLY B CA 1
ATOM 2991 C C . GLY B 1 97 ? 11.312 3.316 -1.84 1 88.31 97 GLY B C 1
ATOM 2992 O O . GLY B 1 97 ? 10.352 4.012 -1.517 1 88.31 97 GLY B O 1
ATOM 2993 N N . LYS B 1 98 ? 12.422 3.254 -1.243 1 89.56 98 LYS B N 1
ATOM 2994 C CA . LYS B 1 98 ? 12.719 4.082 -0.077 1 89.56 98 LYS B CA 1
ATOM 2995 C C . LYS B 1 98 ? 13.375 5.398 -0.488 1 89.56 98 LYS B C 1
ATOM 2997 O O . LYS B 1 98 ? 14.328 5.402 -1.272 1 89.56 98 LYS B O 1
ATOM 3002 N N . TYR B 1 99 ? 12.883 6.434 0.102 1 93.44 99 TYR B N 1
ATOM 3003 C CA . TYR B 1 99 ? 13.438 7.758 -0.145 1 93.44 99 TYR B CA 1
ATOM 3004 C C . TYR B 1 99 ? 13.977 8.375 1.142 1 93.44 99 TYR B C 1
ATOM 3006 O O . TYR B 1 99 ? 13.32 8.328 2.182 1 93.44 99 TYR B O 1
ATOM 3014 N N . THR B 1 100 ? 15.188 8.945 1.02 1 95.31 100 THR B N 1
ATOM 3015 C CA . THR B 1 100 ? 15.867 9.484 2.189 1 95.31 100 THR B CA 1
ATOM 3016 C C . THR B 1 100 ? 16.312 10.922 1.937 1 95.31 100 THR B C 1
ATOM 3018 O O . THR B 1 100 ? 16.844 11.234 0.87 1 95.31 100 THR B O 1
ATOM 3021 N N . CYS B 1 101 ? 16.016 11.742 2.867 1 97.5 101 CYS B N 1
ATOM 3022 C CA . CYS B 1 101 ? 16.562 13.094 2.855 1 97.5 101 CYS B CA 1
ATOM 3023 C C . CYS B 1 101 ? 17.641 13.258 3.918 1 97.5 101 CYS B C 1
ATOM 3025 O O . CYS B 1 101 ? 17.5 12.758 5.035 1 97.5 101 CYS B O 1
ATOM 3027 N N . GLU B 1 102 ? 18.688 13.867 3.594 1 97.19 102 GLU B N 1
ATOM 3028 C CA . GLU B 1 102 ? 19.797 14.141 4.496 1 97.19 102 GLU B CA 1
ATOM 3029 C C . GLU B 1 102 ? 20.094 15.633 4.562 1 97.19 102 GLU B C 1
ATOM 3031 O O . GLU B 1 102 ? 20.297 16.281 3.533 1 97.19 102 GLU B O 1
ATOM 3036 N N . VAL B 1 103 ? 20.156 16.125 5.742 1 96.56 103 VAL B N 1
ATOM 3037 C CA . VAL B 1 103 ? 20.406 17.547 5.961 1 96.56 103 VAL B CA 1
ATOM 3038 C C . VAL B 1 103 ? 21.703 17.734 6.754 1 96.56 103 VAL B C 1
ATOM 3040 O O . VAL B 1 103 ? 21.875 17.141 7.82 1 96.56 103 VAL B O 1
ATOM 3043 N N . SER B 1 104 ? 22.516 18.562 6.199 1 95.56 104 SER B N 1
ATOM 3044 C CA . SER B 1 104 ? 23.781 18.828 6.863 1 95.56 104 SER B CA 1
ATOM 3045 C C . SER B 1 104 ? 23.969 20.328 7.105 1 95.56 104 SER B C 1
ATOM 3047 O O . SER B 1 104 ? 23.625 21.141 6.254 1 95.56 104 SER B O 1
ATOM 3049 N N . THR 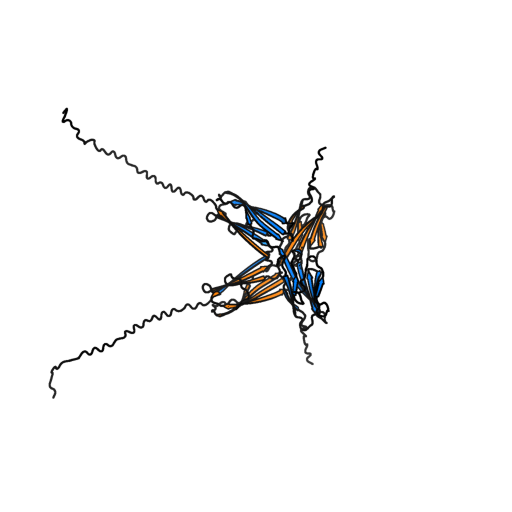B 1 105 ? 24.5 20.562 8.203 1 93.94 105 THR B N 1
ATOM 3050 C CA . THR B 1 105 ? 24.734 21.953 8.547 1 93.94 105 THR B CA 1
ATOM 3051 C C . THR B 1 105 ? 26.188 22.328 8.289 1 93.94 105 THR B C 1
ATOM 3053 O O . THR B 1 105 ? 27.047 21.453 8.133 1 93.94 105 THR B O 1
ATOM 3056 N N . GLU B 1 106 ? 26.297 23.609 8.344 1 89 106 GLU B N 1
ATOM 3057 C CA . GLU B 1 106 ? 27.656 24.156 8.227 1 89 106 GLU B CA 1
ATOM 3058 C C . GLU B 1 106 ? 28.359 24.188 9.578 1 89 106 GLU B C 1
ATOM 3060 O O . GLU B 1 106 ? 27.703 24.219 10.625 1 89 106 GLU B O 1
ATOM 3065 N N . GLY B 1 107 ? 29.672 24.125 9.586 1 80.62 107 GLY B N 1
ATOM 3066 C CA . GLY B 1 107 ? 30.438 24.25 10.812 1 80.62 107 GLY B CA 1
ATOM 3067 C C . GLY B 1 107 ? 30.703 22.922 11.492 1 80.62 107 GLY B C 1
ATOM 3068 O O . GLY B 1 107 ? 31.516 22.125 11.023 1 80.62 107 GLY B O 1
ATOM 3069 N N . ILE B 1 108 ? 29.734 22.641 12.578 1 74.25 108 ILE B N 1
ATOM 3070 C CA . ILE B 1 108 ? 29.938 21.406 13.328 1 74.25 108 ILE B CA 1
ATOM 3071 C C . ILE B 1 108 ? 29.531 20.203 12.477 1 74.25 108 ILE B C 1
ATOM 3073 O O . ILE B 1 108 ? 29.812 19.062 12.828 1 74.25 108 ILE B O 1
ATOM 3077 N N . PHE B 1 109 ? 29.062 20.406 11.273 1 80 109 PHE B N 1
ATOM 3078 C CA . PHE B 1 109 ? 28.719 19.422 10.25 1 80 109 PHE B CA 1
ATOM 3079 C C . PHE B 1 109 ? 27.797 18.359 10.812 1 80 109 PHE B C 1
ATOM 3081 O O . PHE B 1 109 ? 28.047 17.156 10.641 1 80 109 PHE B O 1
ATOM 3088 N N . GLU B 1 110 ? 26.812 18.859 11.586 1 90.75 110 GLU B N 1
ATOM 3089 C CA . GLU B 1 110 ? 25.781 17.922 12.016 1 90.75 110 GLU B CA 1
ATOM 3090 C C . GLU B 1 110 ? 24.922 17.469 10.844 1 90.75 110 GLU B C 1
ATOM 3092 O O . GLU B 1 110 ? 24.562 18.266 9.977 1 90.75 110 GLU B O 1
ATOM 3097 N N . THR B 1 111 ? 24.75 16.125 10.758 1 93.56 111 THR B N 1
ATOM 3098 C CA . THR B 1 111 ? 23.938 15.562 9.688 1 93.56 111 THR B CA 1
ATOM 3099 C C . THR B 1 111 ? 22.797 14.727 10.258 1 93.56 111 THR B C 1
ATOM 3101 O O . THR B 1 111 ? 23 13.906 11.148 1 93.56 111 THR B O 1
ATOM 3104 N N . VAL B 1 112 ? 21.594 15.055 9.789 1 94.12 112 VAL B N 1
ATOM 3105 C CA . VAL B 1 112 ? 20.422 14.258 10.164 1 94.12 112 VAL B CA 1
ATOM 3106 C C . VAL B 1 112 ? 19.75 13.711 8.906 1 94.12 112 VAL B C 1
ATOM 3108 O O . VAL B 1 112 ? 19.891 14.289 7.82 1 94.12 112 VAL B O 1
ATOM 3111 N N . GLN B 1 113 ? 19.078 12.578 9.109 1 94.38 113 GLN B N 1
ATOM 3112 C CA . GLN B 1 113 ? 18.391 11.977 7.965 1 94.38 113 GLN B CA 1
ATOM 3113 C C . GLN B 1 113 ? 17.016 11.461 8.359 1 94.38 113 GLN B C 1
ATOM 3115 O O . GLN B 1 113 ? 16.766 11.156 9.531 1 94.38 113 GLN B O 1
ATOM 3120 N N . GLY B 1 114 ? 16.125 11.484 7.395 1 90.56 114 GLY B N 1
ATOM 3121 C CA . GLY B 1 114 ? 14.812 10.852 7.465 1 90.56 114 GLY B CA 1
ATOM 3122 C C . GLY B 1 114 ? 14.453 10.094 6.203 1 90.56 114 GLY B C 1
ATOM 3123 O O . GLY B 1 114 ? 14.93 10.43 5.117 1 90.56 114 GLY B O 1
ATOM 3124 N N . ASN B 1 115 ? 13.648 9.055 6.375 1 90.81 115 ASN B N 1
ATOM 3125 C CA . ASN B 1 115 ? 13.273 8.289 5.191 1 90.81 115 ASN B CA 1
ATOM 3126 C C . ASN B 1 115 ? 11.82 7.824 5.266 1 90.81 115 ASN B C 1
ATOM 3128 O O . ASN B 1 115 ? 11.227 7.801 6.344 1 90.81 115 ASN B O 1
ATOM 3132 N N . ALA B 1 116 ? 11.297 7.543 4.121 1 88.88 116 ALA B N 1
ATOM 3133 C CA . ALA B 1 116 ? 9.953 7.004 3.959 1 88.88 116 ALA B CA 1
ATOM 3134 C C . ALA B 1 116 ? 9.82 6.234 2.648 1 88.88 116 ALA B C 1
ATOM 3136 O O . ALA B 1 116 ? 10.578 6.477 1.702 1 88.88 116 ALA B O 1
ATOM 3137 N N . GLY B 1 117 ? 8.93 5.355 2.695 1 89.06 117 GLY B N 1
ATOM 3138 C CA . GLY B 1 117 ? 8.68 4.578 1.491 1 89.06 117 GLY B CA 1
ATOM 3139 C C . GLY B 1 117 ? 7.582 5.16 0.621 1 89.06 117 GLY B C 1
ATOM 3140 O O . GLY B 1 117 ? 6.59 5.688 1.132 1 89.06 117 GLY B O 1
ATOM 3141 N N . MET B 1 118 ? 7.754 4.961 -0.663 1 92.12 118 MET B N 1
ATOM 3142 C CA . MET B 1 118 ? 6.715 5.301 -1.633 1 92.12 118 MET B CA 1
ATOM 3143 C C . MET B 1 118 ? 6.48 4.148 -2.605 1 92.12 118 MET B C 1
ATOM 3145 O O . MET B 1 118 ? 7.434 3.564 -3.123 1 92.12 118 MET B O 1
ATOM 3149 N N . THR B 1 119 ? 5.262 3.852 -2.822 1 90.88 119 THR B N 1
ATOM 3150 C CA . THR B 1 119 ? 4.898 2.865 -3.83 1 90.88 119 THR B CA 1
ATOM 3151 C C . THR B 1 119 ? 4.176 3.527 -5 1 90.88 119 THR B C 1
ATOM 3153 O O . THR B 1 119 ? 3.168 4.211 -4.809 1 90.88 119 THR B O 1
ATOM 3156 N N . VAL B 1 120 ? 4.707 3.318 -6.148 1 92.06 120 VAL B N 1
ATOM 3157 C CA . VAL B 1 120 ? 4.09 3.881 -7.344 1 92.06 120 VAL B CA 1
ATOM 3158 C C . VAL B 1 120 ? 3.189 2.836 -8 1 92.06 120 VAL B C 1
ATOM 3160 O O . VAL B 1 120 ? 3.621 1.709 -8.258 1 92.06 120 VAL B O 1
ATOM 3163 N N . VAL B 1 121 ? 1.99 3.285 -8.273 1 93.56 121 VAL B N 1
ATOM 3164 C CA . VAL B 1 121 ? 0.991 2.355 -8.789 1 93.56 121 VAL B CA 1
ATOM 3165 C C . VAL B 1 121 ? 0.397 2.902 -10.086 1 93.56 121 VAL B C 1
ATOM 3167 O O . VAL B 1 121 ? 0.269 4.117 -10.258 1 93.56 121 VAL B O 1
ATOM 3170 N N . ALA B 1 122 ? 0.137 1.95 -10.984 1 94.19 122 ALA B N 1
ATOM 3171 C CA . ALA B 1 122 ? -0.741 2.258 -12.117 1 94.19 122 ALA B CA 1
ATOM 3172 C C . ALA B 1 122 ? -2.164 1.772 -11.852 1 94.19 122 ALA B C 1
ATOM 3174 O O . ALA B 1 122 ? -2.406 0.567 -11.75 1 94.19 122 ALA B O 1
ATOM 3175 N N . PHE B 1 123 ? -3.068 2.697 -11.852 1 93.38 123 PHE B N 1
ATOM 3176 C CA . PHE B 1 123 ? -4.449 2.365 -11.516 1 93.38 123 PHE B CA 1
ATOM 3177 C C . PHE B 1 123 ? -5.199 1.869 -12.742 1 93.38 123 PHE B C 1
ATOM 3179 O O . PHE B 1 123 ? -4.898 2.273 -13.867 1 93.38 123 PHE B O 1
ATOM 3186 N N . PRO B 1 124 ? -6.164 1.055 -12.453 1 93.94 124 PRO B N 1
ATOM 3187 C CA . PRO B 1 124 ? -7.035 0.707 -13.578 1 93.94 124 PRO B CA 1
ATOM 3188 C C . PRO B 1 124 ? -7.898 1.878 -14.039 1 93.94 124 PRO B C 1
ATOM 3190 O O . PRO B 1 124 ? -8.18 2.787 -13.258 1 93.94 124 PRO B O 1
ATOM 3193 N N . ARG B 1 125 ? -8.234 1.916 -15.242 1 88.75 125 ARG B N 1
ATOM 3194 C CA . ARG B 1 125 ? -9.055 3 -15.781 1 88.75 125 ARG B CA 1
ATOM 3195 C C . ARG B 1 125 ? -10.5 2.871 -15.32 1 88.75 125 ARG B C 1
ATOM 3197 O O . ARG B 1 125 ? -11.219 3.867 -15.242 1 88.75 125 ARG B O 1
ATOM 3204 N N . GLY B 1 126 ? -10.844 1.75 -14.938 1 90.94 126 GLY B N 1
ATOM 3205 C CA . GLY B 1 126 ? -12.203 1.518 -14.477 1 90.94 126 GLY B CA 1
ATOM 3206 C C . GLY B 1 126 ? -12.297 0.434 -13.422 1 90.94 126 GLY B C 1
ATOM 3207 O O . GLY B 1 126 ? -11.297 -0.203 -13.086 1 90.94 126 GLY B O 1
ATOM 3208 N N . GLY B 1 127 ? -13.523 0.36 -12.883 1 94.56 127 GLY B N 1
ATOM 3209 C CA . GLY B 1 127 ? -13.773 -0.676 -11.891 1 94.56 127 GLY B CA 1
ATOM 3210 C C . GLY B 1 127 ? -13.789 -2.074 -12.484 1 94.56 127 GLY B C 1
ATOM 3211 O O . GLY B 1 127 ? -13.695 -2.24 -13.703 1 94.56 127 GLY B O 1
ATOM 3212 N N . PRO B 1 128 ? -13.812 -2.984 -11.555 1 97.44 128 PRO B N 1
ATOM 3213 C CA . PRO B 1 128 ? -13.875 -4.363 -12.039 1 97.44 128 PRO B CA 1
ATOM 3214 C C . PRO B 1 128 ? -15.172 -4.672 -12.773 1 97.44 128 PRO B C 1
ATOM 3216 O O . PRO B 1 128 ? -16.156 -3.939 -12.633 1 97.44 128 PRO B O 1
ATOM 3219 N N . HIS B 1 129 ? -15.078 -5.742 -13.555 1 97.12 129 HIS B N 1
ATOM 3220 C CA . HIS B 1 129 ? -16.219 -6.199 -14.344 1 97.12 129 HIS B CA 1
ATOM 3221 C C . HIS B 1 129 ? -16.625 -7.617 -13.961 1 97.12 129 HIS B C 1
ATOM 3223 O O . HIS B 1 129 ? -15.766 -8.461 -13.695 1 97.12 129 HIS B O 1
ATOM 3229 N N . ILE B 1 130 ? -17.938 -7.75 -13.953 1 97.44 130 ILE B N 1
ATOM 3230 C CA . ILE B 1 130 ? -18.453 -9.094 -13.719 1 97.44 130 ILE B CA 1
ATOM 3231 C C . ILE B 1 130 ? -19.062 -9.641 -15.008 1 97.44 130 ILE B C 1
ATOM 3233 O O . ILE B 1 130 ? -19.906 -9 -15.633 1 97.44 130 ILE B O 1
ATOM 3237 N N . GLN B 1 131 ? -18.609 -10.82 -15.328 1 96.56 131 GLN B N 1
ATOM 3238 C CA . GLN B 1 131 ? -19.125 -11.484 -16.516 1 96.56 131 GLN B CA 1
ATOM 3239 C C . GLN B 1 131 ? -19.641 -12.883 -16.188 1 96.56 131 GLN B C 1
ATOM 3241 O O . GLN B 1 131 ? -19.188 -13.508 -15.234 1 96.56 131 GLN B O 1
ATOM 3246 N N . GLY B 1 132 ? -20.641 -13.375 -16.984 1 95.81 132 GLY B N 1
ATOM 3247 C CA . GLY B 1 132 ? -21.156 -14.727 -16.828 1 95.81 132 GLY B CA 1
ATOM 3248 C C . GLY B 1 132 ? -22.469 -14.773 -16.062 1 95.81 132 GLY B C 1
ATOM 3249 O O . GLY B 1 132 ? -23 -15.859 -15.828 1 95.81 132 GLY B O 1
ATOM 3250 N N . VAL B 1 133 ? -22.953 -13.656 -15.688 1 93.75 133 VAL B N 1
ATOM 3251 C CA . VAL B 1 133 ? -24.234 -13.609 -14.992 1 93.75 133 VAL B CA 1
ATOM 3252 C C . VAL B 1 133 ? -25.375 -13.828 -15.992 1 93.75 133 VAL B C 1
ATOM 3254 O O . VAL B 1 133 ? -25.484 -13.125 -17 1 93.75 133 VAL B O 1
ATOM 3257 N N . PRO B 1 134 ? -26.203 -14.727 -15.594 1 93.25 134 PRO B N 1
ATOM 3258 C CA . PRO B 1 134 ? -27.297 -15 -16.516 1 93.25 134 PRO B CA 1
ATOM 3259 C C . PRO B 1 134 ? -28.328 -13.875 -16.562 1 93.25 134 PRO B C 1
ATOM 3261 O O . PRO B 1 134 ? -28.594 -13.234 -15.539 1 93.25 134 PRO B O 1
ATOM 3264 N N . ASN B 1 135 ? -28.969 -13.695 -17.703 1 90.25 135 ASN B N 1
ATOM 3265 C CA . ASN B 1 135 ? -30.016 -12.695 -17.859 1 90.25 135 ASN B CA 1
ATOM 3266 C C . ASN B 1 135 ? -31.375 -13.25 -17.469 1 90.25 135 ASN B C 1
ATOM 3268 O O . ASN B 1 135 ? -32.312 -12.492 -17.156 1 90.25 135 ASN B O 1
ATOM 3272 N N . GLU B 1 136 ? -31.422 -14.539 -17.5 1 91.69 136 GLU B N 1
ATOM 3273 C CA . GLU B 1 136 ? -32.656 -15.211 -17.141 1 91.69 136 GLU B CA 1
ATOM 3274 C C . GLU B 1 136 ? -32.625 -15.727 -15.711 1 91.69 136 GLU B C 1
ATOM 3276 O O . GLU B 1 136 ? -31.547 -15.789 -15.094 1 91.69 136 GLU B O 1
ATOM 3281 N N . GLU B 1 137 ? -33.812 -16.031 -15.195 1 94.06 137 GLU B N 1
ATOM 3282 C CA . GLU B 1 137 ? -33.875 -16.594 -13.852 1 94.06 137 GLU B CA 1
ATOM 3283 C C . GLU B 1 137 ? -33.219 -17.969 -13.781 1 94.06 137 GLU B C 1
ATOM 3285 O O . GLU B 1 137 ? -33.281 -18.75 -14.727 1 94.06 137 GLU B O 1
ATOM 3290 N N . VAL B 1 138 ? -32.656 -18.234 -12.695 1 95.44 138 VAL B N 1
ATOM 3291 C CA . VAL B 1 138 ? -31.984 -19.516 -12.5 1 95.44 138 VAL B CA 1
ATOM 3292 C C . VAL B 1 138 ? -32.75 -20.328 -11.438 1 95.44 138 VAL B C 1
ATOM 3294 O O . VAL B 1 138 ? -33.594 -19.797 -10.734 1 95.44 138 VAL B O 1
ATOM 3297 N N . GLN B 1 139 ? -32.406 -21.641 -11.469 1 93.75 139 GLN B N 1
ATOM 3298 C CA . GLN B 1 139 ? -33 -22.531 -10.492 1 93.75 139 GLN B CA 1
ATOM 3299 C C . GLN B 1 139 ? -31.984 -23 -9.453 1 93.75 139 GLN B C 1
ATOM 3301 O O . GLN B 1 139 ? -30.781 -23.031 -9.734 1 93.75 139 GLN B O 1
ATOM 3306 N N . ILE B 1 140 ? -32.562 -23.328 -8.352 1 92.94 140 ILE B N 1
ATOM 3307 C CA . ILE B 1 140 ? -31.719 -23.938 -7.332 1 92.94 140 ILE B CA 1
ATOM 3308 C C . ILE B 1 140 ? -31.109 -25.219 -7.875 1 92.94 140 ILE B C 1
ATOM 3310 O O . ILE B 1 140 ? -31.797 -26.031 -8.508 1 92.94 140 ILE B O 1
ATOM 3314 N N . GLY B 1 141 ? -29.828 -25.391 -7.711 1 92.31 141 GLY B N 1
ATOM 3315 C CA . GLY B 1 141 ? -29.141 -26.562 -8.234 1 92.31 141 GLY B CA 1
ATOM 3316 C C . GLY B 1 141 ? -28.312 -26.25 -9.477 1 92.31 141 GLY B C 1
ATOM 3317 O O . GLY B 1 141 ? -27.406 -27.016 -9.828 1 92.31 141 GLY B O 1
ATOM 3318 N N . ASP B 1 142 ? -28.609 -25.172 -10.117 1 94 142 ASP B N 1
ATOM 3319 C CA . ASP B 1 142 ? -27.859 -24.781 -11.305 1 94 142 ASP B CA 1
ATOM 3320 C C . ASP B 1 142 ? -26.406 -24.453 -10.953 1 94 142 ASP B C 1
ATOM 3322 O O . ASP B 1 142 ? -26.125 -23.984 -9.852 1 94 142 ASP B O 1
ATOM 3326 N N . GLU B 1 143 ? -25.531 -24.719 -11.891 1 95.25 143 GLU B N 1
ATOM 3327 C CA . GLU B 1 143 ? -24.125 -24.344 -11.766 1 95.25 143 GLU B CA 1
ATOM 3328 C C . GLU B 1 143 ? -23.812 -23.094 -12.586 1 95.25 143 GLU B C 1
ATOM 3330 O O . GLU B 1 143 ? -24.141 -23.016 -13.766 1 95.25 143 GLU B O 1
ATOM 3335 N N . LEU B 1 144 ? -23.234 -22.203 -11.945 1 95.38 144 LEU B N 1
ATOM 3336 C CA . LEU B 1 144 ? -22.906 -20.953 -12.617 1 95.38 144 LEU B CA 1
ATOM 3337 C C . LEU B 1 144 ? -21.391 -20.734 -12.641 1 95.38 144 LEU B C 1
ATOM 3339 O O . LEU B 1 144 ? -20.688 -21.156 -11.727 1 95.38 144 LEU B O 1
ATOM 3343 N N . LEU B 1 145 ? -20.891 -20.172 -13.75 1 96.69 145 LEU B N 1
ATOM 3344 C CA . LEU B 1 145 ? -19.5 -19.719 -13.898 1 96.69 145 LEU B CA 1
ATOM 3345 C C . LEU B 1 145 ? -19.438 -18.219 -14.086 1 96.69 145 LEU B C 1
ATOM 3347 O O . LEU B 1 145 ? -19.875 -17.688 -15.109 1 96.69 145 LEU B O 1
ATOM 3351 N N . ILE B 1 146 ? -18.875 -17.547 -13.102 1 96.88 146 ILE B N 1
ATOM 3352 C CA . ILE B 1 146 ? -18.828 -16.094 -13.086 1 96.88 146 ILE B CA 1
ATOM 3353 C C . ILE B 1 146 ? -17.391 -15.609 -12.984 1 96.88 146 ILE B C 1
ATOM 3355 O O . ILE B 1 146 ? -16.594 -16.172 -12.219 1 96.88 146 ILE B O 1
ATOM 3359 N N . ASN B 1 147 ? -17.078 -14.508 -13.758 1 97.56 147 ASN B N 1
ATOM 3360 C CA . ASN B 1 147 ? -15.727 -13.961 -13.758 1 97.56 147 ASN B CA 1
ATOM 3361 C C . ASN B 1 147 ? -15.703 -12.523 -13.25 1 97.56 147 ASN B C 1
ATOM 3363 O O . ASN B 1 147 ? -16.531 -11.703 -13.648 1 97.56 147 ASN B O 1
ATOM 3367 N N . CYS B 1 148 ? -14.812 -12.266 -12.43 1 97.88 148 CYS B N 1
ATOM 3368 C CA . CYS B 1 148 ? -14.438 -10.914 -12.016 1 97.88 148 CYS B CA 1
ATOM 3369 C C . CYS B 1 148 ? -13.109 -10.5 -12.648 1 97.88 148 CYS B C 1
ATOM 3371 O O . CYS B 1 148 ? -12.102 -11.18 -12.469 1 97.88 148 CYS B O 1
ATOM 3373 N N . THR B 1 149 ? -13.156 -9.328 -13.383 1 97.69 149 THR B N 1
ATOM 3374 C CA . THR B 1 149 ? -11.969 -8.922 -14.125 1 97.69 149 THR B CA 1
ATOM 3375 C C . THR B 1 149 ? -11.578 -7.488 -13.789 1 97.69 149 THR B C 1
ATOM 3377 O O . THR B 1 149 ? -12.43 -6.598 -13.766 1 97.69 149 THR B O 1
ATOM 3380 N N . SER B 1 150 ? -10.352 -7.266 -13.469 1 97.25 150 SER B N 1
ATOM 3381 C CA . SER B 1 150 ? -9.75 -5.938 -13.359 1 97.25 150 SER B CA 1
ATOM 3382 C C . SER B 1 150 ? -8.602 -5.766 -14.344 1 97.25 150 SER B C 1
ATOM 3384 O O . SER B 1 150 ? -7.637 -6.535 -14.328 1 97.25 150 SER B O 1
ATOM 3386 N N . LEU B 1 151 ? -8.727 -4.68 -15.141 1 95.25 151 LEU B N 1
ATOM 3387 C CA . LEU B 1 151 ? -7.82 -4.578 -16.281 1 95.25 151 LEU B CA 1
ATOM 3388 C C . LEU B 1 151 ? -6.699 -3.584 -15.992 1 95.25 151 LEU B C 1
ATOM 3390 O O . LEU B 1 151 ? -6.941 -2.516 -15.43 1 95.25 151 LEU B O 1
ATOM 3394 N N . LYS B 1 152 ? -5.512 -3.965 -16.375 1 93.81 152 LYS B N 1
ATOM 3395 C CA . LYS B 1 152 ? -4.367 -3.102 -16.672 1 93.81 152 LYS B CA 1
ATOM 3396 C C . LYS B 1 152 ? -4 -2.258 -15.453 1 93.81 152 LYS B C 1
ATOM 3398 O O . LYS B 1 152 ? -4.102 -1.029 -15.492 1 93.81 152 LYS B O 1
ATOM 3403 N N . SER B 1 153 ? -3.504 -2.801 -14.492 1 94.31 153 SER B N 1
ATOM 3404 C CA . SER B 1 153 ? -2.936 -2.125 -13.328 1 94.31 153 SER B CA 1
ATOM 3405 C C . SER B 1 153 ? -1.562 -2.689 -12.984 1 94.31 153 SER B C 1
ATOM 3407 O O . SER B 1 153 ? -1.154 -3.721 -13.516 1 94.31 153 SER B O 1
ATOM 3409 N N . LYS B 1 154 ? -0.873 -2.033 -12.203 1 90.44 154 LYS B N 1
ATOM 3410 C CA . LYS B 1 154 ? 0.403 -2.52 -11.688 1 90.44 154 LYS B CA 1
ATOM 3411 C C . LYS B 1 154 ? 0.632 -2.041 -10.258 1 90.44 154 LYS B C 1
ATOM 3413 O O . LYS B 1 154 ? 0.78 -0.842 -10.016 1 90.44 154 LYS B O 1
ATOM 3418 N N . PRO B 1 155 ? 0.624 -2.809 -9.32 1 90.12 155 PRO B N 1
ATOM 3419 C CA . PRO B 1 155 ? 0.469 -4.258 -9.445 1 90.12 155 PRO B CA 1
ATOM 3420 C C . PRO B 1 155 ? -0.953 -4.672 -9.82 1 90.12 155 PRO B C 1
ATOM 3422 O O . PRO B 1 155 ? -1.854 -3.828 -9.852 1 90.12 155 PRO B O 1
ATOM 3425 N N . ALA B 1 156 ? -1.022 -5.891 -10.125 1 91.38 156 ALA B N 1
ATOM 3426 C CA . ALA B 1 156 ? -2.352 -6.422 -10.422 1 91.38 156 ALA B CA 1
ATOM 3427 C C . ALA B 1 156 ? -3.275 -6.297 -9.211 1 91.38 156 ALA B C 1
ATOM 3429 O O . ALA B 1 156 ? -2.85 -6.504 -8.078 1 91.38 156 ALA B O 1
ATOM 3430 N N . ALA B 1 157 ? -4.52 -6.078 -9.523 1 94.56 157 ALA B N 1
ATOM 3431 C CA . ALA B 1 157 ? -5.492 -5.973 -8.438 1 94.56 157 ALA B CA 1
ATOM 3432 C C . ALA B 1 157 ? -5.762 -7.336 -7.812 1 94.56 157 ALA B C 1
ATOM 3434 O O . ALA B 1 157 ? -5.754 -8.359 -8.508 1 94.56 157 ALA B O 1
ATOM 3435 N N . ILE B 1 158 ? -6.02 -7.27 -6.562 1 91.81 158 ILE B N 1
ATOM 3436 C CA . ILE B 1 158 ? -6.527 -8.438 -5.855 1 91.81 158 ILE B CA 1
ATOM 3437 C C . ILE B 1 158 ? -8.055 -8.477 -5.945 1 91.81 158 ILE B C 1
ATOM 3439 O O . ILE B 1 158 ? -8.727 -7.484 -5.645 1 91.81 158 ILE B O 1
ATOM 3443 N N . LEU B 1 159 ? -8.508 -9.609 -6.285 1 94.81 159 LEU B N 1
ATOM 3444 C CA . LEU B 1 159 ? -9.945 -9.719 -6.504 1 94.81 159 LEU B CA 1
ATOM 3445 C C . LEU B 1 159 ? -10.594 -10.617 -5.453 1 94.81 159 LEU B C 1
ATOM 3447 O O . LEU B 1 159 ? -10 -11.617 -5.039 1 94.81 159 LEU B O 1
ATOM 3451 N N . ASN B 1 160 ? -11.82 -10.203 -5.094 1 94.94 160 ASN B N 1
ATOM 3452 C CA . ASN B 1 160 ? -12.641 -10.992 -4.184 1 94.94 160 ASN B CA 1
ATOM 3453 C C . ASN B 1 160 ? -14.102 -11.023 -4.633 1 94.94 160 ASN B C 1
ATOM 3455 O O . ASN B 1 160 ? -14.633 -10.016 -5.102 1 94.94 160 ASN B O 1
ATOM 3459 N N . PHE B 1 161 ? -14.719 -12.148 -4.312 1 96 161 PHE B N 1
ATOM 3460 C CA . PHE B 1 161 ? -16.156 -12.266 -4.523 1 96 161 PHE B CA 1
ATOM 3461 C C . PHE B 1 161 ? -16.906 -12.25 -3.195 1 96 161 PHE B C 1
ATOM 3463 O O . PHE B 1 161 ? -16.406 -12.766 -2.191 1 96 161 PHE B O 1
ATOM 3470 N N . PHE B 1 162 ? -18.031 -11.758 -3.309 1 95.25 162 PHE B N 1
ATOM 3471 C CA . PHE B 1 162 ? -18.984 -11.812 -2.205 1 95.25 162 PHE B CA 1
ATOM 3472 C C . PHE B 1 162 ? -20.344 -12.297 -2.688 1 95.25 162 PHE B C 1
ATOM 3474 O O . PHE B 1 162 ? -20.812 -11.883 -3.75 1 95.25 162 PHE B O 1
ATOM 3481 N N . ILE B 1 163 ? -20.891 -13.141 -1.857 1 94 163 ILE B N 1
ATOM 3482 C CA . ILE B 1 163 ? -22.297 -13.531 -2.047 1 94 163 ILE B CA 1
ATOM 3483 C C . ILE B 1 163 ? -23.141 -13.016 -0.882 1 94 163 ILE B C 1
ATOM 3485 O O . ILE B 1 163 ? -22.906 -13.391 0.271 1 94 163 ILE B O 1
ATOM 3489 N N . ASN B 1 164 ? -24 -12.172 -1.22 1 92.31 164 ASN B N 1
ATOM 3490 C CA . ASN B 1 164 ? -24.828 -11.531 -0.196 1 92.31 164 ASN B CA 1
ATOM 3491 C C . ASN B 1 164 ? -23.969 -10.922 0.91 1 92.31 164 ASN B C 1
ATOM 3493 O O . ASN B 1 164 ? -24.203 -11.18 2.094 1 92.31 164 ASN B O 1
ATOM 3497 N N . ASN B 1 165 ? -22.922 -10.32 0.535 1 90.62 165 ASN B N 1
ATOM 3498 C CA . ASN B 1 165 ? -22.031 -9.516 1.366 1 90.62 165 ASN B CA 1
ATOM 3499 C C . ASN B 1 165 ? -21.094 -10.383 2.189 1 90.62 165 ASN B C 1
ATOM 3501 O O . ASN B 1 165 ? -20.328 -9.875 3.016 1 90.62 165 ASN B O 1
ATOM 3505 N N . ASN B 1 166 ? -21.156 -11.68 1.905 1 91.25 166 ASN B N 1
ATOM 3506 C CA . ASN B 1 166 ? -20.203 -12.578 2.533 1 91.25 166 ASN B CA 1
ATOM 3507 C C . ASN B 1 166 ? -19.078 -12.953 1.57 1 91.25 166 ASN B C 1
ATOM 3509 O O . ASN B 1 166 ? -19.328 -13.414 0.455 1 91.25 166 ASN B O 1
ATOM 3513 N N . LYS B 1 167 ? -17.969 -12.742 2.082 1 93.31 167 LYS B N 1
ATOM 3514 C CA . LYS B 1 167 ? -16.812 -13.07 1.241 1 93.31 167 LYS B CA 1
ATOM 3515 C C . LYS B 1 167 ? -16.781 -14.562 0.921 1 93.31 167 LYS B C 1
ATOM 3517 O O . LYS B 1 167 ? -17.016 -15.398 1.799 1 93.31 167 LYS B O 1
ATOM 3522 N N . VAL B 1 168 ? -16.422 -14.797 -0.293 1 92.38 168 VAL B N 1
ATOM 3523 C CA . VAL B 1 168 ? -16.422 -16.188 -0.762 1 92.38 168 VAL B CA 1
ATOM 3524 C C . VAL B 1 168 ? -15.023 -16.781 -0.603 1 92.38 168 VAL B C 1
ATOM 3526 O O . VAL B 1 168 ? -14.023 -16.125 -0.897 1 92.38 168 VAL B O 1
ATOM 3529 N N . SER B 1 169 ? -15 -17.906 -0.057 1 86.75 169 SER B N 1
ATOM 3530 C CA . SER B 1 169 ? -13.781 -18.703 -0.005 1 86.75 169 SER B CA 1
ATOM 3531 C C . SER B 1 169 ? -13.992 -20.078 -0.628 1 86.75 169 SER B C 1
ATOM 3533 O O . SER B 1 169 ? -15.125 -20.469 -0.911 1 86.75 169 SER B O 1
ATOM 3535 N N . HIS B 1 170 ? -12.828 -20.719 -0.883 1 80.69 170 HIS B N 1
ATOM 3536 C CA . HIS B 1 170 ? -12.938 -22.078 -1.407 1 80.69 170 HIS B CA 1
ATOM 3537 C C . HIS B 1 170 ? -13.656 -22.984 -0.419 1 80.69 170 HIS B C 1
ATOM 3539 O O . HIS B 1 170 ? -13.281 -23.047 0.755 1 80.69 170 HIS B O 1
ATOM 3545 N N . ARG B 1 171 ? -14.703 -23.438 -0.846 1 78.31 171 ARG B N 1
ATOM 3546 C CA . ARG B 1 171 ? -15.453 -24.406 -0.043 1 78.31 171 ARG B CA 1
ATOM 3547 C C . ARG B 1 171 ? -16.281 -25.328 -0.928 1 78.31 171 ARG B C 1
ATOM 3549 O O . ARG B 1 171 ? -16.203 -25.25 -2.156 1 78.31 171 ARG B O 1
ATOM 3556 N N . ARG B 1 172 ? -16.891 -26.25 -0.279 1 74.31 172 ARG B N 1
ATOM 3557 C CA . ARG B 1 172 ? -17.719 -27.203 -1.01 1 74.31 172 ARG B CA 1
ATOM 3558 C C . ARG B 1 172 ? -18.75 -26.469 -1.877 1 74.31 172 ARG B C 1
ATOM 3560 O O . ARG B 1 172 ? -19.5 -25.625 -1.387 1 74.31 172 ARG B O 1
ATOM 3567 N N . GLY B 1 173 ? -18.719 -26.719 -3.145 1 78.75 173 GLY B N 1
ATOM 3568 C CA . GLY B 1 173 ? -19.672 -26.156 -4.09 1 78.75 173 GLY B CA 1
ATOM 3569 C C . GLY B 1 173 ? -19.203 -24.859 -4.711 1 78.75 173 GLY B C 1
ATOM 3570 O O . GLY B 1 173 ? -19.875 -24.297 -5.582 1 78.75 173 GLY B O 1
ATOM 3571 N N . ILE B 1 174 ? -18.156 -24.375 -4.18 1 88.38 174 ILE B N 1
ATOM 3572 C CA . ILE B 1 174 ? -17.625 -23.141 -4.75 1 88.38 174 ILE B CA 1
ATOM 3573 C C . ILE B 1 174 ? -16.141 -23.328 -5.074 1 88.38 174 ILE B C 1
ATOM 3575 O O . ILE B 1 174 ? -15.352 -23.734 -4.219 1 88.38 174 ILE B O 1
ATOM 3579 N N . SER B 1 175 ? -15.781 -23.094 -6.281 1 92.25 175 SER B N 1
ATOM 3580 C CA . SER B 1 175 ? -14.391 -23.156 -6.73 1 92.25 175 SER B CA 1
ATOM 3581 C C . SER B 1 175 ? -13.938 -21.797 -7.27 1 92.25 175 SER B C 1
ATOM 3583 O O . SER B 1 175 ? -14.656 -21.156 -8.031 1 92.25 175 SER B O 1
ATOM 3585 N N . LEU B 1 176 ? -12.805 -21.438 -6.816 1 93.31 176 LEU B N 1
ATOM 3586 C CA . LEU B 1 176 ? -12.211 -20.188 -7.27 1 93.31 176 LEU B CA 1
ATOM 3587 C C . LEU B 1 176 ? -10.898 -20.438 -7.996 1 93.31 176 LEU B C 1
ATOM 3589 O O . LEU B 1 176 ? -10.109 -21.297 -7.582 1 93.31 176 LEU B O 1
ATOM 3593 N N . ARG B 1 177 ? -10.734 -19.75 -9.109 1 89.5 177 ARG B N 1
ATOM 3594 C CA . ARG B 1 177 ? -9.477 -19.797 -9.836 1 89.5 177 ARG B CA 1
ATOM 3595 C C . ARG B 1 177 ? -9.023 -18.391 -10.242 1 89.5 177 ARG B C 1
ATOM 3597 O O . ARG B 1 177 ? -9.82 -17.594 -10.734 1 89.5 177 ARG B O 1
ATOM 3604 N N . GLN B 1 178 ? -7.801 -18.141 -10.039 1 88.5 178 GLN B N 1
ATOM 3605 C CA . GLN B 1 178 ? -7.246 -16.828 -10.352 1 88.5 178 GLN B CA 1
ATOM 3606 C C . GLN B 1 178 ? -6.305 -16.891 -11.555 1 88.5 178 GLN B C 1
ATOM 3608 O O . GLN B 1 178 ? -5.539 -17.844 -11.688 1 88.5 178 GLN B O 1
ATOM 3613 N N . PHE B 1 179 ? -6.473 -15.859 -12.406 1 86.5 179 PHE B N 1
ATOM 3614 C CA . PHE B 1 179 ? -5.594 -15.727 -13.562 1 86.5 179 PHE B CA 1
ATOM 3615 C C . PHE B 1 179 ? -4.953 -14.344 -13.602 1 86.5 179 PHE B C 1
ATOM 3617 O O . PHE B 1 179 ? -5.578 -13.352 -13.227 1 86.5 179 PHE B O 1
ATOM 3624 N N . LEU B 1 180 ? -3.664 -14.391 -14.117 1 87.19 180 LEU B N 1
ATOM 3625 C CA . LEU B 1 180 ? -2.936 -13.141 -14.32 1 87.19 180 LEU B CA 1
ATOM 3626 C C . LEU B 1 180 ? -2.469 -13.016 -15.766 1 87.19 180 LEU B C 1
ATOM 3628 O O . LEU B 1 180 ? -1.888 -13.953 -16.312 1 87.19 180 LEU B O 1
ATOM 3632 N N . ILE B 1 181 ? -2.801 -11.891 -16.328 1 86.75 181 ILE B N 1
ATOM 3633 C CA . ILE B 1 181 ? -2.361 -11.609 -17.688 1 86.75 181 ILE B CA 1
ATOM 3634 C C . ILE B 1 181 ? -1.404 -10.414 -17.672 1 86.75 181 ILE B C 1
ATOM 3636 O O . ILE B 1 181 ? -1.755 -9.336 -17.203 1 86.75 181 ILE B O 1
ATOM 3640 N N . VAL B 1 182 ? -0.225 -10.578 -18.219 1 84.12 182 VAL B N 1
ATOM 3641 C CA . VAL B 1 182 ? 0.763 -9.508 -18.312 1 84.12 182 VAL B CA 1
ATOM 3642 C C . VAL B 1 182 ? 0.648 -8.805 -19.672 1 84.12 182 VAL B C 1
ATOM 3644 O O . VAL B 1 182 ? 0.708 -9.453 -20.719 1 84.12 182 VAL B O 1
ATOM 3647 N N . ASN B 1 183 ? 0.45 -7.562 -19.562 1 87.06 183 ASN B N 1
ATOM 3648 C CA . ASN B 1 183 ? 0.388 -6.762 -20.781 1 87.06 183 ASN B CA 1
ATOM 3649 C C . ASN B 1 183 ? 1.744 -6.148 -21.125 1 87.06 183 ASN B C 1
ATOM 3651 O O . ASN B 1 183 ? 2.047 -5.031 -20.703 1 87.06 183 ASN B O 1
ATOM 3655 N N . GLU B 1 184 ? 2.486 -6.676 -21.938 1 81.06 184 GLU B N 1
ATOM 3656 C CA . GLU B 1 184 ? 3.871 -6.309 -22.219 1 81.06 184 GLU B CA 1
ATOM 3657 C C . GLU B 1 184 ? 3.945 -5.062 -23.094 1 81.06 184 GLU B C 1
ATOM 3659 O O . GLU B 1 184 ? 4.926 -4.316 -23.031 1 81.06 184 GLU B O 1
ATOM 3664 N N . GLU B 1 185 ? 2.904 -4.883 -23.828 1 84.75 185 GLU B N 1
ATOM 3665 C CA . GLU B 1 185 ? 2.924 -3.771 -24.781 1 84.75 185 GLU B CA 1
ATOM 3666 C C . GLU B 1 185 ? 2.664 -2.441 -24.078 1 84.75 185 GLU B C 1
ATOM 3668 O O . GLU B 1 185 ? 2.988 -1.379 -24.609 1 84.75 185 GLU B O 1
ATOM 3673 N N . ASP B 1 186 ? 2.17 -2.59 -22.891 1 83.69 186 ASP B N 1
ATOM 3674 C CA . ASP B 1 186 ? 1.841 -1.37 -22.156 1 83.69 186 ASP B CA 1
ATOM 3675 C C . ASP B 1 186 ? 3.098 -0.708 -21.594 1 83.69 186 ASP B C 1
ATOM 3677 O O . ASP B 1 186 ? 4.062 -1.391 -21.25 1 83.69 186 ASP B O 1
ATOM 3681 N N . THR B 1 187 ? 3.168 0.63 -21.609 1 77.25 187 THR B N 1
ATOM 3682 C CA . THR B 1 187 ? 4.227 1.399 -20.953 1 77.25 187 THR B CA 1
ATOM 3683 C C . THR B 1 187 ? 3.652 2.336 -19.906 1 77.25 187 THR B C 1
ATOM 3685 O O . THR B 1 187 ? 2.986 3.318 -20.234 1 77.25 187 THR B O 1
ATOM 3688 N N . PRO B 1 188 ? 3.914 2.006 -18.766 1 77.81 188 PRO B N 1
ATOM 3689 C CA . PRO B 1 188 ? 4.586 0.849 -18.172 1 77.81 188 PRO B CA 1
ATOM 3690 C C . PRO B 1 188 ? 3.803 -0.449 -18.359 1 77.81 188 PRO B C 1
ATOM 3692 O O . PRO B 1 188 ? 2.602 -0.415 -18.625 1 77.81 188 PRO B O 1
ATOM 3695 N N . GLN B 1 189 ? 4.566 -1.518 -18.172 1 83.88 189 GLN B N 1
ATOM 3696 C CA . GLN B 1 189 ? 3.924 -2.824 -18.234 1 83.88 189 GLN B CA 1
ATOM 3697 C C . GLN B 1 189 ? 2.832 -2.955 -17.188 1 83.88 189 GLN B C 1
ATOM 3699 O O . GLN B 1 189 ? 3.047 -2.621 -16.016 1 83.88 189 GLN B O 1
ATOM 3704 N N . THR B 1 190 ? 1.685 -3.352 -17.609 1 90.69 190 THR B N 1
ATOM 3705 C CA . THR B 1 190 ? 0.562 -3.521 -16.688 1 90.69 190 THR B CA 1
ATOM 3706 C C . THR B 1 190 ? 0.137 -4.984 -16.625 1 90.69 190 THR B C 1
ATOM 3708 O O . THR B 1 190 ? 0.669 -5.828 -17.344 1 90.69 190 THR B O 1
ATOM 3711 N N . GLU B 1 191 ? -0.771 -5.168 -15.656 1 90.56 191 GLU B N 1
ATOM 3712 C CA . GLU B 1 191 ? -1.271 -6.516 -15.414 1 90.56 191 GLU B CA 1
ATOM 3713 C C . GLU B 1 191 ? -2.787 -6.52 -15.242 1 90.56 191 GLU B C 1
ATOM 3715 O O . GLU B 1 191 ? -3.352 -5.582 -14.672 1 90.56 191 GLU B O 1
ATOM 3720 N N . SER B 1 192 ? -3.346 -7.605 -15.773 1 93.75 192 SER B N 1
ATOM 3721 C CA . SER B 1 192 ? -4.781 -7.805 -15.602 1 93.75 192 SER B CA 1
ATOM 3722 C C . SER B 1 192 ? -5.07 -9.047 -14.773 1 93.75 192 SER B C 1
ATOM 3724 O O . SER B 1 192 ? -4.418 -10.078 -14.938 1 93.75 192 SER B O 1
ATOM 3726 N N . SER B 1 193 ? -6.051 -8.867 -13.859 1 94.81 193 SER B N 1
ATOM 3727 C CA . SER B 1 193 ? -6.426 -9.984 -13 1 94.81 193 SER B CA 1
ATOM 3728 C C . SER B 1 193 ? -7.828 -10.484 -13.328 1 94.81 193 SER B C 1
ATOM 3730 O O . SER B 1 193 ? -8.734 -9.688 -13.594 1 94.81 193 SER B O 1
ATOM 3732 N N . ILE B 1 194 ? -7.949 -11.828 -13.258 1 95.62 194 ILE B N 1
ATOM 3733 C CA . ILE B 1 194 ? -9.242 -12.469 -13.461 1 95.62 194 ILE B CA 1
ATOM 3734 C C . ILE B 1 194 ? -9.484 -13.5 -12.352 1 95.62 194 ILE B C 1
ATOM 3736 O O . ILE B 1 194 ? -8.633 -14.352 -12.094 1 95.62 194 ILE B O 1
ATOM 3740 N N . LEU B 1 195 ? -10.578 -13.414 -11.703 1 96.19 195 LEU B N 1
ATOM 3741 C CA . LEU B 1 195 ? -11.039 -14.414 -10.75 1 96.19 195 LEU B CA 1
ATOM 3742 C C . LEU B 1 195 ? -12.305 -15.102 -11.242 1 96.19 195 LEU B C 1
ATOM 3744 O O . LEU B 1 195 ? -13.344 -14.445 -11.414 1 96.19 195 LEU B O 1
ATOM 3748 N N . SER B 1 196 ? -12.156 -16.375 -11.383 1 96.5 196 SER B N 1
ATOM 3749 C CA . SER B 1 196 ? -13.289 -17.172 -11.836 1 96.5 196 SER B CA 1
ATOM 3750 C C . SER B 1 196 ? -13.922 -17.938 -10.68 1 96.5 196 SER B C 1
ATOM 3752 O O . SER B 1 196 ? -13.219 -18.562 -9.883 1 96.5 196 SER B O 1
ATOM 3754 N N . MET B 1 197 ? -15.188 -17.859 -10.633 1 95.81 197 MET B N 1
ATOM 3755 C CA . MET B 1 197 ? -15.922 -18.578 -9.594 1 95.81 197 MET B CA 1
ATOM 3756 C C . MET B 1 197 ? -16.953 -19.531 -10.219 1 95.81 197 MET B C 1
ATOM 3758 O O . MET B 1 197 ? -17.797 -19.109 -11.008 1 95.81 197 MET B O 1
ATOM 3762 N N . LYS B 1 198 ? -16.781 -20.75 -9.852 1 95.69 198 LYS B N 1
ATOM 3763 C CA . LYS B 1 198 ? -17.797 -21.766 -10.148 1 95.69 198 LYS B CA 1
ATOM 3764 C C . LYS B 1 198 ? -18.578 -22.14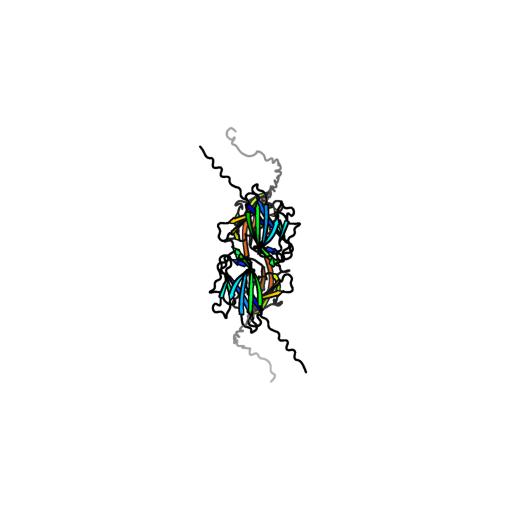1 -8.898 1 95.69 198 LYS B C 1
ATOM 3766 O O . LYS B 1 198 ? -18 -22.5 -7.879 1 95.69 198 LYS B O 1
ATOM 3771 N N . PHE B 1 199 ? -19.953 -21.938 -8.969 1 92.38 199 PHE B N 1
ATOM 3772 C CA . PHE B 1 199 ? -20.688 -22.312 -7.758 1 92.38 199 PHE B CA 1
ATOM 3773 C C . PHE B 1 199 ? -22.062 -22.844 -8.102 1 92.38 199 PHE B C 1
ATOM 3775 O O . PHE B 1 199 ? -22.594 -22.547 -9.18 1 92.38 199 PHE B O 1
ATOM 3782 N N . HIS B 1 200 ? -22.562 -23.594 -7.219 1 93.31 200 HIS B N 1
ATOM 3783 C CA . HIS B 1 200 ? -23.906 -24.125 -7.32 1 93.31 200 HIS B CA 1
ATOM 3784 C C . HIS B 1 200 ? -24.906 -23.281 -6.535 1 93.31 200 HIS B C 1
ATOM 3786 O O . HIS B 1 200 ? -24.672 -22.969 -5.363 1 93.31 200 HIS B O 1
ATOM 3792 N N . VAL B 1 201 ? -25.938 -22.969 -7.27 1 93.12 201 VAL B N 1
ATOM 3793 C CA . VAL B 1 201 ? -26.969 -22.188 -6.605 1 93.12 201 VAL B CA 1
ATOM 3794 C C . VAL B 1 201 ? -27.656 -23.016 -5.52 1 93.12 201 VAL B C 1
ATOM 3796 O O . VAL B 1 201 ? -28.188 -24.094 -5.797 1 93.12 201 VAL B O 1
ATOM 3799 N N . ARG B 1 202 ? -27.625 -22.469 -4.332 1 92.75 202 ARG B N 1
ATOM 3800 C CA . ARG B 1 202 ? -28.266 -23.141 -3.199 1 92.75 202 ARG B CA 1
ATOM 3801 C C . ARG B 1 202 ? -29.297 -22.234 -2.537 1 92.75 202 ARG B C 1
ATOM 3803 O O . ARG B 1 202 ? -29.312 -21.031 -2.766 1 92.75 202 ARG B O 1
ATOM 3810 N N . LYS B 1 203 ? -30.094 -22.844 -1.733 1 91.38 203 LYS B N 1
ATOM 3811 C CA . LYS B 1 203 ? -31.172 -22.109 -1.071 1 91.38 203 LYS B CA 1
ATOM 3812 C C . LYS B 1 203 ? -30.609 -21.016 -0.161 1 91.38 203 LYS B C 1
ATOM 3814 O O . LYS B 1 203 ? -31.172 -19.922 -0.069 1 91.38 203 LYS B O 1
ATOM 3819 N N . ASN B 1 204 ? -29.5 -21.328 0.447 1 89.62 204 ASN B N 1
ATOM 3820 C CA . ASN B 1 204 ? -28.938 -20.391 1.414 1 89.62 204 ASN B CA 1
ATOM 3821 C C . ASN B 1 204 ? -28.344 -19.172 0.726 1 89.62 204 ASN B C 1
ATOM 3823 O O . ASN B 1 204 ? -28.047 -18.172 1.379 1 89.62 204 ASN B O 1
ATOM 3827 N N . HIS B 1 205 ? -28.234 -19.234 -0.539 1 91.88 205 HIS B N 1
ATOM 3828 C CA . HIS B 1 205 ? -27.703 -18.109 -1.29 1 91.88 205 HIS B CA 1
ATOM 3829 C C . HIS B 1 205 ? -28.828 -17.125 -1.654 1 91.88 205 HIS B C 1
ATOM 3831 O O . HIS B 1 205 ? -28.547 -15.977 -2.018 1 91.88 205 HIS B O 1
ATOM 3837 N N . VAL B 1 206 ? -30 -17.562 -1.55 1 93 206 VAL B N 1
ATOM 3838 C CA . VAL B 1 206 ? -31.109 -16.797 -2.105 1 93 206 VAL B CA 1
ATOM 3839 C C . VAL B 1 206 ? -31.766 -15.969 -1.008 1 93 206 VAL B C 1
ATOM 3841 O O . VAL B 1 206 ? -32.125 -16.5 0.054 1 93 206 VAL B O 1
ATOM 3844 N N . ARG B 1 207 ? -31.859 -14.742 -1.321 1 92.31 207 ARG B N 1
ATOM 3845 C CA . ARG B 1 207 ? -32.594 -13.812 -0.466 1 92.31 207 ARG B CA 1
ATOM 3846 C C . ARG B 1 207 ? -33.656 -13.047 -1.261 1 92.31 207 ARG B C 1
ATOM 3848 O O . ARG B 1 207 ? -33.312 -12.289 -2.17 1 92.31 207 ARG B O 1
ATOM 3855 N N . GLN B 1 208 ? -34.812 -13.266 -0.889 1 91.19 208 GLN B N 1
ATOM 3856 C CA . GLN B 1 208 ? -35.906 -12.602 -1.566 1 91.19 208 GLN B CA 1
ATOM 3857 C C . GLN B 1 208 ? -35.844 -12.852 -3.07 1 91.19 208 GLN B C 1
ATOM 3859 O O . GLN B 1 208 ? -35.969 -11.914 -3.865 1 91.19 208 GLN B O 1
ATOM 3864 N N . GLY B 1 209 ? -35.594 -14.055 -3.441 1 92.25 209 GLY B N 1
ATOM 3865 C CA . GLY B 1 209 ? -35.656 -14.484 -4.828 1 92.25 209 GLY B CA 1
ATOM 3866 C C . GLY B 1 209 ? -34.469 -14.039 -5.641 1 92.25 209 GLY B C 1
ATOM 3867 O O . GLY B 1 209 ? -34.469 -14.133 -6.871 1 92.25 209 GLY B O 1
ATOM 3868 N N . ARG B 1 210 ? -33.438 -13.523 -4.918 1 94.81 210 ARG B N 1
ATOM 3869 C CA . ARG B 1 210 ? -32.281 -13.055 -5.676 1 94.81 210 ARG B CA 1
ATOM 3870 C C . ARG B 1 210 ? -30.984 -13.383 -4.945 1 94.81 210 ARG B C 1
ATOM 3872 O O . ARG B 1 210 ? -31 -13.68 -3.748 1 94.81 210 ARG B O 1
ATOM 3879 N N . ILE B 1 211 ? -29.969 -13.414 -5.707 1 95.38 211 ILE B N 1
ATOM 3880 C CA . ILE B 1 211 ? -28.609 -13.555 -5.199 1 95.38 211 ILE B CA 1
ATOM 3881 C C . ILE B 1 211 ? -27.781 -12.312 -5.562 1 95.38 211 ILE B C 1
ATOM 3883 O O . ILE B 1 211 ? -27.734 -11.914 -6.727 1 95.38 211 ILE B O 1
ATOM 3887 N N . LEU B 1 212 ? -27.172 -11.734 -4.617 1 96.62 212 LEU B N 1
ATOM 3888 C CA . LEU B 1 212 ? -26.297 -10.586 -4.871 1 96.62 212 LEU B CA 1
ATOM 3889 C C . LEU B 1 212 ? -24.844 -11.023 -4.969 1 96.62 212 LEU B C 1
ATOM 3891 O O . LEU B 1 212 ? -24.297 -11.578 -4.016 1 96.62 212 LEU B O 1
ATOM 3895 N N . ILE B 1 213 ? -24.25 -10.727 -6.148 1 96.38 213 ILE B N 1
ATOM 3896 C CA . ILE B 1 213 ? -22.844 -11.039 -6.355 1 96.38 213 ILE B CA 1
ATOM 3897 C C . ILE B 1 213 ? -22.031 -9.75 -6.43 1 96.38 213 ILE B C 1
ATOM 3899 O O . ILE B 1 213 ? -22.344 -8.867 -7.238 1 96.38 213 ILE B O 1
ATOM 3903 N N . ARG B 1 214 ? -21.078 -9.695 -5.652 1 96.56 214 ARG B N 1
ATOM 3904 C CA . ARG B 1 214 ? -20.219 -8.516 -5.664 1 96.56 214 ARG B CA 1
ATOM 3905 C C . ARG B 1 214 ? -18.766 -8.906 -5.914 1 96.56 214 ARG B C 1
ATOM 3907 O O . ARG B 1 214 ? -18.266 -9.883 -5.348 1 96.56 214 ARG B O 1
ATOM 3914 N N . CYS B 1 215 ? -18.188 -8.172 -6.777 1 97.69 215 CYS B N 1
ATOM 3915 C CA . CYS B 1 215 ? -16.766 -8.281 -7.051 1 97.69 215 CYS B CA 1
ATOM 3916 C C . CYS B 1 215 ? -16.016 -7.062 -6.527 1 97.69 215 CYS B C 1
ATOM 3918 O O . CYS B 1 215 ? -16.344 -5.926 -6.859 1 97.69 215 CYS B O 1
ATOM 3920 N N . GLU B 1 216 ? -15.016 -7.336 -5.766 1 96.19 216 GLU B N 1
ATOM 3921 C CA . GLU B 1 216 ? -14.188 -6.262 -5.23 1 96.19 216 GLU B CA 1
ATOM 3922 C C . GLU B 1 216 ? -12.75 -6.367 -5.73 1 96.19 216 GLU B C 1
ATOM 3924 O O . GLU B 1 216 ? -12.172 -7.457 -5.742 1 96.19 216 GLU B O 1
ATOM 3929 N N . ALA B 1 217 ? -12.281 -5.223 -6.172 1 96.31 217 ALA B N 1
ATOM 3930 C CA . ALA B 1 217 ? -10.883 -5.117 -6.574 1 96.31 217 ALA B CA 1
ATOM 3931 C C . ALA B 1 217 ? -10.117 -4.156 -5.668 1 96.31 217 ALA B C 1
ATOM 3933 O O . ALA B 1 217 ? -10.578 -3.041 -5.41 1 96.31 217 ALA B O 1
ATOM 3934 N N . THR B 1 218 ? -8.953 -4.629 -5.199 1 93.44 218 THR B N 1
ATOM 3935 C CA . THR B 1 218 ? -8.141 -3.762 -4.359 1 93.44 218 THR B CA 1
ATOM 3936 C C . THR B 1 218 ? -6.676 -3.793 -4.805 1 93.44 218 THR B C 1
ATOM 3938 O O . THR B 1 218 ? -6.207 -4.801 -5.34 1 93.44 218 THR B O 1
ATOM 3941 N N . ILE B 1 219 ? -6.035 -2.658 -4.629 1 93.19 219 ILE B N 1
ATOM 3942 C CA . ILE B 1 219 ? -4.594 -2.537 -4.82 1 93.19 219 ILE B CA 1
ATOM 3943 C C . ILE B 1 219 ? -3.957 -1.924 -3.572 1 93.19 219 ILE B C 1
ATOM 3945 O O . ILE B 1 219 ? -4.355 -0.843 -3.133 1 93.19 219 ILE B O 1
ATOM 3949 N N . LEU B 1 220 ? -3.016 -2.582 -3.035 1 90.94 220 LEU B N 1
ATOM 3950 C CA . LEU B 1 220 ? -2.283 -2.123 -1.86 1 90.94 220 LEU B CA 1
ATOM 3951 C C . LEU B 1 220 ? -3.242 -1.697 -0.754 1 90.94 220 LEU B C 1
ATOM 3953 O O . LEU B 1 220 ? -3.195 -0.555 -0.292 1 90.94 220 LEU B O 1
ATOM 3957 N N . ASN B 1 221 ? -3.977 -2.516 -0.296 1 85.94 221 ASN B N 1
ATOM 3958 C CA . ASN B 1 221 ? -4.883 -2.293 0.825 1 85.94 221 ASN B CA 1
ATOM 3959 C C . ASN B 1 221 ? -4.391 -2.99 2.09 1 85.94 221 ASN B C 1
ATOM 3961 O O . ASN B 1 221 ? -4.828 -4.102 2.402 1 85.94 221 ASN B O 1
ATOM 3965 N N . ALA B 1 222 ? -3.621 -2.211 2.811 1 88 222 ALA B N 1
ATOM 3966 C CA . ALA B 1 222 ? -2.957 -2.834 3.951 1 88 222 ALA B CA 1
ATOM 3967 C C . ALA B 1 222 ? -3.828 -2.76 5.203 1 88 222 ALA B C 1
ATOM 3969 O O . ALA B 1 222 ? -3.957 -3.742 5.938 1 88 222 ALA B O 1
ATOM 3970 N N . TYR B 1 223 ? -4.41 -1.628 5.418 1 89 223 TYR B N 1
ATOM 3971 C CA . TYR B 1 223 ? -5.168 -1.432 6.648 1 89 223 TYR B CA 1
ATOM 3972 C C . TYR B 1 223 ? -6.246 -0.369 6.461 1 89 223 TYR B C 1
ATOM 3974 O O . TYR B 1 223 ? -6.012 0.653 5.812 1 89 223 TYR B O 1
ATOM 3982 N N . ARG B 1 224 ? -7.398 -0.661 7.047 1 89.06 224 ARG B N 1
ATOM 3983 C CA . ARG B 1 224 ? -8.445 0.349 7.172 1 89.06 224 ARG B CA 1
ATOM 3984 C C . ARG B 1 224 ? -9.195 0.193 8.492 1 89.06 224 ARG B C 1
ATOM 3986 O O . ARG B 1 224 ? -9.734 -0.877 8.781 1 89.06 224 ARG B O 1
ATOM 3993 N N . GLY B 1 225 ? -9.102 1.184 9.281 1 92.19 225 GLY B N 1
ATOM 3994 C CA . GLY B 1 225 ? -9.867 1.239 10.516 1 92.19 225 GLY B CA 1
ATOM 3995 C C . GLY B 1 225 ? -10.602 2.551 10.703 1 92.19 225 GLY B C 1
ATOM 3996 O O . GLY B 1 225 ? -10.266 3.557 10.078 1 92.19 225 GLY B O 1
ATOM 3997 N N . ASP B 1 226 ? -11.664 2.467 11.508 1 94 226 ASP B N 1
ATOM 3998 C CA . ASP B 1 226 ? -12.383 3.711 11.773 1 94 226 ASP B CA 1
ATOM 3999 C C . ASP B 1 226 ? -13.047 3.676 13.148 1 94 226 ASP B C 1
ATOM 4001 O O . ASP B 1 226 ? -13.164 2.613 13.766 1 94 226 ASP B O 1
ATOM 4005 N N . LYS B 1 227 ? -13.312 4.793 13.617 1 95.19 227 LYS B N 1
ATOM 4006 C CA . LYS B 1 227 ? -14.07 5.008 14.852 1 95.19 227 LYS B CA 1
ATOM 4007 C C . LYS B 1 227 ? -15.078 6.145 14.68 1 95.19 227 LYS B C 1
ATOM 4009 O O . LYS B 1 227 ? -14.766 7.164 14.062 1 95.19 227 LYS B O 1
ATOM 4014 N N . THR B 1 228 ? -16.234 5.902 15.219 1 95.75 228 THR B N 1
ATOM 4015 C CA . THR B 1 228 ? -17.281 6.918 15.141 1 95.75 228 THR B CA 1
ATOM 4016 C C . THR B 1 228 ? -17.734 7.332 16.531 1 95.75 228 THR B C 1
ATOM 4018 O O . THR B 1 228 ? -17.844 6.496 17.438 1 95.75 228 THR B O 1
ATOM 4021 N N . LYS B 1 229 ? -17.938 8.609 16.672 1 95.69 229 LYS B N 1
ATOM 4022 C CA . LYS B 1 229 ? -18.531 9.164 17.891 1 95.69 229 LYS B CA 1
ATOM 4023 C C . LYS B 1 229 ? -19.656 10.141 17.562 1 95.69 229 LYS B C 1
ATOM 4025 O O . LYS B 1 229 ? -19.672 10.734 16.484 1 95.69 229 LYS B O 1
ATOM 4030 N N . GLU B 1 230 ? -20.5 10.219 18.484 1 94.94 230 GLU B N 1
ATOM 4031 C CA . GLU B 1 230 ? -21.609 11.156 18.328 1 94.94 230 GLU B CA 1
ATOM 4032 C C . GLU B 1 230 ? -21.469 12.336 19.281 1 94.94 230 GLU B C 1
ATOM 4034 O O . GLU B 1 230 ? -21.062 12.172 20.438 1 94.94 230 GLU B O 1
ATOM 4039 N N . ILE B 1 231 ? -21.828 13.492 18.719 1 94.5 231 ILE B N 1
ATOM 4040 C CA . ILE B 1 231 ? -21.938 14.703 19.531 1 94.5 231 ILE B CA 1
ATOM 4041 C C . ILE B 1 231 ? -23.391 15.156 19.609 1 94.5 231 ILE B C 1
ATOM 4043 O O . ILE B 1 231 ? -24.031 15.359 18.578 1 94.5 231 ILE B O 1
ATOM 4047 N N . PHE B 1 232 ? -23.781 15.359 20.797 1 94.44 232 PHE B N 1
ATOM 4048 C CA . PHE B 1 232 ? -25.172 15.75 20.969 1 94.44 232 PHE B CA 1
ATOM 4049 C C . PHE B 1 232 ? -25.312 17.266 21.031 1 94.44 232 PHE B C 1
ATOM 4051 O O . PHE B 1 232 ? -24.516 17.938 21.688 1 94.44 232 PHE B O 1
ATOM 4058 N N . VAL B 1 233 ? -26.266 17.766 20.344 1 93.25 233 VAL B N 1
ATOM 4059 C CA . VAL B 1 233 ? -26.469 19.203 20.234 1 93.25 233 VAL B CA 1
ATOM 4060 C C . VAL B 1 233 ? -27.797 19.609 20.875 1 93.25 233 VAL B C 1
ATOM 4062 O O . VAL B 1 233 ? -28.828 18.984 20.609 1 93.25 233 VAL B O 1
ATOM 4065 N N . ARG B 1 234 ? -27.703 20.625 21.625 1 89.06 234 ARG B N 1
ATOM 4066 C CA . ARG B 1 234 ? -28.922 21.156 22.25 1 89.06 234 ARG B CA 1
ATOM 4067 C C . ARG B 1 234 ? -29.766 21.906 21.234 1 89.06 234 ARG B C 1
ATOM 4069 O O . ARG B 1 234 ? -29.297 22.859 20.609 1 89.06 234 ARG B O 1
ATOM 4076 N N . THR B 1 235 ? -30.781 21.344 20.766 1 77.44 235 THR B N 1
ATOM 4077 C CA . THR B 1 235 ? -31.688 22.031 19.844 1 77.44 235 THR B CA 1
ATOM 4078 C C . THR B 1 235 ? -32.688 22.875 20.609 1 77.44 235 THR B C 1
ATOM 4080 O O . THR B 1 235 ? -33.25 22.438 21.625 1 77.44 235 THR B O 1
ATOM 4083 N N . HIS B 1 236 ? -32.531 24.031 20.594 1 63.44 236 HIS B N 1
ATOM 4084 C CA . HIS B 1 236 ? -33.625 24.812 21.172 1 63.44 236 HIS B CA 1
ATOM 4085 C C . HIS B 1 236 ? -34.969 24.406 20.562 1 63.44 236 HIS B C 1
ATOM 4087 O O . HIS B 1 236 ? -35.125 24.453 19.344 1 63.44 236 HIS B O 1
ATOM 4093 N N . GLN B 1 237 ? -35.5 23.406 20.891 1 51.88 237 GLN B N 1
ATOM 4094 C CA . GLN B 1 237 ? -36.906 23.406 20.5 1 51.88 237 GLN B CA 1
ATOM 4095 C C . GLN B 1 237 ? -37.531 24.797 20.641 1 51.88 237 GLN B C 1
ATOM 4097 O O . GLN B 1 237 ? -37.375 25.453 21.672 1 51.88 237 GLN B O 1
ATOM 4102 N N . ALA B 1 238 ? -37.688 25.516 19.562 1 46.84 238 ALA B N 1
ATOM 4103 C CA . ALA B 1 238 ? -38.625 26.641 19.688 1 46.84 238 ALA B CA 1
ATOM 4104 C C . ALA B 1 238 ? -39.719 26.344 20.672 1 46.84 238 ALA B C 1
ATOM 4106 O O . ALA B 1 238 ? -40.469 25.359 20.516 1 46.84 238 ALA B O 1
ATOM 4107 N N . ALA B 1 239 ? -39.562 26.562 21.797 1 42.44 239 ALA B N 1
ATOM 4108 C CA . ALA B 1 239 ? -40.781 26.734 22.547 1 42.44 239 ALA B CA 1
ATOM 4109 C C . ALA B 1 239 ? -41.844 27.422 21.688 1 42.44 239 ALA B C 1
ATOM 4111 O O . ALA B 1 239 ? -41.688 28.594 21.328 1 42.44 239 ALA B O 1
ATOM 4112 N N . ASN B 1 240 ? -42.375 26.812 20.688 1 39.75 240 ASN B N 1
ATOM 4113 C CA . ASN B 1 240 ? -43.688 27.375 20.312 1 39.75 240 ASN B CA 1
ATOM 4114 C C . ASN B 1 240 ? -44.406 27.969 21.531 1 39.75 240 ASN B C 1
ATOM 4116 O O . ASN B 1 240 ? -44.781 27.234 22.438 1 39.75 240 ASN B O 1
ATOM 4120 N N . LEU B 1 241 ? -43.906 29.047 22 1 37.03 241 LEU B N 1
ATOM 4121 C CA . LEU B 1 241 ? -44.844 29.922 22.719 1 37.03 241 LEU B CA 1
ATOM 4122 C C . LEU B 1 241 ? -46.219 29.891 22.062 1 37.03 241 LEU B C 1
ATOM 4124 O O . LEU B 1 241 ? -46.438 30.562 21.062 1 37.03 241 LEU B O 1
ATOM 4128 N N . SER B 1 242 ? -46.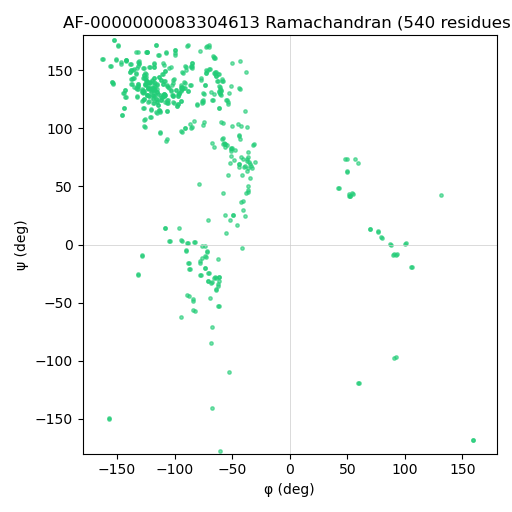75 28.766 21.703 1 36.91 242 SER B N 1
ATOM 4129 C CA . SER B 1 242 ? -48.219 28.797 21.562 1 36.91 242 SER B CA 1
ATOM 4130 C C . SER B 1 242 ? -48.844 29.609 22.688 1 36.91 242 SER B C 1
ATOM 4132 O O . SER B 1 242 ? -49.125 29.078 23.766 1 36.91 242 SER B O 1
ATOM 4134 N N . ASN B 1 243 ? -48.219 30.656 23.078 1 33.59 243 ASN B N 1
ATOM 4135 C CA . ASN B 1 243 ? -49.062 31.609 23.812 1 33.59 243 ASN B CA 1
ATOM 4136 C C . ASN B 1 243 ? -50.375 31.906 23.047 1 33.59 243 ASN B C 1
ATOM 4138 O O . ASN B 1 243 ? -50.438 32.875 22.297 1 33.59 243 ASN B O 1
ATOM 4142 N N . ASN B 1 244 ? -50.812 30.922 22.188 1 30.59 244 ASN B N 1
ATOM 4143 C CA . ASN B 1 244 ? -52.188 31.281 21.875 1 30.59 244 ASN B CA 1
ATOM 4144 C C . ASN B 1 244 ? -53 31.531 23.141 1 30.59 244 ASN B C 1
ATOM 4146 O O . ASN B 1 244 ? -53.719 30.641 23.625 1 30.59 244 ASN B O 1
ATOM 4150 N N . LYS B 1 245 ? -52.375 31.828 24.266 1 30.47 245 LYS B N 1
ATOM 4151 C CA . LYS B 1 245 ? -53.406 32.281 25.203 1 30.47 245 LYS B CA 1
ATOM 4152 C C . LYS B 1 245 ? -54.312 33.312 24.562 1 30.47 245 LYS B C 1
ATOM 4154 O O . LYS B 1 245 ? -53.906 34.438 24.281 1 30.47 245 LYS B O 1
ATOM 4159 N N . TYR B 1 246 ? -55.188 32.906 23.641 1 26.84 246 TYR B N 1
ATOM 4160 C CA . TYR B 1 246 ? -56.438 33.625 23.391 1 26.84 246 TYR B CA 1
ATOM 4161 C C . TYR B 1 246 ? -56.969 34.219 24.688 1 26.84 246 TYR B C 1
ATOM 4163 O O . TYR B 1 246 ? -57.281 33.5 25.641 1 26.84 246 TYR B O 1
ATOM 4171 N N . SER B 1 247 ? -56.344 35.156 25.25 1 27.27 247 SER B N 1
ATOM 4172 C CA . SER B 1 247 ? -57.062 36.031 26.172 1 27.27 247 SER B CA 1
ATOM 4173 C C . SER B 1 247 ? -58.438 36.375 25.625 1 27.27 247 SER B C 1
ATOM 4175 O O . SER B 1 247 ? -58.562 37.094 24.625 1 27.27 247 SER B O 1
ATOM 4177 N N . SER B 1 248 ? -59.312 35.312 25.391 1 26.39 248 SER B N 1
ATOM 4178 C CA . SER B 1 248 ? -60.719 35.625 25.297 1 26.39 248 SER B CA 1
ATOM 4179 C C . SER B 1 248 ? -61.125 36.719 26.281 1 26.39 248 SER B C 1
ATOM 4181 O O . SER B 1 248 ? -61.031 36.5 27.5 1 26.39 248 SER B O 1
ATOM 4183 N N . ILE B 1 249 ? -60.75 37.969 26.078 1 25.28 249 ILE B N 1
ATOM 4184 C CA . ILE B 1 249 ? -61.344 39.188 26.609 1 25.28 249 ILE B CA 1
ATOM 4185 C C . ILE B 1 249 ? -62.875 39.031 26.688 1 25.28 249 ILE B C 1
ATOM 4187 O O . ILE B 1 249 ? -63.531 39.031 25.672 1 25.28 249 ILE B O 1
ATOM 4191 N N . ALA B 1 250 ? -63.344 37.812 27.266 1 23.31 250 ALA B N 1
ATOM 4192 C CA . ALA B 1 250 ? -64.75 37.906 27.578 1 23.31 250 ALA B CA 1
AT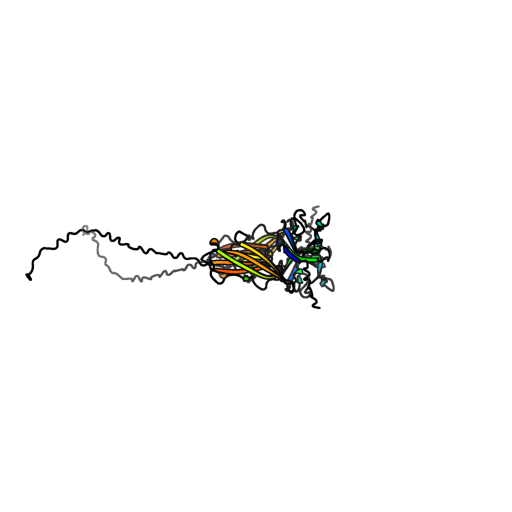OM 4193 C C . ALA B 1 250 ? -65.125 39.219 28.25 1 23.31 250 ALA B C 1
ATOM 4195 O O . ALA B 1 250 ? -64.438 39.625 29.203 1 23.31 250 ALA B O 1
ATOM 4196 N N . SER B 1 251 ? -65.562 40.188 27.438 1 23.03 251 SER B N 1
ATOM 4197 C CA . SER B 1 251 ? -66.312 41.375 27.766 1 23.03 251 SER B CA 1
ATOM 4198 C C . SER B 1 251 ? -67.312 41.094 28.875 1 23.03 251 SER B C 1
ATOM 4200 O O . SER B 1 251 ? -68.312 40.375 28.672 1 23.03 251 SER B O 1
ATOM 4202 N N . LYS B 1 252 ? -66.812 40.438 30.047 1 25.3 252 LYS B N 1
ATOM 4203 C CA . LYS B 1 252 ? -67.812 40.531 31.094 1 25.3 252 LYS B CA 1
ATOM 4204 C C . LYS B 1 252 ? -68.562 41.875 31.078 1 25.3 252 LYS B C 1
ATOM 4206 O O . LYS B 1 252 ? -67.875 42.906 31.312 1 25.3 252 LYS B O 1
ATOM 4211 N N . VAL B 1 253 ? -69.438 42.031 30.156 1 22.67 253 VAL B N 1
ATOM 4212 C CA . VAL B 1 253 ? -70.5 43.062 30.141 1 22.67 253 VAL B CA 1
ATOM 4213 C C . VAL B 1 253 ? -71.062 43.25 31.562 1 22.67 253 VAL B C 1
ATOM 4215 O O . VAL B 1 253 ? -71.25 42.281 32.312 1 22.67 253 VAL B O 1
ATOM 4218 N N . SER B 1 254 ? -70.812 44.438 32.031 1 22.55 254 SER B N 1
ATOM 4219 C CA . SER B 1 254 ? -71.312 45.156 33.219 1 22.55 254 SER B CA 1
ATOM 4220 C C . SER B 1 254 ? -72.812 44.906 33.469 1 22.55 254 SER B C 1
ATOM 4222 O O . SER B 1 254 ? -73.438 45.562 34.281 1 22.55 254 SER B O 1
ATOM 4224 N N . ILE B 1 255 ? -73.375 43.719 32.969 1 23.61 255 ILE B N 1
ATOM 4225 C CA . ILE B 1 255 ? -74.75 44.125 33.125 1 23.61 255 ILE B CA 1
ATOM 4226 C C . ILE B 1 255 ? -75 44.406 34.594 1 23.61 255 ILE B C 1
ATOM 4228 O O . ILE B 1 255 ? -74.562 43.688 35.5 1 23.61 255 ILE B O 1
ATOM 4232 N N . ALA B 1 256 ? -75.562 45.5 34.844 1 23.91 256 ALA B N 1
ATOM 4233 C CA . ALA B 1 256 ? -76.188 46.312 35.906 1 23.91 256 ALA B CA 1
ATOM 4234 C C . ALA B 1 256 ? -77.125 45.5 36.719 1 23.91 256 ALA B C 1
ATOM 4236 O O . ALA B 1 256 ? -78 46.062 37.438 1 23.91 256 ALA B O 1
ATOM 4237 N N . ALA B 1 257 ? -77 44.062 36.625 1 21.09 257 ALA B N 1
ATOM 4238 C CA . ALA B 1 257 ? -78.312 43.688 37.188 1 21.09 257 ALA B CA 1
ATOM 4239 C C . ALA B 1 257 ? -78.438 44.25 38.594 1 21.09 257 ALA B C 1
ATOM 4241 O O . ALA B 1 257 ? -77.5 44.344 39.375 1 21.09 257 ALA B O 1
ATOM 4242 N N . THR B 1 258 ? -79.625 44.656 38.812 1 22.17 258 THR B N 1
ATOM 4243 C CA . THR B 1 258 ? -80.562 45.344 39.688 1 22.17 258 THR B CA 1
ATOM 4244 C C . THR B 1 258 ? -80.688 44.625 41.062 1 22.17 258 THR B C 1
ATOM 4246 O O . THR B 1 258 ? -81.062 45.219 42.031 1 22.17 258 THR B O 1
ATOM 4249 N N . LEU B 1 259 ? -80.5 43.219 40.938 1 23.55 259 LEU B N 1
ATOM 4250 C CA . LEU B 1 259 ? -81.562 42.812 41.812 1 23.55 259 LEU B CA 1
ATOM 4251 C C . LEU B 1 259 ? -81.312 43.344 43.25 1 23.55 259 LEU B C 1
ATOM 4253 O O . LEU B 1 259 ? -80.188 43.312 43.75 1 23.55 259 LEU B O 1
ATOM 4257 N N . SER B 1 260 ? -82.375 43.906 43.719 1 23.91 260 SER B N 1
ATOM 4258 C CA . SER B 1 260 ? -82.938 44.5 44.906 1 23.91 260 SER B CA 1
ATOM 4259 C C . SER B 1 260 ? -82.625 43.688 46.156 1 23.91 260 SER B C 1
ATOM 4261 O O . SER B 1 260 ? -82.375 42.469 46.062 1 23.91 260 SER B O 1
ATOM 4263 N N . TRP B 1 261 ? -82.688 44.344 47.219 1 25.7 261 TRP B N 1
ATOM 4264 C CA . TRP B 1 261 ? -82.438 44.406 48.656 1 25.7 261 TRP B CA 1
ATOM 4265 C C . TRP B 1 261 ? -83.25 43.344 49.375 1 25.7 261 TRP B C 1
ATOM 4267 O O . TRP B 1 261 ? -83.25 43.25 50.625 1 25.7 261 TRP B O 1
ATOM 4277 N N . LEU B 1 262 ? -84.25 42.625 48.844 1 24.38 262 LEU B N 1
ATOM 4278 C CA . LEU B 1 262 ? -85.375 42.656 49.781 1 24.38 262 LEU B CA 1
ATOM 4279 C C . LEU B 1 262 ? -85.062 41.875 51.031 1 24.38 262 LEU B C 1
ATOM 4281 O O . LEU B 1 262 ? -85.625 42.188 52.094 1 24.38 262 LEU B O 1
ATOM 4285 N N . ILE B 1 263 ? -84.5 40.625 51.031 1 22.34 263 ILE B N 1
ATOM 4286 C CA . ILE B 1 263 ? -85.375 39.812 51.875 1 22.34 263 ILE B CA 1
ATOM 4287 C C . ILE B 1 263 ? -85.312 40.219 53.312 1 22.34 263 ILE B C 1
ATOM 4289 O O . ILE B 1 263 ? -86.312 40.438 54 1 22.34 263 ILE B O 1
ATOM 4293 N N . ASN B 1 264 ? -84.25 39.656 54.125 1 24.86 264 ASN B N 1
ATOM 4294 C CA . ASN B 1 264 ? -84.75 38.906 55.281 1 24.86 264 ASN B CA 1
ATOM 4295 C C . ASN B 1 264 ? -85.188 39.844 56.406 1 24.86 264 ASN B C 1
ATOM 4297 O O . ASN B 1 264 ? -84.688 40.969 56.531 1 24.86 264 ASN B O 1
ATOM 4301 N N . LEU B 1 265 ? -86 39.219 57.5 1 25.14 265 LEU B N 1
ATOM 4302 C CA . LEU B 1 265 ? -87.062 39.219 58.531 1 25.14 265 LEU B CA 1
ATOM 4303 C C . LEU B 1 265 ? -86.5 39.531 59.906 1 25.14 265 LEU B C 1
ATOM 4305 O O . LEU B 1 265 ? -87.125 39.188 60.906 1 25.14 265 LEU B O 1
ATOM 4309 N N . LEU B 1 266 ? -85.312 40.031 60.125 1 27.39 266 LEU B N 1
ATOM 4310 C CA . LEU B 1 266 ? -85.312 40.375 61.531 1 27.39 266 LEU B CA 1
ATOM 4311 C C . LEU B 1 266 ? -86.688 40.938 61.969 1 27.39 266 LEU B C 1
ATOM 4313 O O . LEU B 1 266 ? -87.312 41.656 61.219 1 27.39 266 LEU B O 1
ATOM 4317 N N . VAL B 1 267 ? -87.125 40.688 63.312 1 25.7 267 VAL B N 1
ATOM 4318 C CA . VAL B 1 267 ? -87.5 40.375 64.688 1 25.7 267 VAL B CA 1
ATOM 4319 C C . VAL B 1 267 ? -87.75 41.656 65.5 1 25.7 267 VAL B C 1
ATOM 4321 O O . VAL B 1 267 ? -87.562 41.688 66.688 1 25.7 267 VAL B O 1
ATOM 4324 N N . LEU B 1 268 ? -88.438 42.781 65.062 1 23.94 268 LEU B N 1
ATOM 4325 C CA . LEU B 1 268 ? -89.25 43.75 65.75 1 23.94 268 LEU B CA 1
ATOM 4326 C C . LEU B 1 268 ? -90.375 43.062 66.5 1 23.94 268 LEU B C 1
ATOM 4328 O O . LEU B 1 268 ? -91.312 43.719 67 1 23.94 268 LEU B O 1
ATOM 4332 N N . ILE B 1 269 ? -90.625 41.875 66.75 1 31.61 269 ILE B N 1
ATOM 4333 C CA . ILE B 1 269 ? -91.625 41.781 67.75 1 31.61 269 ILE B CA 1
ATOM 4334 C C . ILE B 1 269 ? -91 42.094 69.125 1 31.61 269 ILE B C 1
ATOM 4336 O O . ILE B 1 269 ? -91.688 41.938 70.188 1 31.61 269 ILE B O 1
ATOM 4340 N N . GLY B 1 270 ? -89.688 42.188 69.375 1 23.72 270 GLY B N 1
ATOM 4341 C CA . GLY B 1 270 ? -89.562 42.969 70.625 1 23.72 270 GLY B CA 1
ATOM 4342 C C . GLY B 1 270 ? -90.312 44.281 70.562 1 23.72 270 GLY B C 1
ATOM 4343 O O . GLY B 1 270 ? -91.125 44.625 71.438 1 23.72 270 GLY B O 1
ATOM 4344 N N . LEU B 1 271 ? -89.438 45.562 70.5 1 24.31 271 LEU B N 1
ATOM 4345 C CA . LEU B 1 271 ? -89.188 47 70.562 1 24.31 271 LEU B CA 1
ATOM 4346 C C . LEU B 1 271 ? -89.625 47.688 69.25 1 24.31 271 LEU B C 1
ATOM 4348 O O . LEU B 1 271 ? -89.375 48.875 69.062 1 24.31 271 LEU B O 1
ATOM 4352 N N . THR B 1 272 ? -90.812 47.812 68.312 1 21.38 272 THR B N 1
ATOM 4353 C CA . THR B 1 272 ? -91.875 46.938 67.938 1 21.38 272 THR B CA 1
ATOM 4354 C C . THR B 1 272 ? -91.312 45.625 67.375 1 21.38 272 THR B C 1
ATOM 4356 O O . THR B 1 272 ? -92 44.594 67.438 1 21.38 272 THR B O 1
#

Sequence (544 aa):
MLTLFLFSVTESVKIRILDVPQVAQAGHDVPLTCDYDLERQRLYQIKWYKGTHEFYRYTPLDRERIKLFLVENMHVDVQRSDDRTVVLNNLHVDMTGKYTCEVSTEGIFETVQGNAGMTVVAFPRGGPHIQGVPNEEVQIGDELLINCTSLKSKPAAILNFFINNNKVSHRRGISLRQFLIVNEEDTPQTESSILSMKFHVRKNHVRQGRILIRCEATILNAYRGDKTKEIFVRTHQAANLSNNKYSSIASKVSIAATLSWLINLLVLIGLTMLTLFLFSVTESVKIRILDVPQVAQAGHDVPLTCDYDLERQRLYQIKWYKGTHEFYRYTPLDRERIKLFLVENMHVDVQRSDDRTVVLNNLHVDMTGKYTCEVSTEGIFETVQGNAGMTVVAFPRGGPHIQGVPNEEVQIGDELLINCTSLKSKPAAILNFFINNNKVSHRRGISLRQFLIVNEEDTPQTESSILSMKFHVRKNHVRQGRILIRCEATILNAYRGDKTKEIFVRTHQAANLSNNKYSSIASKVSIAATLSWLINLLVLIGLT

InterPro domains:
  IPR003599 Immunoglobulin domain subtype [SM00409] (19-123)
  IPR007110 Immunoglobulin-like domain [PS50835] (11-104)
  IPR013106 Immunoglobulin V-set domain [PF07686] (23-110)
  IPR013783 Immunoglobulin-like fold [G3DSA:2.60.40.10] (19-126)
  IPR036179 Immunoglobulin-like domain superfamily [SSF48726] (20-121)

Organism: Tigriopus californicus (NCBI:txid6832)

Radius of gyration: 41.57 Å; Cα contacts (8 Å, |Δi|>4): 1177; chains: 2; bounding box: 148×104×124 Å

pLDDT: mean 82.17, std 23.18, range [20.78, 98.5]

Nearest PDB structures (foldseek):
  6dbd-assembly3_C  TM=7.610E-01  e=2.037E-05  Lama glama
  3pl6-assembly1_C  TM=4.658E-01  e=2.589E-07  Homo sapiens
  3tyf-assembly1_A  TM=4.348E-01  e=8.679E-07  Escherichia coli
  5eu6-assembly1_D  TM=4.856E-01  e=1.071E-06  Homo sapiens
  6v80-assembly1_C  TM=4.667E-01  e=4.670E-06  Homo sapiens

Foldseek 3Di:
DPPPPPPPPPPAKDWDDWDDDQEAEAQAKDKTFTHIDHPPFAWQKKWKDFPVHTAWMAGPPDPPRIDGDDDPPWDWDPVPDHRTMIMTGRDDQVSWGKMKMWTFTPDVGRIDMDMDTYGYKHAAPDFKDKDFDDPDADDAFDKTKMKIKTDWMVPEWDKWKDKVNHTDDDDVFKDKDKDKDWDVVDVVITIMIMIMMIGGHHPVSDDPSDIDMDMDIDDPCDDDDDDDDDDDDDDPPPPPCVCVPPPCPVVPPVPPPPPDPPDDDDDDDDPD/DPPPPPPPPPPAKDWDDWDDDQEAEAQAKDKTFTHIDHPPFAWQKKWKDFPVHTAWMAGPPDPPRIDGDDDPPWDWDPVPDHRTMIMTGRDDQVSWGKMKMWTFTPDVGHIDMDMDTYGYKHAAPDFKDKDFDDPDADDAFDKTKMKIKTDWMVPEWDKWKDKVNHTDDDDVFKDKDKDKDWDVPDVVITIMIMIMIIGGHHPVSDDPSDIDMDMDIDDPCDDDDDDDDDDDDDDPPPPPCVCCVPPPPPPPPPPPDDDDDDDDDDDVVPVD

Solvent-accessible surface area (backbone atoms only — not comparable to full-atom values): 31036 Å² total; per-residue (Å²): 135,87,80,77,77,75,76,70,73,73,65,65,63,40,77,73,42,76,45,56,56,55,62,42,54,45,64,38,66,47,68,37,36,48,38,68,42,51,66,89,54,47,78,38,35,37,37,35,23,53,65,88,42,59,41,38,34,30,26,76,85,43,90,69,32,69,48,77,41,91,46,90,84,61,42,72,39,66,89,69,33,61,87,41,32,44,25,37,42,48,35,39,57,84,67,38,40,43,36,34,43,37,42,29,32,48,88,87,53,54,70,44,72,50,71,46,53,30,40,33,30,40,70,45,92,57,61,38,44,81,44,65,75,60,93,57,68,40,50,76,66,42,75,45,59,35,35,36,38,37,57,49,11,29,68,52,47,46,74,47,46,21,52,72,84,36,76,63,66,80,43,94,63,32,44,72,47,79,47,80,46,78,38,76,86,40,88,69,62,24,19,25,24,36,39,36,36,38,36,52,42,45,74,89,58,49,53,93,48,26,30,43,38,33,36,37,34,34,31,55,72,70,43,78,35,60,37,74,50,74,38,45,38,59,65,76,69,74,71,73,72,73,67,69,69,71,73,76,69,71,73,72,69,74,70,76,71,68,82,76,80,76,78,85,79,86,71,88,89,67,83,126,136,85,79,77,78,75,76,72,75,74,66,66,65,41,78,74,43,76,45,55,57,54,61,41,54,43,66,36,67,46,66,36,37,48,39,68,43,50,65,89,53,47,78,38,36,38,37,36,24,54,67,90,43,58,41,40,34,30,26,76,87,43,92,70,32,69,47,77,39,91,46,90,83,60,42,72,38,68,90,69,34,61,88,42,33,46,24,36,42,49,36,41,57,83,66,39,39,42,37,34,43,36,43,31,32,48,87,87,53,55,70,45,74,52,72,46,53,30,42,33,30,40,70,44,91,56,61,38,42,81,41,64,75,60,92,56,67,39,50,77,68,42,74,45,59,35,34,36,37,38,58,49,11,28,67,52,47,49,74,47,46,21,52,71,85,37,74,63,65,81,43,94,63,31,46,73,47,78,46,78,44,77,36,75,86,42,88,70,64,24,18,26,24,35,39,36,37,37,34,51,41,46,72,89,58,50,53,93,50,26,29,43,40,33,35,37,34,34,29,57,70,69,43,79,35,58,38,75,49,74,38,44,38,58,64,74,67,73,69,72,72,71,65,68,66,71,72,72,74,68,73,76,68,70,76,71,80,67,86,75,81,70,74,89,74,89,70,49,76,76,97,79